Protein AF-A0A9P8W5U4-F1 (afdb_monomer)

Structure (mmCIF, N/CA/C/O backbone):
data_AF-A0A9P8W5U4-F1
#
_entry.id   AF-A0A9P8W5U4-F1
#
loop_
_atom_site.group_PDB
_atom_site.id
_atom_site.type_symbol
_atom_site.label_atom_id
_atom_site.label_alt_id
_atom_site.label_comp_id
_atom_site.label_asym_id
_atom_site.label_entity_id
_atom_site.label_seq_id
_atom_site.pdbx_PDB_ins_code
_atom_site.Cartn_x
_atom_site.Cartn_y
_atom_site.Cartn_z
_atom_site.occupancy
_atom_site.B_iso_or_equiv
_atom_site.auth_seq_id
_atom_site.auth_comp_id
_atom_site.auth_asym_id
_atom_site.auth_atom_id
_atom_site.pdbx_PDB_model_num
ATOM 1 N N . MET A 1 1 ? -14.153 -47.001 19.691 1.00 45.00 1 MET A N 1
ATOM 2 C CA . MET A 1 1 ? -13.979 -46.012 20.773 1.00 45.00 1 MET A CA 1
ATOM 3 C C . MET A 1 1 ? -14.245 -44.645 20.175 1.00 45.00 1 MET A C 1
ATOM 5 O O . MET A 1 1 ? -13.466 -44.183 19.356 1.00 45.00 1 MET A O 1
ATOM 9 N N . GLN A 1 2 ? -15.429 -44.106 20.456 1.00 38.34 2 GLN A N 1
ATOM 10 C CA . GLN A 1 2 ? -15.891 -42.802 19.985 1.00 38.34 2 GLN A CA 1
ATOM 11 C C . GLN A 1 2 ? -15.296 -41.729 20.902 1.00 38.34 2 GLN A C 1
ATOM 13 O O . GLN A 1 2 ? -15.426 -41.847 22.118 1.00 38.34 2 GLN A O 1
ATOM 18 N N . SER A 1 3 ? -14.643 -40.713 20.337 1.00 42.66 3 SER A N 1
ATOM 19 C CA . SER A 1 3 ? -14.243 -39.514 21.076 1.00 42.66 3 SER A CA 1
ATOM 20 C C . SER A 1 3 ? -14.994 -38.331 20.484 1.00 42.66 3 SER A C 1
ATOM 22 O O . SER A 1 3 ? -14.815 -37.984 19.319 1.00 42.66 3 SER A O 1
ATOM 24 N N . SER A 1 4 ? -15.907 -37.804 21.291 1.00 41.66 4 SER A N 1
ATOM 25 C CA . SER A 1 4 ? -16.769 -36.666 21.008 1.00 41.66 4 SER A CA 1
ATOM 26 C C . SER A 1 4 ? -16.063 -35.408 21.509 1.00 41.66 4 SER A C 1
ATOM 28 O O . SER A 1 4 ? -15.833 -35.279 22.711 1.00 41.66 4 SER A O 1
ATOM 30 N N . SER A 1 5 ? -15.689 -34.494 20.613 1.00 49.66 5 SER A N 1
ATOM 31 C CA . SER A 1 5 ? -15.177 -33.169 20.974 1.00 49.66 5 SER A CA 1
ATOM 32 C C . SER A 1 5 ? -16.262 -32.116 20.746 1.00 49.66 5 SER A C 1
ATOM 34 O O . SER A 1 5 ? -16.534 -31.672 19.633 1.00 49.66 5 SER A O 1
ATOM 36 N N . HIS A 1 6 ? -16.904 -31.740 21.849 1.00 44.72 6 HIS A N 1
ATOM 37 C CA . HIS A 1 6 ? -17.794 -30.591 21.970 1.00 44.72 6 HIS A CA 1
ATOM 38 C C . HIS A 1 6 ? -16.984 -29.285 21.898 1.00 44.72 6 HIS A C 1
ATOM 40 O O . HIS A 1 6 ? -16.037 -29.107 22.661 1.00 44.72 6 HIS A O 1
ATOM 46 N N . PHE A 1 7 ? -17.391 -28.358 21.029 1.00 46.91 7 PHE A N 1
ATOM 47 C CA . PHE A 1 7 ? -16.947 -26.959 21.027 1.00 46.91 7 PHE A CA 1
ATOM 48 C C . PHE A 1 7 ? -18.106 -26.069 21.501 1.00 46.91 7 PHE A C 1
ATOM 50 O O . PHE A 1 7 ? -19.204 -26.198 20.953 1.00 46.91 7 PHE A O 1
ATOM 57 N N . PRO A 1 8 ? -17.912 -25.159 22.473 1.00 56.06 8 PRO A N 1
ATOM 58 C CA . PRO A 1 8 ? -18.934 -24.182 22.815 1.00 56.06 8 PRO A CA 1
ATOM 59 C C . PRO A 1 8 ? -18.880 -22.985 21.854 1.00 56.06 8 PRO A C 1
ATOM 61 O O . PRO A 1 8 ? -17.821 -22.409 21.604 1.00 56.06 8 PRO A O 1
ATOM 64 N N . MET A 1 9 ? -20.050 -22.604 21.336 1.00 40.56 9 MET A N 1
ATOM 65 C CA . MET A 1 9 ? -20.272 -21.322 20.672 1.00 40.56 9 MET A CA 1
ATOM 66 C C . MET A 1 9 ? -20.190 -20.185 21.693 1.00 40.56 9 MET A C 1
ATOM 68 O O . MET A 1 9 ? -20.921 -20.184 22.682 1.00 40.56 9 MET A O 1
ATOM 72 N N . LEU A 1 10 ? -19.348 -19.189 21.420 1.00 40.50 10 LEU A N 1
ATOM 73 C CA . LEU A 1 10 ? -19.399 -17.886 22.077 1.00 40.50 10 LEU A CA 1
ATOM 74 C C . LEU A 1 10 ? -20.172 -16.922 21.174 1.00 40.50 10 LEU A C 1
ATOM 76 O O . LEU A 1 10 ? -19.718 -16.563 20.090 1.00 40.50 10 LEU A O 1
ATOM 80 N N . SER A 1 11 ? -21.359 -16.525 21.626 1.00 40.16 11 SER A N 1
ATOM 81 C CA . SER A 1 11 ? -22.147 -15.436 21.056 1.00 40.16 11 SER A CA 1
ATOM 82 C C . SER A 1 11 ? -21.546 -14.094 21.481 1.00 40.16 11 SER A C 1
ATOM 84 O O . SER A 1 11 ? -21.571 -13.760 22.667 1.00 40.16 11 SER A O 1
ATOM 86 N N . ALA A 1 12 ? -21.032 -13.313 20.533 1.00 36.72 12 ALA A N 1
ATOM 87 C CA . ALA A 1 12 ? -20.658 -11.924 20.775 1.00 36.72 12 ALA A CA 1
ATOM 88 C C . ALA A 1 12 ? -21.847 -11.012 20.438 1.00 36.72 12 ALA A C 1
ATOM 90 O O . ALA A 1 12 ? -22.251 -10.893 19.283 1.00 36.72 12 ALA A O 1
ATOM 91 N N . SER A 1 13 ? -22.422 -10.409 21.478 1.00 38.44 13 SER A N 1
ATOM 92 C CA . SER A 1 13 ? -23.397 -9.324 21.393 1.00 38.44 13 SER A CA 1
ATOM 93 C C . SER A 1 13 ? -22.632 -8.009 21.259 1.00 38.44 13 SER A C 1
ATOM 95 O O . SER A 1 13 ? -21.899 -7.632 22.173 1.00 38.44 13 SER A O 1
ATOM 97 N N . CYS A 1 14 ? -22.769 -7.331 20.121 1.00 38.34 14 CYS A N 1
ATOM 98 C CA . CYS A 1 14 ? -22.161 -6.024 19.889 1.00 38.34 14 CYS A CA 1
ATOM 99 C C . CYS A 1 14 ? -23.240 -4.943 20.010 1.00 38.34 14 CYS A C 1
ATOM 101 O O . CYS A 1 14 ? -23.960 -4.666 19.055 1.00 38.34 14 CYS A O 1
ATOM 103 N N . TYR A 1 15 ? -23.335 -4.337 21.193 1.00 42.59 15 TYR A N 1
ATOM 104 C CA . TYR A 1 15 ? -23.929 -3.018 21.385 1.00 42.59 15 TYR A CA 1
ATOM 105 C C . TYR A 1 15 ? -22.794 -1.996 21.352 1.00 42.59 15 TYR A C 1
ATOM 107 O O . TYR A 1 15 ? -21.943 -2.014 22.236 1.00 42.59 15 TYR A O 1
ATOM 115 N N . HIS A 1 16 ? -22.794 -1.096 20.369 1.00 41.31 16 HIS A N 1
ATOM 116 C CA . HIS A 1 16 ? -22.126 0.192 20.509 1.00 41.31 16 HIS A CA 1
ATOM 117 C C . HIS A 1 16 ? -22.945 1.288 19.832 1.00 41.31 16 HIS A C 1
ATOM 119 O O . HIS A 1 16 ? -23.045 1.383 18.613 1.00 41.31 16 HIS A O 1
ATOM 125 N N . ASP A 1 17 ? -23.547 2.082 20.707 1.00 39.28 17 ASP A N 1
ATOM 126 C CA . ASP A 1 17 ? -24.027 3.436 20.503 1.00 39.28 17 ASP A CA 1
ATOM 127 C C . ASP A 1 17 ? -22.819 4.381 20.608 1.00 39.28 17 ASP A C 1
ATOM 129 O O . ASP A 1 17 ? -22.023 4.209 21.538 1.00 39.28 17 ASP A O 1
ATOM 133 N N . SER A 1 18 ? -22.651 5.316 19.662 1.00 38.53 18 SER A N 1
ATOM 134 C CA . SER A 1 18 ? -22.037 6.645 19.861 1.00 38.53 18 SER A CA 1
ATOM 135 C C . SER A 1 18 ? -21.804 7.396 18.541 1.00 38.53 18 SER A C 1
ATOM 137 O O . SER A 1 18 ? -20.905 7.089 17.765 1.00 38.53 18 SER A O 1
ATOM 139 N N . SER A 1 19 ? -22.582 8.466 18.383 1.00 37.03 19 SER A N 1
ATOM 140 C CA . SER A 1 19 ? -22.091 9.841 18.211 1.00 37.03 19 SER A CA 1
ATOM 141 C C . SER A 1 19 ? -21.151 10.167 17.042 1.00 37.03 19 SER A C 1
ATOM 143 O O . SER A 1 19 ? -19.933 10.241 17.161 1.00 37.03 19 SER A O 1
ATOM 145 N N . SER A 1 20 ? -21.810 10.531 15.942 1.00 42.62 20 SER A N 1
ATOM 146 C CA . SER A 1 20 ? -21.454 11.564 14.960 1.00 42.62 20 SER A CA 1
ATOM 147 C C . SER A 1 20 ? -20.483 12.653 15.460 1.00 42.62 20 SER A C 1
ATOM 149 O O . SER A 1 20 ? -20.875 13.536 16.226 1.00 42.62 20 SER A O 1
ATOM 151 N N . MET A 1 21 ? -19.281 12.698 14.880 1.00 36.41 21 MET A N 1
ATOM 152 C CA . MET A 1 21 ? -18.522 13.937 14.678 1.00 36.41 21 MET A CA 1
ATOM 153 C C . MET A 1 21 ? -18.019 13.991 13.230 1.00 36.41 21 MET A C 1
ATOM 155 O O . MET A 1 21 ? -17.186 13.190 12.813 1.00 36.41 21 MET A O 1
ATOM 159 N N . SER A 1 22 ? -18.548 14.942 12.462 1.00 42.09 22 SER A N 1
ATOM 160 C CA . SER A 1 22 ? -18.140 15.244 11.088 1.00 42.09 22 SER A CA 1
ATOM 161 C C . SER A 1 22 ? -16.766 15.923 11.049 1.00 42.09 22 SER A C 1
ATOM 163 O O . SER A 1 22 ? -16.564 16.885 11.796 1.00 42.09 22 SER A O 1
ATOM 165 N N . PRO A 1 23 ? -15.848 15.547 10.141 1.00 49.12 23 PRO A N 1
ATOM 166 C CA . PRO A 1 23 ? -14.668 16.354 9.878 1.00 49.12 23 PRO A CA 1
ATOM 167 C C . PRO A 1 23 ? -14.941 17.424 8.810 1.00 49.12 23 PRO A C 1
ATOM 169 O O . PRO A 1 23 ? -15.549 17.182 7.766 1.00 49.12 23 PRO A O 1
ATOM 172 N N . MET A 1 24 ? -14.470 18.634 9.116 1.00 38.19 24 MET A N 1
ATOM 173 C CA . MET A 1 24 ? -14.425 19.799 8.239 1.00 38.19 24 MET A CA 1
ATOM 174 C C . MET A 1 24 ? -13.564 19.558 6.993 1.00 38.19 24 MET A C 1
ATOM 176 O O . MET A 1 24 ? -12.512 18.928 7.030 1.00 38.19 24 MET A O 1
ATOM 180 N N . ASN A 1 25 ? -14.027 20.152 5.902 1.00 38.56 25 ASN A N 1
ATOM 181 C CA . ASN A 1 25 ? -13.504 20.084 4.548 1.00 38.56 25 ASN A CA 1
ATOM 182 C C . ASN A 1 25 ? -12.599 21.308 4.272 1.00 38.56 25 ASN A C 1
ATOM 184 O O . ASN A 1 25 ? -13.095 22.431 4.421 1.00 38.56 25 ASN A O 1
ATOM 188 N N . PRO A 1 26 ? -11.325 21.174 3.854 1.00 43.06 26 PRO A N 1
ATOM 189 C CA . PRO A 1 26 ? -10.573 22.309 3.335 1.00 43.06 26 PRO A CA 1
ATOM 190 C C . PRO A 1 26 ? -10.748 22.428 1.815 1.00 43.06 26 PRO A C 1
ATOM 192 O O . PRO A 1 26 ? -10.373 21.558 1.032 1.00 43.06 26 PRO A O 1
ATOM 195 N N . ARG A 1 27 ? -11.343 23.556 1.418 1.00 35.62 27 ARG A N 1
ATOM 196 C CA . ARG A 1 27 ? -11.551 23.992 0.036 1.00 35.62 27 ARG A CA 1
ATOM 197 C C . ARG A 1 27 ? -10.230 24.274 -0.686 1.00 35.62 27 ARG A C 1
ATOM 199 O O . ARG A 1 27 ? -9.379 25.001 -0.184 1.00 35.62 27 ARG A O 1
ATOM 206 N N . PHE A 1 28 ? -10.169 23.784 -1.920 1.00 35.56 28 PHE A N 1
ATOM 207 C CA . PHE A 1 28 ? -9.353 24.286 -3.023 1.00 35.56 28 PHE A CA 1
ATOM 208 C C . PHE A 1 28 ? -9.660 25.764 -3.343 1.00 35.56 28 PHE A C 1
ATOM 210 O O . PHE A 1 28 ? -10.826 26.127 -3.485 1.00 35.56 28 PHE A O 1
ATOM 217 N N . PHE A 1 29 ? -8.617 26.563 -3.577 1.00 39.91 29 PHE A N 1
ATOM 218 C CA . PHE A 1 29 ? -8.594 27.706 -4.506 1.00 39.91 29 PHE A CA 1
ATOM 219 C C . PHE A 1 29 ? -7.226 27.640 -5.206 1.00 39.91 29 PHE A C 1
ATOM 221 O O . PHE A 1 29 ? -6.197 27.655 -4.543 1.00 39.91 29 PHE A O 1
ATOM 228 N N . SER A 1 30 ? -7.176 27.187 -6.459 1.00 32.41 30 SER A N 1
ATOM 229 C CA . SER A 1 30 ? -7.332 27.980 -7.690 1.00 32.41 30 SER A CA 1
ATOM 230 C C . SER A 1 30 ? -6.244 29.037 -7.874 1.00 32.41 30 SER A C 1
ATOM 232 O O . SER A 1 30 ? -6.168 30.035 -7.169 1.00 32.41 30 SER A O 1
ATOM 234 N N . SER A 1 31 ? -5.419 28.737 -8.867 1.00 32.97 31 SER A N 1
ATOM 235 C CA . SER A 1 31 ? -4.351 29.498 -9.495 1.00 32.97 31 SER A CA 1
ATOM 236 C C . SER A 1 31 ? -4.877 30.586 -10.443 1.00 32.97 31 SER A C 1
ATOM 238 O O . SER A 1 31 ? -5.689 30.289 -11.314 1.00 32.97 31 SER A O 1
ATOM 240 N N . GLU A 1 32 ? -4.324 31.796 -10.340 1.00 31.50 32 GLU A N 1
ATOM 241 C CA . GLU A 1 32 ? -4.286 32.851 -11.374 1.00 31.50 32 GLU A CA 1
ATOM 242 C C . GLU A 1 32 ? -2.789 33.128 -11.647 1.00 31.50 32 GLU A C 1
ATOM 244 O O . GLU A 1 32 ? -2.025 33.276 -10.697 1.00 31.50 32 GLU A O 1
ATOM 249 N N . ILE A 1 33 ? -2.226 32.864 -12.835 1.00 37.00 33 ILE A N 1
ATOM 250 C CA . ILE A 1 33 ? -2.255 33.586 -14.131 1.00 37.00 33 ILE A CA 1
ATOM 251 C C . ILE A 1 33 ? -1.468 34.922 -14.128 1.00 37.00 33 ILE A C 1
ATOM 253 O O . ILE A 1 33 ? -1.628 35.743 -13.234 1.00 37.00 33 ILE A O 1
ATOM 257 N N . CYS A 1 34 ? -0.703 35.120 -15.222 1.00 32.47 34 CYS A N 1
ATOM 258 C CA . CYS A 1 34 ? 0.110 36.272 -15.681 1.00 32.47 34 CYS A CA 1
ATOM 259 C C . CYS A 1 34 ? 1.576 36.294 -15.194 1.00 32.47 34 CYS A C 1
ATOM 261 O O . CYS A 1 34 ? 1.840 36.179 -14.011 1.00 32.47 34 CYS A O 1
ATOM 263 N N . ALA A 1 35 ? 2.612 36.489 -16.018 1.00 31.23 35 ALA A N 1
ATOM 264 C CA . ALA A 1 35 ? 2.720 36.792 -17.443 1.00 31.23 35 ALA A CA 1
ATOM 265 C C . ALA A 1 35 ? 4.157 36.485 -17.927 1.00 31.23 35 ALA A C 1
ATOM 267 O O . ALA A 1 35 ? 5.116 36.555 -17.163 1.00 31.23 35 ALA A O 1
ATOM 268 N N . SER A 1 36 ? 4.324 36.211 -19.218 1.00 33.25 36 SER A N 1
ATOM 269 C CA . SER A 1 36 ? 5.596 36.364 -19.937 1.00 33.25 36 SER A CA 1
ATOM 270 C C . SER A 1 36 ? 5.288 36.992 -21.291 1.00 33.25 36 SER A C 1
ATOM 272 O O . SER A 1 36 ? 4.337 36.543 -21.935 1.00 33.25 36 SER A O 1
ATOM 274 N N . PRO A 1 37 ? 6.046 38.006 -21.744 1.00 49.25 37 PRO A N 1
ATOM 275 C CA . PRO A 1 37 ? 5.944 38.460 -23.118 1.00 49.25 37 PRO A CA 1
ATOM 276 C C . PRO A 1 37 ? 7.246 38.238 -23.905 1.00 49.25 37 PRO A C 1
ATOM 278 O O . PRO A 1 37 ? 8.336 38.199 -23.339 1.00 49.25 37 PRO A O 1
ATOM 281 N N . LEU A 1 38 ? 7.062 38.238 -25.232 1.00 32.78 38 LEU A N 1
ATOM 282 C CA . LEU A 1 38 ? 8.051 38.334 -26.318 1.00 32.78 38 LEU A CA 1
ATOM 283 C C . LEU A 1 38 ? 8.712 36.984 -26.660 1.00 32.78 38 LEU A C 1
ATOM 285 O O . LEU A 1 38 ? 9.466 36.436 -25.873 1.00 32.78 38 LEU A O 1
ATOM 289 N N . GLY A 1 39 ? 8.450 36.335 -27.795 1.00 32.44 39 GLY A N 1
ATOM 290 C CA . GLY A 1 39 ? 8.086 36.841 -29.117 1.00 32.44 39 GLY A CA 1
ATOM 291 C C . GLY A 1 39 ? 9.294 36.679 -30.035 1.00 32.44 39 GLY A C 1
ATOM 292 O O . GLY A 1 39 ? 10.323 37.261 -29.736 1.00 32.44 39 GLY A O 1
ATOM 293 N N . ILE A 1 40 ? 9.166 35.882 -31.099 1.00 33.25 40 ILE A N 1
ATOM 294 C CA . ILE A 1 40 ? 9.713 36.088 -32.454 1.00 33.25 40 ILE A CA 1
ATOM 295 C C . ILE A 1 40 ? 9.089 35.011 -33.358 1.00 33.25 40 ILE A C 1
ATOM 297 O O . ILE A 1 40 ? 8.911 33.857 -32.974 1.00 33.25 40 ILE A O 1
ATOM 301 N N . SER A 1 41 ? 8.686 35.475 -34.534 1.00 33.03 41 SER A N 1
ATOM 302 C CA . SER A 1 41 ? 7.795 34.861 -35.508 1.00 33.03 41 SER A CA 1
ATOM 303 C C . SER A 1 41 ? 8.455 33.833 -36.440 1.00 33.03 41 SER A C 1
ATOM 305 O O . SER A 1 41 ? 9.673 33.711 -36.513 1.00 33.03 41 SER A O 1
ATOM 307 N N . ALA A 1 42 ? 7.571 33.147 -37.172 1.00 36.25 42 ALA A N 1
ATOM 308 C CA . ALA A 1 42 ? 7.746 32.115 -38.198 1.00 36.25 42 ALA A CA 1
ATOM 309 C C . ALA A 1 42 ? 8.682 32.475 -39.387 1.00 36.25 42 ALA A C 1
ATOM 311 O O . ALA A 1 42 ? 9.140 33.612 -39.505 1.00 36.25 42 ALA A O 1
ATOM 312 N N . PRO A 1 43 ? 8.884 31.536 -40.337 1.00 50.97 43 PRO A N 1
ATOM 313 C CA . PRO A 1 43 ? 7.929 31.513 -41.446 1.00 50.97 43 PRO A CA 1
ATOM 314 C C . PRO A 1 43 ? 7.407 30.127 -41.848 1.00 50.97 43 PRO A C 1
ATOM 316 O O . PRO A 1 43 ? 8.084 29.104 -41.824 1.00 50.97 43 PRO A O 1
ATOM 319 N N . THR A 1 44 ? 6.151 30.178 -42.272 1.00 38.72 44 THR A N 1
ATOM 320 C CA . THR A 1 44 ? 5.365 29.192 -43.003 1.00 38.72 44 THR A CA 1
ATOM 321 C C . THR A 1 44 ? 5.959 28.871 -44.373 1.00 38.72 44 THR A C 1
ATOM 323 O O . THR A 1 44 ? 6.424 29.761 -45.083 1.00 38.72 44 THR A O 1
ATOM 326 N N . SER A 1 45 ? 5.830 27.620 -44.810 1.00 33.97 45 SER A N 1
ATOM 327 C CA . SER A 1 45 ? 5.849 27.261 -46.230 1.00 33.97 45 SER A CA 1
ATOM 328 C C . SER A 1 45 ? 4.853 26.134 -46.477 1.00 33.97 45 SER A C 1
ATOM 330 O O . SER A 1 45 ? 5.073 24.976 -46.145 1.00 33.97 45 SER A O 1
ATOM 332 N N . SER A 1 46 ? 3.715 26.541 -47.024 1.00 35.59 46 SER A N 1
ATOM 333 C CA . SER A 1 46 ? 2.680 25.730 -47.650 1.00 35.59 46 SER A CA 1
ATOM 334 C C . SER A 1 46 ? 3.187 25.095 -48.947 1.00 35.59 46 SER A C 1
ATOM 336 O O . SER A 1 46 ? 3.806 25.779 -49.761 1.00 35.59 46 SER A O 1
ATOM 338 N N . SER A 1 47 ? 2.854 23.831 -49.202 1.00 31.83 47 SER A N 1
ATOM 339 C CA . SER A 1 47 ? 2.847 23.260 -50.555 1.00 31.83 47 SER A CA 1
ATOM 340 C C . SER A 1 47 ? 1.773 22.187 -50.660 1.00 31.83 47 SER A C 1
ATOM 342 O O . SER A 1 47 ? 1.642 21.318 -49.804 1.00 31.83 47 SER A O 1
ATOM 344 N N . SER A 1 48 ? 0.974 22.329 -51.706 1.00 34.41 48 SER A N 1
ATOM 345 C CA . SER A 1 48 ? -0.303 21.679 -51.938 1.00 34.41 48 SER A CA 1
ATOM 346 C C . SER A 1 48 ? -0.178 20.282 -52.550 1.00 34.41 48 SER A C 1
ATOM 348 O O . SER A 1 48 ? 0.644 20.043 -53.426 1.00 34.41 48 SER A O 1
ATOM 350 N N . SER A 1 49 ? -1.089 19.412 -52.118 1.00 34.12 49 SER A N 1
ATOM 351 C CA . SER A 1 49 ? -1.930 18.505 -52.910 1.00 34.12 49 SER A CA 1
ATOM 352 C C . SER A 1 49 ? -1.403 17.969 -54.249 1.00 34.12 49 SER A C 1
ATOM 354 O O . SER A 1 49 ? -1.380 18.678 -55.252 1.00 34.12 49 SER A O 1
ATOM 356 N N . THR A 1 50 ? -1.228 16.648 -54.332 1.00 31.19 50 THR A N 1
ATOM 357 C CA . THR A 1 50 ? -1.626 15.882 -55.524 1.00 31.19 50 THR A CA 1
ATOM 358 C C . THR A 1 50 ? -2.063 14.465 -55.146 1.00 31.19 50 THR A C 1
ATOM 360 O O . THR A 1 50 ? -1.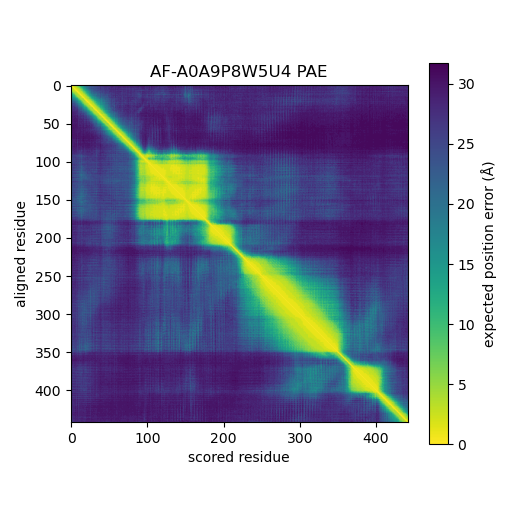482 13.788 -54.308 1.00 31.19 50 THR A O 1
ATOM 363 N N . SER A 1 51 ? -3.179 14.086 -55.750 1.00 33.16 51 SER A N 1
ATOM 364 C CA . SER A 1 51 ? -3.960 12.853 -55.681 1.00 33.16 51 SER A CA 1
ATOM 365 C C . SER A 1 51 ? -3.201 11.556 -55.979 1.00 33.16 51 SER A C 1
ATOM 367 O O . SER A 1 51 ? -2.423 11.546 -56.924 1.00 33.16 51 SER A O 1
ATOM 369 N N . CYS A 1 52 ? -3.585 10.445 -55.326 1.00 31.30 52 CYS A N 1
ATOM 370 C CA . CYS A 1 52 ? -3.819 9.144 -55.982 1.00 31.30 52 CYS A CA 1
ATOM 371 C C . CYS A 1 52 ? -4.578 8.140 -55.078 1.00 31.30 52 CYS A C 1
ATOM 373 O O . CYS A 1 52 ? -4.079 7.668 -54.066 1.00 31.30 52 CYS A O 1
ATOM 375 N N . THR A 1 53 ? -5.812 7.837 -55.497 1.00 31.84 53 THR A N 1
ATOM 376 C CA . THR A 1 53 ? -6.465 6.508 -55.548 1.00 31.84 53 THR A CA 1
ATOM 377 C C . THR A 1 53 ? -6.417 5.534 -54.357 1.00 31.84 53 THR A C 1
ATOM 379 O O . THR A 1 53 ? -5.509 4.727 -54.205 1.00 31.84 53 THR A O 1
ATOM 382 N N . ARG A 1 54 ? -7.556 5.515 -53.643 1.00 34.75 54 ARG A N 1
ATOM 383 C CA . ARG A 1 54 ? -8.348 4.342 -53.204 1.00 34.75 54 ARG A CA 1
ATOM 384 C C . ARG A 1 54 ? -7.840 2.963 -53.667 1.00 34.75 54 ARG A C 1
ATOM 386 O O . ARG A 1 54 ? -7.917 2.668 -54.856 1.00 34.75 54 ARG A O 1
ATOM 393 N N . LEU A 1 55 ? -7.606 2.065 -52.707 1.00 34.66 55 LEU A N 1
ATOM 394 C CA . LEU A 1 55 ? -7.901 0.633 -52.840 1.00 34.66 55 LEU A CA 1
ATOM 395 C C . LEU A 1 55 ? -8.571 0.127 -51.553 1.00 34.66 55 LEU A C 1
ATOM 397 O O . LEU A 1 55 ? -8.019 0.197 -50.461 1.00 34.66 55 LEU A O 1
ATOM 401 N N . THR A 1 56 ? -9.814 -0.318 -51.705 1.00 43.19 56 THR A N 1
ATOM 402 C CA . THR A 1 56 ? -10.661 -0.969 -50.696 1.00 43.19 56 THR A CA 1
ATOM 403 C C . THR A 1 56 ? -10.272 -2.440 -50.512 1.00 43.19 56 THR A C 1
ATOM 405 O O . THR A 1 56 ? -9.915 -3.078 -51.504 1.00 43.19 56 THR A O 1
ATOM 408 N N . PRO A 1 57 ? -10.417 -3.026 -49.309 1.00 47.28 57 PRO A N 1
ATOM 409 C CA . PRO A 1 57 ? -10.236 -4.462 -49.113 1.00 47.28 57 PRO A CA 1
ATOM 410 C C . PRO A 1 57 ? -11.444 -5.263 -49.646 1.00 47.28 57 PRO A C 1
ATOM 412 O O . PRO A 1 57 ? -12.573 -4.761 -49.622 1.00 47.28 57 PRO A O 1
ATOM 415 N N . PRO A 1 58 ? -11.243 -6.509 -50.117 1.00 52.34 58 PRO A N 1
ATOM 416 C CA . PRO A 1 58 ? -12.324 -7.332 -50.638 1.00 52.34 58 PRO A CA 1
ATOM 417 C C . PRO A 1 58 ? -13.191 -7.888 -49.504 1.00 52.34 58 PRO A C 1
ATOM 419 O O . PRO A 1 58 ? -12.740 -8.635 -48.639 1.00 52.34 58 PRO A O 1
ATOM 422 N N . THR A 1 59 ? -14.473 -7.544 -49.558 1.00 36.84 59 THR A N 1
ATOM 423 C CA . THR A 1 59 ? -15.557 -8.306 -48.941 1.00 36.84 59 THR A CA 1
ATOM 424 C C . THR A 1 59 ? -15.909 -9.468 -49.866 1.00 36.84 59 THR A C 1
ATOM 426 O O . THR A 1 59 ? -15.970 -9.319 -51.087 1.00 36.84 59 THR A O 1
ATOM 429 N N . SER A 1 60 ? -16.153 -10.648 -49.303 1.00 36.34 60 SER A N 1
ATOM 430 C CA . SER A 1 60 ? -16.886 -11.703 -50.002 1.00 36.34 60 SER A CA 1
ATOM 431 C C . SER A 1 60 ? -17.854 -12.403 -49.051 1.00 36.34 60 SER A C 1
ATOM 433 O O . SER A 1 60 ? -17.554 -12.510 -47.860 1.00 36.34 60 SER A O 1
ATOM 435 N N . PRO A 1 61 ? -19.033 -12.820 -49.549 1.00 47.56 61 PRO A N 1
ATOM 436 C CA . PRO A 1 61 ? -20.215 -13.038 -48.731 1.00 47.56 61 PRO A CA 1
ATOM 437 C C . PRO A 1 61 ? -20.554 -14.527 -48.587 1.00 47.56 61 PRO A C 1
ATOM 439 O O . PRO A 1 61 ? -20.470 -15.299 -49.538 1.00 47.56 61 PRO A O 1
ATOM 442 N N . GLY A 1 62 ? -21.023 -14.913 -47.403 1.00 34.12 62 GLY A N 1
ATOM 443 C CA . GLY A 1 62 ? -21.680 -16.195 -47.158 1.00 34.12 62 GLY A CA 1
ATOM 444 C C . GLY A 1 62 ? -22.986 -15.948 -46.416 1.00 34.12 62 GLY A C 1
ATOM 445 O O . GLY A 1 62 ? -22.989 -15.815 -45.198 1.00 34.12 62 GLY A O 1
ATOM 446 N N . SER A 1 63 ? -24.078 -15.826 -47.165 1.00 36.69 63 SER A N 1
ATOM 447 C CA . SER A 1 63 ? -25.451 -15.715 -46.665 1.00 36.69 63 SER A CA 1
ATOM 448 C C . SER A 1 63 ? -26.124 -17.074 -46.791 1.00 36.69 63 SER A C 1
ATOM 450 O O . SER A 1 63 ? -26.057 -17.606 -47.886 1.00 36.69 63 SER A O 1
ATOM 452 N N . TYR A 1 64 ? -26.743 -17.589 -45.721 1.00 33.94 64 TYR A N 1
ATOM 453 C CA . TYR A 1 64 ? -28.015 -18.346 -45.670 1.00 33.94 64 TYR A CA 1
ATOM 454 C C . TYR A 1 64 ? -28.384 -18.451 -44.170 1.00 33.94 64 TYR A C 1
ATOM 456 O O . TYR A 1 64 ? -27.637 -19.019 -43.385 1.00 33.94 64 TYR A O 1
ATOM 464 N N . ALA A 1 65 ? -29.327 -17.650 -43.668 1.00 33.91 65 ALA A N 1
ATOM 465 C CA . ALA A 1 65 ? -30.775 -17.891 -43.648 1.00 33.91 65 ALA A CA 1
ATOM 466 C C . ALA A 1 65 ? -31.259 -18.694 -42.414 1.00 33.91 65 ALA A C 1
ATOM 468 O O . ALA A 1 65 ? -31.013 -19.885 -42.295 1.00 33.91 65 ALA A O 1
ATOM 469 N N . HIS A 1 66 ? -32.003 -17.973 -41.561 1.00 34.72 66 HIS A N 1
ATOM 470 C CA . HIS A 1 66 ? -33.159 -18.369 -40.736 1.00 34.72 66 HIS A CA 1
ATOM 471 C C . HIS A 1 66 ? -33.077 -19.585 -39.788 1.00 34.72 66 HIS A C 1
ATOM 473 O O . HIS A 1 66 ? -33.060 -20.725 -40.225 1.00 34.72 66 HIS A O 1
ATOM 479 N N . ALA A 1 67 ? -33.274 -19.351 -38.481 1.00 33.19 67 ALA A N 1
ATOM 480 C CA . ALA A 1 67 ? -34.590 -19.506 -37.832 1.00 33.19 67 ALA A CA 1
ATOM 481 C C . ALA A 1 67 ? -34.503 -19.328 -36.301 1.00 33.19 67 ALA A C 1
ATOM 483 O O . ALA A 1 67 ? -33.683 -19.940 -35.623 1.00 33.19 67 ALA A O 1
ATOM 484 N N . SER A 1 68 ? -35.397 -18.494 -35.764 1.00 37.25 68 SER A N 1
ATOM 485 C CA . SER A 1 68 ? -35.790 -18.497 -34.351 1.00 37.25 68 SER A CA 1
ATOM 486 C C . SER A 1 68 ? -36.559 -19.772 -34.021 1.00 37.25 68 SER A C 1
ATOM 488 O O . SER A 1 68 ? -37.452 -20.112 -34.786 1.00 37.25 68 SER A O 1
ATOM 490 N N . THR A 1 69 ? -36.290 -20.372 -32.859 1.00 33.94 69 THR A N 1
ATOM 491 C CA . THR A 1 69 ? -37.300 -20.750 -31.846 1.00 33.94 69 THR A CA 1
ATOM 492 C C . THR A 1 69 ? -36.618 -21.404 -30.640 1.00 33.94 69 THR A C 1
ATOM 494 O O . THR A 1 69 ? -35.900 -22.389 -30.779 1.00 33.94 69 THR A O 1
ATOM 497 N N . ALA A 1 70 ? -36.902 -20.883 -29.451 1.00 37.06 70 ALA A N 1
ATOM 498 C CA . ALA A 1 70 ? -36.928 -21.626 -28.190 1.00 37.06 70 ALA A CA 1
ATOM 499 C C . ALA A 1 70 ? -38.416 -21.823 -27.802 1.00 37.06 70 ALA A C 1
ATOM 501 O O . ALA A 1 70 ? -39.262 -21.191 -28.442 1.00 37.06 70 ALA A O 1
ATOM 502 N N . PRO A 1 71 ? -38.793 -22.514 -26.708 1.00 52.59 71 PRO A N 1
ATOM 503 C CA . PRO A 1 71 ? -38.182 -23.649 -26.004 1.00 52.59 71 PRO A CA 1
ATOM 504 C C . PRO A 1 71 ? -39.186 -24.818 -25.795 1.00 52.59 71 PRO A C 1
ATOM 506 O O . PRO A 1 71 ? -40.385 -24.595 -25.683 1.00 52.59 71 PRO A O 1
ATOM 509 N N . THR A 1 72 ? -38.707 -26.048 -25.578 1.00 33.94 72 THR A N 1
ATOM 510 C CA . THR A 1 72 ? -39.466 -27.084 -24.840 1.00 33.94 72 THR A CA 1
ATOM 511 C C . THR A 1 72 ? -38.513 -28.027 -24.106 1.00 33.94 72 THR A C 1
ATOM 513 O O . THR A 1 72 ? -37.623 -28.622 -24.708 1.00 33.94 72 THR A O 1
ATOM 516 N N . SER A 1 73 ? -38.705 -28.145 -22.792 1.00 35.56 73 SER A N 1
ATOM 517 C CA . SER A 1 73 ? -38.142 -29.180 -21.909 1.00 35.56 73 SER A CA 1
ATOM 518 C C . SER A 1 73 ? -38.858 -30.541 -22.116 1.00 35.56 73 SER A C 1
ATOM 520 O O . SER A 1 73 ? -39.731 -30.635 -22.975 1.00 35.56 73 SER A O 1
ATOM 522 N N . PRO A 1 74 ? -38.651 -31.558 -21.255 1.00 49.06 74 PRO A N 1
ATOM 523 C CA . PRO A 1 74 ? -37.489 -32.443 -21.142 1.00 49.06 74 PRO A CA 1
ATOM 524 C C . PRO A 1 74 ? -37.878 -33.920 -21.403 1.00 49.06 74 PRO A C 1
ATOM 526 O O . PRO A 1 74 ? -39.018 -34.315 -21.171 1.00 49.06 74 PRO A O 1
ATOM 529 N N . GLY A 1 75 ? -36.940 -34.788 -21.797 1.00 33.81 75 GLY A N 1
ATOM 530 C CA . GLY A 1 75 ? -37.251 -36.223 -21.840 1.00 33.81 75 GLY A CA 1
ATOM 531 C C . GLY A 1 75 ? -36.186 -37.135 -22.441 1.00 33.81 75 GLY A C 1
ATOM 532 O O . GLY A 1 75 ? -35.990 -37.147 -23.645 1.00 33.81 75 GLY A O 1
ATOM 533 N N . HIS A 1 76 ? -35.610 -37.956 -21.561 1.00 37.16 76 HIS A N 1
ATOM 534 C CA . HIS A 1 76 ? -35.110 -39.318 -21.790 1.00 37.16 76 HIS A CA 1
ATOM 535 C C . HIS A 1 76 ? -33.869 -39.555 -22.674 1.00 37.16 76 HIS A C 1
ATOM 537 O O . HIS A 1 76 ? -33.889 -39.496 -23.898 1.00 37.16 76 HIS A O 1
ATOM 543 N N . SER A 1 77 ? -32.796 -39.979 -21.994 1.00 42.81 77 SER A N 1
ATOM 544 C CA . SER A 1 77 ? -31.712 -40.814 -22.529 1.00 42.81 77 SER A CA 1
ATOM 545 C C . SER A 1 77 ? -32.255 -42.124 -23.129 1.00 42.81 77 SER A C 1
ATOM 547 O O . SER A 1 77 ? -33.300 -42.605 -22.681 1.00 42.81 77 SER A O 1
ATOM 549 N N . PRO A 1 78 ? -31.517 -42.769 -24.053 1.00 50.34 78 PRO A N 1
ATOM 550 C CA . PRO A 1 78 ? -30.595 -43.800 -23.568 1.00 50.34 78 PRO A CA 1
ATOM 551 C C . PRO A 1 78 ? -29.262 -43.947 -24.336 1.00 50.34 78 PRO A C 1
ATOM 553 O O . PRO A 1 78 ? -29.156 -43.705 -25.529 1.00 50.34 78 PRO A O 1
ATOM 556 N N . ALA A 1 79 ? -28.276 -44.418 -23.568 1.00 40.94 79 ALA A N 1
ATOM 557 C CA . ALA A 1 79 ? -27.259 -45.428 -23.879 1.00 40.94 79 ALA A CA 1
ATOM 558 C C . ALA A 1 79 ? -26.333 -45.306 -25.115 1.00 40.94 79 ALA A C 1
ATOM 560 O O . ALA A 1 79 ? -26.711 -45.548 -26.253 1.00 40.94 79 ALA A O 1
ATOM 561 N N . ALA A 1 80 ? -25.044 -45.185 -24.770 1.00 43.53 80 ALA A N 1
ATOM 562 C CA . ALA A 1 80 ? -23.929 -46.004 -25.257 1.00 43.53 80 ALA A CA 1
ATOM 563 C C . ALA A 1 80 ? -23.437 -45.829 -26.708 1.00 43.53 80 ALA A C 1
ATOM 565 O O . ALA A 1 80 ? -23.869 -46.500 -27.636 1.00 43.53 80 ALA A O 1
ATOM 566 N N . SER A 1 81 ? -22.346 -45.069 -26.836 1.00 43.03 81 SER A N 1
ATOM 567 C CA . SER A 1 81 ? -21.237 -45.413 -27.732 1.00 43.03 81 SER A CA 1
ATOM 568 C C . SER A 1 81 ? -19.935 -44.891 -27.123 1.00 43.03 81 SER A C 1
ATOM 570 O O . SER A 1 81 ? -19.540 -43.744 -27.324 1.00 43.03 81 SER A O 1
ATOM 572 N N . SER A 1 82 ? -19.281 -45.734 -26.326 1.00 47.00 82 SER A N 1
ATOM 573 C CA . SER A 1 82 ? -17.932 -45.504 -25.813 1.00 47.00 82 SER A CA 1
ATOM 574 C C . SER A 1 82 ? -16.912 -45.762 -26.923 1.00 47.00 82 SER A C 1
ATOM 576 O O . SER A 1 82 ? -16.433 -46.882 -27.092 1.00 47.00 82 SER A O 1
ATOM 578 N N . ALA A 1 83 ? -16.580 -44.718 -27.680 1.00 45.53 83 ALA A N 1
ATOM 579 C CA . ALA A 1 83 ? -15.323 -44.669 -28.414 1.00 45.53 83 ALA A CA 1
ATOM 580 C C . ALA A 1 83 ? -14.198 -44.313 -27.420 1.00 45.53 83 ALA A C 1
ATOM 582 O O . ALA A 1 83 ? -14.403 -43.420 -26.591 1.00 45.53 83 ALA A O 1
ATOM 583 N N . PRO A 1 84 ? -13.027 -44.974 -27.457 1.00 45.59 84 PRO A N 1
ATOM 584 C CA . PRO A 1 84 ? -11.899 -44.590 -26.620 1.00 45.59 84 PRO A CA 1
ATOM 585 C C . PRO A 1 84 ? -11.410 -43.215 -27.081 1.00 45.59 84 PRO A C 1
ATOM 587 O O . PRO A 1 84 ? -10.762 -43.074 -28.118 1.00 45.59 84 PRO A O 1
ATOM 590 N N . ALA A 1 85 ? -11.783 -42.183 -26.326 1.00 46.94 85 ALA A N 1
ATOM 591 C CA . ALA A 1 85 ? -11.259 -40.847 -26.508 1.00 46.94 85 ALA A CA 1
ATOM 592 C C . ALA A 1 85 ? -9.742 -40.906 -26.307 1.00 46.94 85 ALA A C 1
ATOM 594 O O . ALA A 1 85 ? -9.257 -41.260 -25.233 1.00 46.94 85 ALA A O 1
ATOM 595 N N . SER A 1 86 ? -9.009 -40.561 -27.364 1.00 42.78 86 SER A N 1
ATOM 596 C CA . SER A 1 86 ? -7.602 -40.175 -27.284 1.00 42.78 86 SER A CA 1
ATOM 597 C C . SER A 1 86 ? -7.422 -39.241 -26.078 1.00 42.78 86 SER A C 1
ATOM 599 O O . SER A 1 86 ? -8.264 -38.347 -25.917 1.00 42.78 86 SER A O 1
ATOM 601 N N . PRO A 1 87 ? -6.412 -39.436 -25.206 1.00 45.09 87 PRO A N 1
ATOM 602 C CA . PRO A 1 87 ? -6.201 -38.569 -24.057 1.00 45.09 87 PRO A CA 1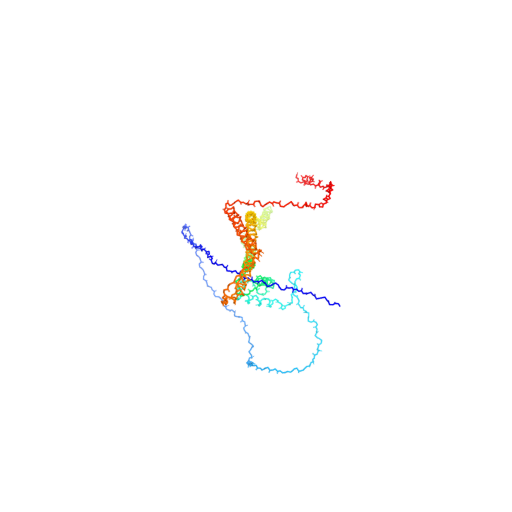
ATOM 603 C C . PRO A 1 87 ? -5.975 -37.159 -24.589 1.00 45.09 87 PRO A C 1
ATOM 605 O O . PRO A 1 87 ? -4.920 -36.825 -25.125 1.00 45.09 87 PRO A O 1
ATOM 608 N N . ARG A 1 88 ? -7.030 -36.347 -24.512 1.00 50.69 88 ARG A N 1
ATOM 609 C CA . ARG A 1 88 ? -7.019 -34.941 -24.881 1.00 50.69 88 ARG A CA 1
ATOM 610 C C . ARG A 1 88 ? -5.997 -34.324 -23.945 1.00 50.69 88 ARG A C 1
ATOM 612 O O . ARG A 1 88 ? -6.256 -34.247 -22.748 1.00 50.69 88 ARG A O 1
ATOM 619 N N . ALA A 1 89 ? -4.815 -34.008 -24.470 1.00 48.25 89 ALA A N 1
ATOM 620 C CA . ALA A 1 89 ? -3.766 -33.369 -23.701 1.00 48.25 89 ALA A CA 1
ATOM 621 C C . ALA A 1 89 ? -4.393 -32.143 -23.034 1.00 48.25 89 ALA A C 1
ATOM 623 O O . ALA A 1 89 ? -4.817 -31.212 -23.721 1.00 48.25 89 ALA A O 1
ATOM 624 N N . CYS A 1 90 ? -4.560 -32.199 -21.713 1.00 49.78 90 CYS A N 1
ATOM 625 C CA . CYS A 1 90 ? -4.995 -31.055 -20.938 1.00 49.78 90 CYS A CA 1
ATOM 626 C C . CYS A 1 90 ? -3.875 -30.034 -21.066 1.00 49.78 90 CYS A C 1
ATOM 628 O O . CYS A 1 90 ? -2.855 -30.140 -20.392 1.00 49.78 90 CYS A O 1
ATOM 630 N N . SER A 1 91 ? -4.031 -29.096 -21.994 1.00 67.69 91 SER A N 1
ATOM 631 C CA . SER A 1 91 ? -3.142 -27.959 -22.083 1.00 67.69 91 SER A CA 1
ATOM 632 C C . SER A 1 91 ? -3.279 -27.193 -20.768 1.00 67.69 91 SER A C 1
ATOM 634 O O . SER A 1 91 ? -4.369 -26.787 -20.355 1.00 67.69 91 SER A O 1
ATOM 636 N N . SER A 1 92 ? -2.172 -27.089 -20.055 1.00 76.25 92 SER A N 1
ATOM 637 C CA . SER A 1 92 ? -2.035 -26.264 -18.869 1.00 76.25 92 SER A CA 1
ATOM 638 C C . SER A 1 92 ? -1.129 -25.098 -19.218 1.00 76.25 92 SER A C 1
ATOM 640 O O . SER A 1 92 ? -0.155 -25.268 -19.951 1.00 76.25 92 SER A O 1
ATOM 642 N N . ILE A 1 93 ? -1.458 -23.917 -18.717 1.00 76.25 93 ILE A N 1
ATOM 643 C CA . ILE A 1 93 ? -0.628 -22.729 -18.867 1.00 76.25 93 ILE A CA 1
ATOM 644 C C . ILE A 1 93 ? 0.011 -22.480 -17.505 1.00 76.25 93 ILE A C 1
ATOM 646 O O . ILE A 1 93 ? -0.691 -22.426 -16.495 1.00 76.25 93 ILE A O 1
ATOM 650 N N . VAL A 1 94 ? 1.337 -22.402 -17.481 1.00 77.38 94 VAL A N 1
ATOM 651 C CA . VAL A 1 94 ? 2.116 -22.147 -16.267 1.00 77.38 94 VAL A CA 1
ATOM 652 C C . VAL A 1 94 ? 2.401 -20.652 -16.203 1.00 77.38 94 VAL A C 1
ATOM 654 O O . VAL A 1 94 ? 2.905 -20.089 -17.176 1.00 77.38 94 VAL A O 1
ATOM 657 N N . PHE A 1 95 ? 2.056 -20.016 -15.086 1.00 77.00 95 PHE A N 1
ATOM 658 C CA . PHE A 1 95 ? 2.363 -18.613 -14.814 1.00 77.00 95 PHE A CA 1
ATOM 659 C C . PHE A 1 95 ? 3.206 -18.533 -13.538 1.00 77.00 95 PHE A C 1
ATOM 661 O O . PHE A 1 95 ? 2.802 -19.047 -12.501 1.00 77.00 95 PHE A O 1
ATOM 668 N N . GLY A 1 96 ? 4.374 -17.889 -13.609 1.00 70.50 96 GLY A N 1
ATOM 669 C CA . GLY A 1 96 ? 5.326 -17.872 -12.491 1.00 70.50 96 GLY A CA 1
ATOM 670 C C . GLY A 1 96 ? 6.042 -19.214 -12.288 1.00 70.50 96 GLY A C 1
ATOM 671 O O . GLY A 1 96 ? 6.042 -20.060 -13.181 1.00 70.50 96 GLY A O 1
ATOM 672 N N . GLU A 1 97 ? 6.698 -19.380 -11.135 1.00 71.06 97 GLU A N 1
ATOM 673 C CA . GLU A 1 97 ? 7.490 -20.585 -10.840 1.00 71.06 97 GLU A CA 1
ATOM 674 C C . GLU A 1 97 ? 6.629 -21.803 -10.459 1.00 71.06 97 GLU A C 1
ATOM 676 O O . GLU A 1 97 ? 7.059 -22.917 -10.743 1.00 71.06 97 GLU A O 1
ATOM 681 N N . ASP A 1 98 ? 5.406 -21.624 -9.932 1.00 74.62 98 ASP A N 1
ATOM 682 C CA . ASP A 1 98 ? 4.656 -22.740 -9.320 1.00 74.62 98 ASP A CA 1
ATOM 683 C C . ASP A 1 98 ? 3.155 -22.856 -9.675 1.00 74.62 98 ASP A C 1
ATOM 685 O O . ASP A 1 98 ? 2.551 -23.896 -9.392 1.00 74.62 98 ASP A O 1
ATOM 689 N N . ASP A 1 99 ? 2.525 -21.871 -10.331 1.00 84.69 99 ASP A N 1
ATOM 690 C CA . ASP A 1 99 ? 1.069 -21.903 -10.539 1.00 84.69 99 ASP A CA 1
ATOM 691 C C . ASP A 1 99 ? 0.662 -22.409 -11.932 1.00 84.69 99 ASP A C 1
ATOM 693 O O . ASP A 1 99 ? 0.880 -21.782 -12.976 1.00 84.69 99 ASP A O 1
ATOM 697 N N . VAL A 1 100 ? 0.011 -23.576 -11.943 1.00 88.19 100 VAL A N 1
ATOM 698 C CA . VAL A 1 100 ? -0.478 -24.247 -13.152 1.00 88.19 100 VAL A CA 1
ATOM 699 C C . VAL A 1 100 ? -1.985 -24.054 -13.284 1.00 88.19 100 VAL A C 1
ATOM 701 O O . VAL A 1 100 ? -2.778 -24.636 -12.541 1.00 88.19 100 VAL A O 1
ATOM 704 N N . TYR A 1 101 ? -2.396 -23.284 -14.288 1.00 88.56 101 TYR A N 1
ATOM 705 C CA . TYR A 1 101 ? -3.802 -23.019 -14.574 1.00 88.56 101 TYR A CA 1
ATOM 706 C C . TYR A 1 101 ? -4.280 -23.829 -15.791 1.00 88.56 101 TYR A C 1
ATOM 708 O O . TYR A 1 101 ? -3.555 -23.959 -16.784 1.00 88.56 101 TYR A O 1
ATOM 716 N N . PRO A 1 102 ? -5.510 -24.374 -15.785 1.00 90.44 102 PRO A N 1
ATOM 717 C CA . PRO A 1 102 ? -6.059 -25.013 -16.976 1.00 90.44 102 PRO A CA 1
ATOM 718 C C . PRO A 1 102 ? -6.339 -23.955 -18.057 1.00 90.44 102 PRO A C 1
ATOM 720 O O . PRO A 1 102 ? -6.688 -22.818 -17.742 1.00 90.44 102 PRO A O 1
ATOM 723 N N . THR A 1 103 ? -6.218 -24.303 -19.346 1.00 85.62 103 THR A N 1
ATOM 724 C CA . THR A 1 103 ? -6.359 -23.337 -20.464 1.00 85.62 103 THR A CA 1
ATOM 725 C C . THR A 1 103 ? -7.661 -22.528 -20.447 1.00 85.62 103 THR A C 1
ATOM 727 O O . THR A 1 103 ? -7.695 -21.394 -20.914 1.00 85.62 103 THR A O 1
ATOM 730 N N . ASN A 1 104 ? -8.742 -23.073 -19.891 1.00 89.88 104 ASN A N 1
ATOM 731 C CA . ASN A 1 104 ? -10.027 -22.387 -19.780 1.00 89.88 104 ASN A CA 1
ATOM 732 C C . ASN A 1 104 ? -10.142 -21.445 -18.565 1.00 89.88 104 ASN A C 1
ATOM 734 O O . ASN A 1 104 ? -11.146 -20.744 -18.461 1.00 89.88 104 ASN A O 1
ATOM 738 N N . ALA A 1 105 ? -9.159 -21.395 -17.662 1.00 93.06 105 ALA A N 1
ATOM 739 C CA . ALA A 1 105 ? -9.223 -20.544 -16.475 1.00 93.06 105 ALA A CA 1
ATOM 740 C C . ALA A 1 105 ? -9.084 -19.055 -16.813 1.00 93.06 105 ALA A C 1
ATOM 742 O O . ALA A 1 105 ? -9.853 -18.247 -16.302 1.00 93.06 105 ALA A O 1
ATOM 743 N N . VAL A 1 106 ? -8.142 -18.679 -17.687 1.00 93.19 106 VAL A N 1
ATOM 744 C CA . VAL A 1 106 ? -7.849 -17.262 -17.987 1.00 93.19 106 VAL A CA 1
ATOM 745 C C . VAL A 1 106 ? -9.075 -16.513 -18.536 1.00 93.19 106 VAL A C 1
ATOM 747 O O . VAL A 1 106 ? -9.389 -15.450 -18.002 1.00 93.19 106 VAL A O 1
ATOM 750 N N . PRO A 1 107 ? -9.851 -17.053 -19.500 1.00 94.88 107 PRO A N 1
ATOM 751 C CA . PRO A 1 107 ? -11.081 -16.399 -19.954 1.00 94.88 107 PRO A CA 1
ATOM 752 C C . PRO A 1 107 ? -12.128 -16.212 -18.845 1.00 94.88 107 PRO A C 1
ATOM 754 O O . PRO A 1 107 ? -12.805 -15.188 -18.799 1.00 94.88 107 PRO A O 1
ATOM 757 N N . VAL A 1 108 ? -12.252 -17.179 -17.929 1.00 95.75 108 VAL A N 1
ATOM 758 C CA . VAL A 1 108 ? -13.196 -17.108 -16.798 1.00 95.75 108 VAL A CA 1
ATOM 759 C C . VAL A 1 108 ? -12.755 -16.050 -15.782 1.00 95.75 108 VAL A C 1
ATOM 761 O O . VAL A 1 108 ? -13.585 -15.295 -15.267 1.00 95.75 108 VAL A O 1
ATOM 764 N N . MET A 1 109 ? -11.449 -15.953 -15.522 1.00 97.00 109 MET A N 1
ATOM 765 C CA . MET A 1 109 ? -10.862 -14.909 -14.678 1.00 97.00 109 MET A CA 1
ATOM 766 C C . MET A 1 109 ? -11.072 -13.521 -15.294 1.00 97.00 109 MET A C 1
ATOM 768 O O . MET A 1 109 ? -11.535 -12.613 -14.606 1.00 97.00 109 MET A O 1
ATOM 772 N N . ALA A 1 110 ? -10.848 -13.377 -16.603 1.00 96.62 110 ALA A N 1
ATOM 773 C CA . ALA A 1 110 ? -11.091 -12.133 -17.331 1.00 96.62 110 ALA A CA 1
ATOM 774 C C . ALA A 1 110 ? -12.567 -11.696 -17.272 1.00 96.62 110 ALA A C 1
ATOM 776 O O . ALA A 1 110 ? -12.848 -10.530 -17.002 1.00 96.62 110 ALA A O 1
ATOM 777 N N . ALA A 1 111 ? -13.517 -12.622 -17.452 1.00 97.31 111 ALA A N 1
ATOM 778 C CA . ALA A 1 111 ? -14.947 -12.326 -17.320 1.00 97.31 111 ALA A CA 1
ATOM 779 C C . ALA A 1 111 ? -15.320 -11.891 -15.889 1.00 97.31 111 ALA A C 1
ATOM 781 O O . ALA A 1 111 ? -16.071 -10.936 -15.694 1.00 97.31 111 ALA A O 1
ATOM 782 N N . SER A 1 112 ? -14.742 -12.545 -14.878 1.00 97.50 112 SER A N 1
ATOM 783 C CA . SER A 1 112 ? -14.951 -12.184 -13.469 1.00 97.50 112 SER A CA 1
ATOM 784 C C . SER A 1 112 ? -14.427 -10.780 -13.148 1.00 97.50 112 SER A C 1
ATOM 786 O O . SER A 1 112 ? -15.089 -10.021 -12.439 1.00 97.50 112 SER A O 1
ATOM 788 N N . LEU A 1 113 ? -13.260 -10.420 -13.689 1.00 97.88 113 LEU A N 1
ATOM 789 C CA . LEU A 1 113 ? -12.687 -9.079 -13.569 1.00 97.88 113 LEU A CA 1
ATOM 790 C C . LEU A 1 113 ? -13.528 -8.025 -14.282 1.00 97.88 113 LEU A C 1
ATOM 792 O O . LEU A 1 113 ? -13.716 -6.937 -13.745 1.00 97.88 113 LEU A O 1
ATOM 796 N N . TRP A 1 114 ? -14.053 -8.346 -15.464 1.00 97.44 114 TRP A N 1
ATOM 797 C CA . TRP A 1 114 ? -14.932 -7.450 -16.208 1.00 97.44 114 TRP A CA 1
ATOM 798 C C . TRP A 1 114 ? -16.173 -7.074 -15.387 1.00 97.44 114 TRP A C 1
ATOM 800 O O . TRP A 1 114 ? -16.426 -5.889 -15.180 1.00 97.44 114 TRP A O 1
ATOM 810 N N . HIS A 1 115 ? -16.859 -8.060 -14.797 1.00 97.81 115 HIS A N 1
ATOM 811 C CA . HIS A 1 115 ? -17.997 -7.806 -13.906 1.00 97.81 115 HIS A CA 1
ATOM 812 C C . HIS A 1 115 ? -17.613 -7.017 -12.644 1.00 97.81 115 HIS A C 1
ATOM 814 O O . HIS A 1 115 ? -18.357 -6.140 -12.210 1.00 97.81 115 HIS A O 1
ATOM 820 N N . ALA A 1 116 ? -16.450 -7.296 -12.045 1.00 97.31 116 ALA A N 1
ATOM 821 C CA . ALA A 1 116 ? -15.986 -6.558 -10.868 1.00 97.31 116 ALA A CA 1
ATOM 822 C C . ALA A 1 116 ? -15.685 -5.081 -11.181 1.00 97.31 116 ALA A C 1
ATOM 824 O O . ALA A 1 116 ? -15.921 -4.210 -10.343 1.00 97.31 116 ALA A O 1
ATOM 825 N N . ARG A 1 117 ? -15.185 -4.785 -12.385 1.00 96.81 117 ARG A N 1
ATOM 826 C CA . ARG A 1 117 ? -14.950 -3.412 -12.860 1.00 96.81 117 ARG A CA 1
ATOM 827 C C . ARG A 1 117 ? -16.258 -2.686 -13.150 1.00 96.81 117 ARG A C 1
ATOM 829 O O . ARG A 1 117 ? -16.406 -1.536 -12.752 1.00 96.81 117 ARG A O 1
ATOM 836 N N . GLU A 1 118 ? -17.220 -3.364 -13.772 1.00 97.44 118 GLU A N 1
ATOM 837 C CA . GLU A 1 118 ? -18.568 -2.827 -14.005 1.00 97.44 118 GLU A CA 1
ATOM 838 C C . GLU A 1 118 ? -19.271 -2.469 -12.683 1.00 97.44 118 GLU A C 1
ATOM 840 O O . GLU A 1 118 ? -19.895 -1.417 -12.566 1.00 97.44 118 GLU A O 1
ATOM 845 N N . ALA A 1 119 ? -19.080 -3.291 -11.648 1.00 96.19 119 ALA A N 1
ATOM 846 C CA . ALA A 1 119 ? -19.577 -3.039 -10.297 1.00 96.19 119 ALA A CA 1
ATOM 847 C C . ALA A 1 119 ? -18.748 -2.017 -9.487 1.00 96.19 119 ALA A C 1
ATOM 849 O O . ALA A 1 119 ? -19.049 -1.781 -8.316 1.00 96.19 119 ALA A O 1
ATOM 850 N N . VAL A 1 120 ? -17.695 -1.426 -10.069 1.00 95.38 120 VAL A N 1
ATOM 851 C CA . VAL A 1 120 ? -16.775 -0.476 -9.406 1.00 95.38 120 VAL A CA 1
ATOM 852 C C . VAL A 1 120 ? -16.077 -1.078 -8.165 1.00 95.38 120 VAL A C 1
ATOM 854 O O . VAL A 1 120 ? -15.620 -0.372 -7.264 1.00 95.38 120 VAL A O 1
ATOM 857 N N . GLU A 1 121 ? -15.975 -2.408 -8.095 1.00 95.25 121 GLU A N 1
ATOM 858 C CA . GLU A 1 121 ? -15.234 -3.127 -7.051 1.00 95.25 121 GLU A CA 1
ATOM 859 C C . GLU A 1 121 ? -13.726 -3.088 -7.334 1.00 95.25 121 GLU A C 1
ATOM 861 O O . GLU A 1 121 ? -12.924 -2.887 -6.420 1.00 95.25 121 GLU A O 1
ATOM 866 N N . MET A 1 122 ? -13.359 -3.222 -8.611 1.00 96.88 122 MET A N 1
ATOM 867 C CA . MET A 1 122 ? -11.983 -3.159 -9.102 1.00 96.88 122 MET A CA 1
ATOM 868 C C . MET A 1 122 ? -11.742 -1.908 -9.953 1.00 96.88 122 MET A C 1
ATOM 870 O O . MET A 1 122 ? -12.650 -1.473 -10.665 1.00 96.88 122 MET A O 1
ATOM 874 N N . PRO A 1 123 ? -10.519 -1.348 -9.934 1.00 96.06 123 PRO A N 1
ATOM 875 C CA . PRO A 1 123 ? -10.152 -0.260 -10.826 1.00 96.06 123 PRO A CA 1
ATOM 876 C C . PRO A 1 123 ? -10.138 -0.717 -12.291 1.00 96.06 123 PRO A C 1
ATOM 878 O O . PRO A 1 123 ? -9.900 -1.888 -12.610 1.00 96.06 123 PRO A O 1
ATOM 881 N N . THR A 1 124 ? -10.406 0.225 -13.191 1.00 96.31 124 THR A N 1
ATOM 882 C CA . THR A 1 124 ? -10.278 0.022 -14.637 1.00 96.31 124 THR A CA 1
ATOM 883 C C . THR A 1 124 ? -8.809 -0.144 -15.022 1.00 96.31 124 THR A C 1
ATOM 885 O O . THR A 1 124 ? -7.947 0.466 -14.399 1.00 96.31 124 THR A O 1
ATOM 888 N N . THR A 1 125 ? -8.534 -0.937 -16.058 1.00 94.94 125 THR A N 1
ATOM 889 C CA . THR A 1 125 ? -7.187 -1.113 -16.628 1.00 94.94 125 THR A CA 1
ATOM 890 C C . THR A 1 125 ? -7.241 -0.905 -18.136 1.00 94.94 125 THR A C 1
ATOM 892 O O . THR A 1 125 ? -8.261 -1.223 -18.759 1.00 94.94 125 THR A O 1
ATOM 895 N N . THR A 1 126 ? -6.157 -0.403 -18.718 1.00 93.56 126 THR A N 1
ATOM 896 C CA . THR A 1 126 ? -5.939 -0.377 -20.171 1.00 93.56 126 THR A CA 1
ATOM 897 C C . THR A 1 126 ? -5.237 -1.640 -20.671 1.00 93.56 126 THR A C 1
ATOM 899 O O . THR A 1 126 ? -5.268 -1.910 -21.873 1.00 93.56 126 THR A O 1
ATOM 902 N N . THR A 1 127 ? -4.666 -2.453 -19.771 1.00 89.69 127 THR A N 1
ATOM 903 C CA . THR A 1 127 ? -4.037 -3.729 -20.125 1.00 89.69 127 THR A CA 1
ATOM 904 C C . THR A 1 127 ? -5.006 -4.630 -20.903 1.00 89.69 127 THR A C 1
ATOM 906 O O . THR A 1 127 ? -6.170 -4.821 -20.533 1.00 89.69 127 THR A O 1
ATOM 909 N N . SER A 1 128 ? -4.505 -5.227 -21.987 1.00 90.62 128 SER A N 1
ATOM 910 C CA . SER A 1 128 ? -5.275 -6.129 -22.844 1.00 90.62 128 SER A CA 1
ATOM 911 C C . SER A 1 128 ? -5.818 -7.331 -22.056 1.00 90.62 128 SER A C 1
ATOM 913 O O . SER A 1 128 ? -5.050 -8.007 -21.374 1.00 90.62 128 SER A O 1
ATOM 915 N N . PRO A 1 129 ? -7.098 -7.717 -22.221 1.00 88.69 129 PRO A N 1
ATOM 916 C CA . PRO A 1 129 ? -7.649 -8.923 -21.594 1.00 88.69 129 PRO A CA 1
ATOM 917 C C . PRO A 1 129 ? -7.034 -10.226 -22.139 1.00 88.69 129 PRO A C 1
ATOM 919 O O . PRO A 1 129 ? -7.353 -11.308 -21.650 1.00 88.69 129 PRO A O 1
ATOM 922 N N . LYS A 1 130 ? -6.184 -10.139 -23.173 1.00 88.38 130 LYS A N 1
ATOM 923 C CA . LYS A 1 130 ? -5.395 -11.261 -23.701 1.00 88.38 130 LYS A CA 1
ATOM 924 C C . LYS A 1 130 ? -4.060 -11.442 -22.977 1.00 88.38 130 LYS A C 1
ATOM 926 O O . LYS A 1 130 ? -3.441 -12.490 -23.146 1.00 88.38 130 LYS A O 1
ATOM 931 N N . ASP A 1 131 ? -3.618 -10.452 -22.202 1.00 92.12 131 ASP A N 1
ATOM 932 C CA . ASP A 1 131 ? -2.450 -10.588 -21.338 1.00 92.12 131 ASP A CA 1
ATOM 933 C C . ASP A 1 131 ? -2.828 -11.452 -20.133 1.00 92.12 131 ASP A C 1
ATOM 935 O O . ASP A 1 131 ? -3.432 -11.008 -19.154 1.00 92.12 131 ASP A O 1
ATOM 939 N N . ALA A 1 132 ? -2.505 -12.735 -20.242 1.00 90.38 132 ALA A N 1
ATOM 940 C CA . ALA A 1 132 ? -2.897 -13.711 -19.250 1.00 90.38 132 ALA A CA 1
ATOM 941 C C . ALA A 1 1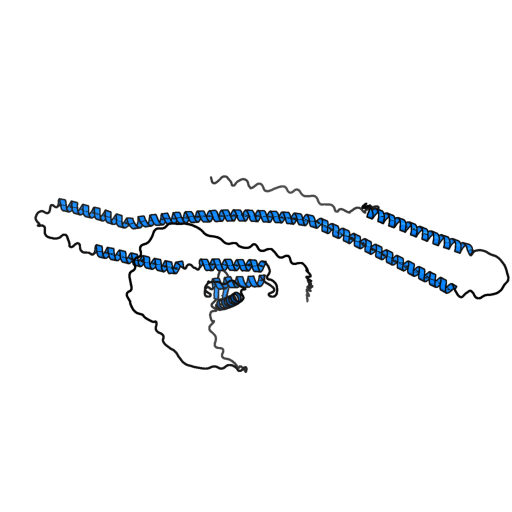32 ? -2.202 -13.495 -17.896 1.00 90.38 132 ALA A C 1
ATOM 943 O O . ALA A 1 132 ? -2.814 -13.773 -16.867 1.00 90.38 132 ALA A O 1
ATOM 944 N N . GLN A 1 133 ? -0.982 -12.948 -17.874 1.00 91.94 133 GLN A N 1
ATOM 945 C CA . GLN A 1 133 ? -0.274 -12.661 -16.627 1.00 91.94 133 GLN A CA 1
ATOM 946 C C . GLN A 1 133 ? -0.955 -11.516 -15.872 1.00 91.94 133 GLN A C 1
ATOM 948 O O . GLN A 1 133 ? -1.203 -11.628 -14.670 1.00 91.94 133 GLN A O 1
ATOM 953 N N . ALA A 1 134 ? -1.328 -10.446 -16.579 1.00 93.62 134 ALA A N 1
ATOM 954 C CA . ALA A 1 134 ? -2.074 -9.341 -15.987 1.00 93.62 134 ALA A CA 1
ATOM 955 C C . ALA A 1 134 ? -3.459 -9.776 -15.485 1.00 93.62 134 ALA A C 1
ATOM 957 O O . ALA A 1 134 ? -3.867 -9.395 -14.389 1.00 93.62 134 ALA A O 1
ATOM 958 N N . VAL A 1 135 ? -4.162 -10.619 -16.251 1.00 95.88 135 VAL A N 1
ATOM 959 C CA . VAL A 1 135 ? -5.466 -11.174 -15.852 1.00 95.88 135 VAL A CA 1
ATOM 960 C C . VAL A 1 135 ? -5.356 -12.017 -14.580 1.00 95.88 135 VAL A C 1
ATOM 962 O O . VAL A 1 135 ? -6.199 -11.878 -13.696 1.00 95.88 135 VAL A O 1
ATOM 965 N N . VAL A 1 136 ? -4.341 -12.878 -14.465 1.00 95.44 136 VAL A N 1
ATOM 966 C CA . VAL A 1 136 ? -4.132 -13.707 -13.264 1.00 95.44 136 VAL A CA 1
ATOM 967 C C . VAL A 1 136 ? -3.842 -12.824 -12.049 1.00 95.44 136 VAL A C 1
ATOM 969 O O . VAL A 1 136 ? -4.540 -12.941 -11.042 1.00 95.44 136 VAL A O 1
ATOM 972 N N . ALA A 1 137 ? -2.901 -11.883 -12.166 1.00 95.25 137 ALA A N 1
ATOM 973 C CA . ALA A 1 137 ? -2.528 -10.987 -11.072 1.00 95.25 137 ALA A CA 1
ATOM 974 C C . ALA A 1 137 ? -3.707 -10.120 -10.588 1.00 95.25 137 ALA A C 1
ATOM 976 O O . ALA A 1 137 ? -3.956 -10.006 -9.386 1.00 95.25 137 ALA A O 1
ATOM 977 N N . ASP A 1 138 ? -4.481 -9.545 -11.515 1.00 97.12 138 ASP A N 1
ATOM 978 C CA . ASP A 1 138 ? -5.662 -8.747 -11.172 1.00 97.12 138 ASP A CA 1
ATOM 979 C C . ASP A 1 138 ? -6.747 -9.608 -10.507 1.00 97.12 138 ASP A C 1
ATOM 981 O O . ASP A 1 138 ? -7.444 -9.152 -9.597 1.00 97.12 138 ASP A O 1
ATOM 985 N N . TYR A 1 139 ? -6.913 -10.858 -10.949 1.00 97.50 139 TYR A N 1
ATOM 986 C CA . TYR A 1 139 ? -7.908 -11.770 -10.391 1.00 97.50 139 TYR A CA 1
ATOM 987 C C . TYR A 1 139 ? -7.544 -12.240 -8.979 1.00 97.50 139 TYR A C 1
ATOM 989 O O . TYR A 1 139 ? -8.419 -12.346 -8.115 1.00 97.50 139 TYR A O 1
ATOM 997 N N . GLU A 1 140 ? -6.263 -12.482 -8.710 1.00 96.69 140 GLU A N 1
ATOM 998 C CA . GLU A 1 140 ? -5.766 -12.750 -7.358 1.00 96.69 140 GLU A CA 1
ATOM 999 C C . GLU A 1 140 ? -5.982 -11.549 -6.436 1.00 96.69 140 GLU A C 1
ATOM 1001 O O . GLU A 1 140 ? -6.527 -11.702 -5.339 1.00 96.69 140 GLU A O 1
ATOM 1006 N N . ALA A 1 141 ? -5.682 -10.342 -6.919 1.00 97.50 141 ALA A N 1
ATOM 1007 C CA . ALA A 1 141 ? -5.956 -9.110 -6.190 1.00 97.50 141 ALA A CA 1
ATOM 1008 C C . ALA A 1 141 ? -7.456 -8.944 -5.877 1.00 97.50 141 ALA A C 1
ATOM 1010 O O . ALA A 1 141 ? -7.817 -8.586 -4.756 1.00 97.50 141 ALA A O 1
ATOM 1011 N N . LEU A 1 142 ? -8.347 -9.278 -6.819 1.00 97.75 142 LEU A N 1
ATOM 1012 C CA . LEU A 1 142 ? -9.797 -9.284 -6.598 1.00 97.75 142 LEU A CA 1
ATOM 1013 C C . LEU A 1 142 ? -10.221 -10.292 -5.516 1.00 97.75 142 LEU A C 1
ATOM 1015 O O . LEU A 1 142 ? -11.069 -9.975 -4.677 1.00 97.75 142 LEU A O 1
ATOM 1019 N N . LYS A 1 143 ? -9.655 -11.507 -5.514 1.00 97.44 143 LYS A N 1
ATOM 1020 C CA . LYS A 1 143 ? -9.934 -12.510 -4.470 1.00 97.44 143 LYS A CA 1
ATOM 1021 C C . LYS A 1 143 ? -9.553 -11.984 -3.090 1.00 97.44 143 LYS A C 1
ATOM 1023 O O . LYS A 1 143 ? -10.349 -12.093 -2.157 1.00 97.44 143 LYS A O 1
ATOM 1028 N N . GLU A 1 144 ? -8.367 -11.397 -2.966 1.00 97.56 144 GLU A N 1
ATOM 1029 C CA . GLU A 1 144 ? -7.893 -10.836 -1.702 1.00 97.56 144 GLU A CA 1
ATOM 1030 C C . GLU A 1 144 ? -8.728 -9.623 -1.270 1.00 97.56 144 GLU A C 1
ATOM 1032 O O . GLU A 1 144 ? -9.088 -9.489 -0.100 1.00 97.56 144 GLU A O 1
ATOM 1037 N N . LEU A 1 145 ? -9.122 -8.774 -2.217 1.00 97.19 145 LEU A N 1
ATOM 1038 C CA . LEU A 1 145 ? -9.988 -7.629 -1.968 1.00 97.19 145 LEU A CA 1
ATOM 1039 C C . LEU A 1 145 ? -11.356 -8.072 -1.422 1.00 97.19 145 LEU A C 1
ATOM 1041 O O . LEU A 1 145 ? -11.818 -7.542 -0.410 1.00 97.19 145 LEU A O 1
ATOM 1045 N N . ARG A 1 146 ? -11.968 -9.109 -2.004 1.00 97.06 146 ARG A N 1
ATOM 1046 C CA . ARG A 1 146 ? -13.216 -9.706 -1.493 1.00 97.06 146 ARG A CA 1
ATOM 1047 C C . ARG A 1 146 ? -13.046 -10.347 -0.121 1.00 97.06 146 ARG A C 1
ATOM 1049 O O . ARG A 1 146 ? -13.915 -10.183 0.734 1.00 97.06 146 ARG A O 1
ATOM 1056 N N . LEU A 1 147 ? -11.920 -11.021 0.114 1.00 97.25 147 LEU A N 1
ATOM 1057 C CA . LEU A 1 147 ? -11.590 -11.597 1.418 1.00 97.25 147 LEU A CA 1
ATOM 1058 C C . LEU A 1 147 ? -11.503 -10.511 2.501 1.00 97.25 147 LEU A C 1
ATOM 1060 O O . LEU A 1 147 ? -12.102 -10.655 3.564 1.00 97.25 147 LEU A O 1
ATOM 1064 N N . ARG A 1 148 ? -10.813 -9.399 2.213 1.00 96.88 148 ARG A N 1
ATOM 1065 C CA . ARG A 1 148 ? -10.682 -8.250 3.126 1.00 96.88 148 ARG A CA 1
ATOM 1066 C C . ARG A 1 148 ? -11.993 -7.488 3.321 1.00 96.88 148 ARG A C 1
ATOM 1068 O O . ARG A 1 148 ? -12.183 -6.881 4.371 1.00 96.88 148 ARG A O 1
ATOM 1075 N N . ARG A 1 149 ? -12.889 -7.502 2.328 1.00 96.25 149 ARG A N 1
ATOM 1076 C CA . ARG A 1 149 ? -14.219 -6.886 2.438 1.00 96.25 149 ARG A CA 1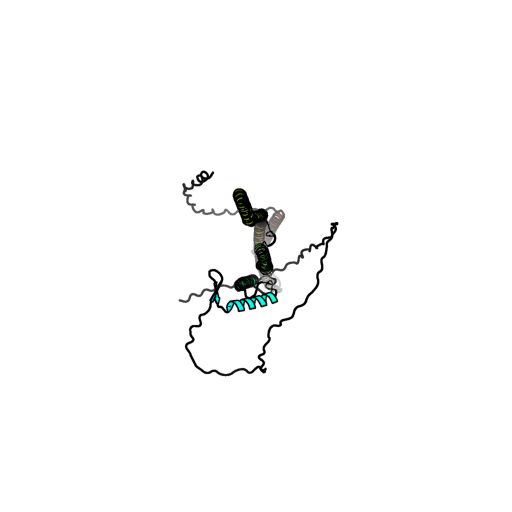
ATOM 1077 C C . ARG A 1 149 ? -15.108 -7.622 3.434 1.00 96.25 149 ARG A C 1
ATOM 1079 O O . ARG A 1 149 ? -15.841 -6.980 4.179 1.00 96.25 149 ARG A O 1
ATOM 1086 N N . GLY A 1 150 ? -15.057 -8.953 3.444 1.00 94.75 150 GLY A N 1
ATOM 1087 C CA . GLY A 1 150 ? -15.930 -9.768 4.282 1.00 94.75 150 GLY A CA 1
ATOM 1088 C C . GLY A 1 150 ? -17.404 -9.585 3.907 1.00 94.75 150 GLY A C 1
ATOM 1089 O O . GLY A 1 150 ? -17.837 -10.000 2.832 1.00 94.75 150 GLY A O 1
ATOM 1090 N N . CYS A 1 151 ? -18.195 -8.979 4.796 1.00 91.38 151 CYS A N 1
ATOM 1091 C CA . CYS A 1 151 ? -19.630 -8.803 4.580 1.00 91.38 151 CYS A CA 1
ATOM 1092 C C . CYS A 1 151 ? -19.928 -7.704 3.542 1.00 91.38 151 CYS A C 1
ATOM 1094 O O . CYS A 1 151 ? -19.525 -6.554 3.697 1.00 91.38 151 CYS A O 1
ATOM 1096 N N . MET A 1 152 ? -20.692 -8.044 2.499 1.00 88.31 152 MET A N 1
ATOM 1097 C CA . MET A 1 152 ? -21.039 -7.129 1.400 1.00 88.31 152 MET A CA 1
ATOM 1098 C C . MET A 1 152 ? -22.054 -6.042 1.778 1.00 88.31 152 MET A C 1
ATOM 1100 O O . MET A 1 152 ? -22.119 -5.027 1.086 1.00 88.31 152 MET A O 1
ATOM 1104 N N . THR A 1 153 ? -22.841 -6.247 2.840 1.00 92.44 153 THR A N 1
ATOM 1105 C CA . THR A 1 153 ? -23.945 -5.351 3.230 1.00 92.44 153 THR A CA 1
ATOM 1106 C C . THR A 1 153 ? -23.521 -4.222 4.172 1.00 92.44 153 THR A C 1
ATOM 1108 O O . THR A 1 153 ? -24.322 -3.331 4.430 1.00 92.44 153 THR A O 1
ATOM 1111 N N . GLY A 1 154 ? -22.302 -4.272 4.717 1.00 91.81 154 GLY A N 1
ATOM 1112 C CA . GLY A 1 154 ? -21.771 -3.266 5.638 1.00 91.81 154 GLY A CA 1
ATOM 1113 C C . GLY A 1 154 ? -20.907 -2.209 4.952 1.00 91.81 154 GLY A C 1
ATOM 1114 O O . GLY A 1 154 ? -20.550 -2.335 3.778 1.00 91.81 154 GLY A O 1
ATOM 1115 N N . GLU A 1 155 ? -20.543 -1.174 5.711 1.00 94.19 155 GLU A N 1
ATOM 1116 C CA . GLU A 1 155 ? -19.535 -0.209 5.272 1.00 94.19 155 GLU A CA 1
ATOM 1117 C C . GLU A 1 155 ? -18.182 -0.920 5.063 1.00 94.19 155 GLU A C 1
ATOM 1119 O O . GLU A 1 155 ? -17.803 -1.763 5.885 1.00 94.19 155 GLU A O 1
ATOM 1124 N N . PRO A 1 156 ? -17.450 -0.636 3.968 1.00 93.19 156 PRO A N 1
ATOM 1125 C CA . PRO A 1 156 ? -16.192 -1.314 3.692 1.00 93.19 156 PRO A CA 1
ATOM 1126 C C . PRO A 1 156 ? -15.146 -1.031 4.783 1.00 93.19 156 PRO A C 1
ATOM 1128 O O . PRO A 1 156 ? -14.897 0.138 5.089 1.00 93.19 156 PRO A O 1
ATOM 1131 N N . PRO A 1 157 ? -14.466 -2.060 5.324 1.00 95.94 157 PRO A N 1
ATOM 1132 C CA . PRO A 1 157 ? -13.392 -1.862 6.294 1.00 95.94 157 PRO A CA 1
ATOM 1133 C C . PRO A 1 157 ? -12.261 -0.976 5.750 1.00 95.94 157 PRO A C 1
ATOM 1135 O O . PRO A 1 157 ? -11.934 -1.013 4.563 1.00 95.94 157 PRO A O 1
ATOM 1138 N N . GLU A 1 158 ? -11.566 -0.235 6.616 1.00 95.44 158 GLU A N 1
ATOM 1139 C CA . GLU A 1 158 ? -10.453 0.634 6.195 1.00 95.44 158 GLU A CA 1
ATOM 1140 C C . GLU A 1 158 ? -9.341 -0.144 5.460 1.00 95.44 158 GLU A C 1
ATOM 1142 O O . GLU A 1 158 ? -8.774 0.331 4.474 1.00 95.44 158 GLU A O 1
ATOM 1147 N N . ALA A 1 159 ? -9.074 -1.383 5.888 1.00 94.44 159 ALA A N 1
ATOM 1148 C CA . ALA A 1 159 ? -8.108 -2.275 5.248 1.00 94.44 159 ALA A CA 1
ATOM 1149 C C . ALA A 1 159 ? -8.483 -2.632 3.796 1.00 94.44 159 ALA A C 1
ATOM 1151 O O . ALA A 1 159 ? -7.591 -2.799 2.963 1.00 94.44 159 ALA A O 1
ATOM 1152 N N . TYR A 1 160 ? -9.782 -2.716 3.485 1.00 97.06 160 TYR A N 1
ATOM 1153 C CA . TYR A 1 160 ? -10.282 -2.909 2.123 1.00 97.06 160 TYR A CA 1
ATOM 1154 C C . TYR A 1 160 ? -10.015 -1.668 1.268 1.00 97.06 160 TYR A C 1
ATOM 1156 O O . TYR A 1 160 ? -9.466 -1.783 0.174 1.00 97.06 160 TYR A O 1
ATOM 1164 N N . ASN A 1 161 ? -10.330 -0.476 1.785 1.00 96.19 161 ASN A N 1
ATOM 1165 C CA . ASN A 1 161 ? -10.128 0.777 1.055 1.00 96.19 161 ASN A CA 1
ATOM 1166 C C . ASN A 1 161 ? -8.642 1.029 0.757 1.00 96.19 161 ASN A C 1
ATOM 1168 O O . ASN A 1 161 ? -8.290 1.351 -0.376 1.00 96.19 161 ASN A O 1
ATOM 1172 N N . LYS A 1 162 ? -7.761 0.806 1.742 1.00 96.81 162 LYS A N 1
ATOM 1173 C CA . LYS A 1 162 ? -6.301 0.891 1.566 1.00 96.81 162 LYS A CA 1
ATOM 1174 C C . LYS A 1 162 ? -5.800 -0.062 0.482 1.00 96.81 162 LYS A C 1
ATOM 1176 O O . LYS A 1 162 ? -5.037 0.346 -0.390 1.00 96.81 162 LYS A O 1
ATOM 1181 N N . PHE A 1 163 ? -6.262 -1.310 0.510 1.00 97.69 163 PHE A N 1
ATOM 1182 C CA . PHE A 1 163 ? -5.846 -2.313 -0.465 1.00 97.69 163 PHE A CA 1
ATOM 1183 C C . PHE A 1 163 ? -6.365 -2.010 -1.873 1.00 97.69 163 PHE A C 1
ATOM 1185 O O . PHE A 1 163 ? -5.638 -2.159 -2.849 1.00 97.69 163 PHE A O 1
ATOM 1192 N N . ARG A 1 164 ? -7.588 -1.490 -1.993 1.00 97.06 164 ARG A N 1
ATOM 1193 C CA . ARG A 1 164 ? -8.143 -1.059 -3.279 1.00 97.06 164 ARG A CA 1
ATOM 1194 C C . ARG A 1 164 ? -7.306 0.050 -3.926 1.00 97.06 164 ARG A C 1
ATOM 1196 O O . ARG A 1 164 ? -7.058 -0.010 -5.124 1.00 97.06 164 ARG A O 1
ATOM 1203 N N . VAL A 1 165 ? -6.823 1.015 -3.137 1.00 97.12 165 VAL A N 1
ATOM 1204 C CA . VAL A 1 165 ? -5.900 2.066 -3.612 1.00 97.12 165 VAL A CA 1
ATOM 1205 C C . VAL A 1 165 ? -4.553 1.480 -4.045 1.00 97.12 165 VAL A C 1
ATOM 1207 O O . VAL A 1 165 ? -3.984 1.914 -5.045 1.00 97.12 165 VAL A O 1
ATOM 1210 N N . GLU A 1 166 ? -4.037 0.485 -3.323 1.00 97.31 166 GLU A N 1
ATOM 1211 C CA . GLU A 1 166 ? -2.807 -0.212 -3.712 1.00 97.31 166 GLU A CA 1
ATOM 1212 C C . GLU A 1 166 ? -2.965 -0.932 -5.058 1.00 97.31 166 GLU A C 1
ATOM 1214 O O . GLU A 1 166 ? -2.093 -0.815 -5.919 1.00 97.31 166 GLU A O 1
ATOM 1219 N N . ILE A 1 167 ? -4.092 -1.621 -5.268 1.00 97.44 167 ILE A N 1
ATOM 1220 C CA . ILE A 1 167 ? -4.416 -2.263 -6.548 1.00 97.44 167 ILE A CA 1
ATOM 1221 C C . ILE A 1 167 ? -4.502 -1.219 -7.661 1.00 97.44 167 ILE A C 1
ATOM 1223 O O . ILE A 1 167 ? -3.868 -1.414 -8.694 1.00 97.44 167 ILE A O 1
ATOM 1227 N N . SER A 1 168 ? -5.215 -0.103 -7.450 1.00 97.12 168 SER A N 1
ATOM 1228 C CA . SER A 1 168 ? -5.265 1.004 -8.419 1.00 97.12 168 SER A CA 1
ATOM 1229 C C . SER A 1 168 ? -3.863 1.438 -8.836 1.00 97.12 168 SER A C 1
ATOM 1231 O O . SER A 1 168 ? -3.565 1.467 -10.023 1.00 97.12 168 SER A O 1
ATOM 1233 N N . ARG A 1 169 ? -2.969 1.675 -7.868 1.00 96.44 169 ARG A N 1
ATOM 1234 C CA . ARG A 1 169 ? -1.590 2.089 -8.147 1.00 96.44 169 ARG A CA 1
ATOM 1235 C C . ARG A 1 169 ? -0.805 1.034 -8.930 1.00 96.44 169 ARG A C 1
ATOM 1237 O O . ARG A 1 169 ? -0.038 1.390 -9.816 1.00 96.44 169 ARG A O 1
ATOM 1244 N N . LYS A 1 170 ? -0.955 -0.252 -8.596 1.00 95.81 170 LYS A N 1
ATOM 1245 C CA . LYS A 1 170 ? -0.271 -1.346 -9.311 1.00 95.81 170 LYS A CA 1
ATOM 1246 C C . LYS A 1 170 ? -0.749 -1.456 -10.757 1.00 95.81 170 LYS A C 1
ATOM 1248 O O . LYS A 1 170 ? 0.081 -1.619 -11.647 1.00 95.81 170 LYS A O 1
ATOM 1253 N N . ILE A 1 171 ? -2.058 -1.339 -10.980 1.00 95.06 171 ILE A N 1
ATOM 1254 C CA . ILE A 1 171 ? -2.650 -1.345 -12.319 1.00 95.06 171 ILE A CA 1
ATOM 1255 C C . ILE A 1 171 ? -2.171 -0.128 -13.114 1.00 95.06 171 ILE A C 1
ATOM 1257 O O . ILE A 1 171 ? -1.671 -0.307 -14.214 1.00 95.06 171 ILE A O 1
ATOM 1261 N N . GLU A 1 172 ? -2.222 1.077 -12.541 1.00 94.50 172 GLU A N 1
ATOM 1262 C CA . GLU A 1 172 ? -1.730 2.302 -13.189 1.00 94.50 172 GLU A CA 1
ATOM 1263 C C . GLU A 1 172 ? -0.237 2.227 -13.530 1.00 94.50 172 GLU A C 1
ATOM 1265 O O . GLU A 1 172 ? 0.165 2.621 -14.619 1.00 94.50 172 GLU A O 1
ATOM 1270 N N . ALA A 1 173 ? 0.595 1.695 -12.630 1.00 91.50 173 ALA A N 1
ATOM 1271 C CA . ALA A 1 173 ? 2.023 1.527 -12.884 1.00 91.50 173 ALA A CA 1
ATOM 1272 C C . ALA A 1 173 ? 2.295 0.536 -14.026 1.00 91.50 173 ALA A C 1
ATOM 1274 O O . ALA A 1 173 ? 3.182 0.774 -14.842 1.00 91.50 173 ALA A O 1
ATOM 1275 N N . ARG A 1 174 ? 1.528 -0.560 -14.100 1.00 92.75 174 ARG A N 1
ATOM 1276 C CA . ARG A 1 174 ? 1.611 -1.531 -15.200 1.00 92.75 174 ARG A CA 1
ATOM 1277 C C . ARG A 1 174 ? 1.124 -0.923 -16.511 1.00 92.75 174 ARG A C 1
ATOM 1279 O O . ARG A 1 174 ? 1.815 -1.033 -17.516 1.00 92.75 174 ARG A O 1
ATOM 1286 N N . ASP A 1 175 ? -0.033 -0.275 -16.484 1.00 90.31 175 ASP A N 1
ATOM 1287 C CA . ASP A 1 175 ? -0.646 0.361 -17.648 1.00 90.31 175 ASP A CA 1
ATOM 1288 C C . ASP A 1 175 ? 0.259 1.473 -18.201 1.00 90.31 175 ASP A C 1
ATOM 1290 O O . ASP A 1 175 ? 0.470 1.544 -19.406 1.00 90.31 175 ASP A O 1
ATOM 1294 N N . GLY A 1 176 ? 0.883 2.272 -17.330 1.00 84.38 176 GLY A N 1
ATOM 1295 C CA . GLY A 1 176 ? 1.846 3.306 -17.717 1.00 84.38 176 GLY A CA 1
ATOM 1296 C C . GLY A 1 176 ? 3.205 2.769 -18.179 1.00 84.38 176 GLY A C 1
ATOM 1297 O O . GLY A 1 176 ? 3.886 3.438 -18.947 1.00 84.38 176 GLY A O 1
ATOM 1298 N N . ALA A 1 177 ? 3.606 1.571 -17.744 1.00 78.94 177 ALA A N 1
ATOM 1299 C CA . ALA A 1 177 ? 4.809 0.901 -18.246 1.00 78.94 177 ALA A CA 1
ATOM 1300 C C . ALA A 1 177 ? 4.568 0.184 -19.587 1.00 78.94 177 ALA A C 1
ATOM 1302 O O . ALA A 1 177 ? 5.507 -0.006 -20.354 1.00 78.94 177 ALA A O 1
ATOM 1303 N N . GLY A 1 178 ? 3.326 -0.235 -19.850 1.00 62.47 178 GLY A N 1
ATOM 1304 C CA . GLY A 1 178 ? 2.907 -0.881 -21.094 1.00 62.47 178 GLY A CA 1
ATOM 1305 C C . GLY A 1 178 ? 2.571 0.098 -22.217 1.00 62.47 178 GLY A C 1
ATOM 1306 O O . GLY A 1 178 ? 2.587 -0.299 -23.381 1.00 62.47 178 GLY A O 1
ATOM 1307 N N . ASP A 1 179 ? 2.328 1.372 -21.893 1.00 53.97 179 ASP A N 1
ATOM 1308 C CA . ASP A 1 179 ? 2.124 2.457 -22.859 1.00 53.97 179 ASP A CA 1
ATOM 1309 C C . ASP A 1 179 ? 3.455 2.966 -23.433 1.00 53.97 179 ASP A C 1
ATOM 1311 O O . ASP A 1 179 ? 3.706 4.163 -23.600 1.00 53.97 179 ASP A O 1
ATOM 1315 N N . ASP A 1 180 ? 4.295 2.006 -23.816 1.00 53.09 180 ASP A N 1
ATOM 1316 C CA . ASP A 1 180 ? 5.379 2.142 -24.775 1.00 53.09 180 ASP A CA 1
ATOM 1317 C C . ASP A 1 180 ? 4.750 2.399 -26.164 1.00 53.09 180 ASP A C 1
ATOM 1319 O O . ASP A 1 180 ? 5.049 1.739 -27.153 1.00 53.09 180 ASP A O 1
ATOM 1323 N N . SER A 1 181 ? 3.856 3.388 -26.249 1.00 49.75 181 SER A N 1
ATOM 1324 C CA . SER A 1 181 ? 3.479 4.154 -27.443 1.00 49.75 181 SER A CA 1
ATOM 1325 C C . SER A 1 181 ? 4.718 4.709 -28.159 1.00 49.75 181 SER A C 1
ATOM 1327 O O . SER A 1 181 ? 4.689 4.989 -29.357 1.00 49.75 181 SER A O 1
ATOM 1329 N N . GLY A 1 182 ? 5.851 4.720 -27.448 1.00 52.34 182 GLY A N 1
ATOM 1330 C CA . GLY A 1 182 ? 7.183 4.660 -28.012 1.00 52.34 182 GLY A CA 1
ATOM 1331 C C . GLY A 1 182 ? 7.320 3.601 -29.102 1.00 52.34 182 GLY A C 1
ATOM 1332 O O . GLY A 1 182 ? 7.754 3.957 -30.164 1.00 52.34 182 GLY A O 1
ATOM 1333 N N . THR A 1 183 ? 6.930 2.341 -28.950 1.00 59.72 183 THR A N 1
ATOM 1334 C CA . THR A 1 183 ? 7.240 1.268 -29.916 1.00 59.72 183 THR A CA 1
ATOM 1335 C C . THR A 1 183 ? 6.736 1.489 -31.342 1.00 59.72 183 THR A C 1
ATOM 1337 O O . THR A 1 183 ? 7.509 1.224 -32.258 1.00 59.72 183 THR A O 1
ATOM 1340 N N . GLU A 1 184 ? 5.519 1.992 -31.575 1.00 63.25 184 GLU A N 1
ATOM 1341 C CA . GLU A 1 184 ? 5.032 2.247 -32.944 1.00 63.25 184 GLU A CA 1
ATOM 1342 C C . GLU A 1 184 ? 5.572 3.568 -33.507 1.00 63.25 184 GLU A C 1
ATOM 1344 O O . GLU A 1 184 ? 6.033 3.601 -34.645 1.00 63.25 184 GLU A O 1
ATOM 1349 N N . GLU A 1 185 ? 5.616 4.640 -32.711 1.00 72.56 185 GLU A N 1
ATOM 1350 C CA . GLU A 1 185 ? 6.172 5.928 -33.147 1.00 72.56 185 GLU A CA 1
ATOM 1351 C C . GLU A 1 185 ? 7.707 5.887 -33.280 1.00 72.56 185 GLU A C 1
ATOM 1353 O O . GLU A 1 185 ? 8.288 6.498 -34.170 1.00 72.56 185 GLU A O 1
ATOM 1358 N N . GLU A 1 186 ? 8.388 5.126 -32.432 1.00 71.19 186 GLU A N 1
ATOM 1359 C CA . GLU A 1 186 ? 9.814 4.789 -32.499 1.00 71.19 186 GLU A CA 1
ATOM 1360 C C . GLU A 1 186 ? 10.077 3.826 -33.651 1.00 71.19 186 GLU A C 1
ATOM 1362 O O . GLU A 1 186 ? 11.078 3.993 -34.340 1.00 71.19 186 GLU A O 1
ATOM 1367 N N . ALA A 1 187 ? 9.201 2.850 -33.919 1.00 75.06 187 ALA A N 1
ATOM 1368 C CA . ALA A 1 187 ? 9.310 2.029 -35.124 1.00 75.06 187 ALA A CA 1
ATOM 1369 C C . ALA A 1 187 ? 9.151 2.890 -36.379 1.00 75.06 187 ALA A C 1
ATOM 1371 O O . ALA A 1 187 ? 9.974 2.775 -37.283 1.00 75.06 187 ALA A O 1
ATOM 1372 N N . ALA A 1 188 ? 8.178 3.802 -36.414 1.00 82.50 188 ALA A N 1
ATOM 1373 C CA . ALA A 1 188 ? 8.008 4.763 -37.497 1.00 82.50 188 ALA A CA 1
ATOM 1374 C C . ALA A 1 188 ? 9.241 5.671 -37.634 1.00 82.50 188 ALA A C 1
ATOM 1376 O O . ALA A 1 188 ? 9.793 5.786 -38.724 1.00 82.50 188 ALA A O 1
ATOM 1377 N N . ARG A 1 189 ? 9.767 6.216 -36.527 1.00 83.31 189 ARG A N 1
ATOM 1378 C CA . ARG A 1 189 ? 11.013 7.004 -36.517 1.00 83.31 189 ARG A CA 1
ATOM 1379 C C . ARG A 1 189 ? 12.221 6.197 -36.994 1.00 83.31 189 ARG A C 1
ATOM 1381 O O . ARG A 1 189 ? 13.076 6.741 -37.691 1.00 83.31 189 ARG A O 1
ATOM 1388 N N . ARG A 1 190 ? 12.308 4.906 -36.664 1.00 80.06 190 ARG A N 1
ATOM 1389 C CA . ARG A 1 190 ? 13.366 4.010 -37.158 1.00 80.06 190 ARG A CA 1
ATOM 1390 C C . ARG A 1 190 ? 13.220 3.750 -38.650 1.00 80.06 190 ARG A C 1
ATOM 1392 O O . ARG A 1 190 ? 14.217 3.842 -39.358 1.00 80.06 190 ARG A O 1
ATOM 1399 N N . VAL A 1 191 ? 12.009 3.473 -39.131 1.00 89.44 191 VAL A N 1
ATOM 1400 C CA . VAL A 1 191 ? 11.725 3.287 -40.562 1.00 89.44 191 VAL A CA 1
ATOM 1401 C C . VAL A 1 191 ? 12.077 4.552 -41.347 1.00 89.44 191 VAL A C 1
ATOM 1403 O O . VAL A 1 191 ? 12.830 4.463 -42.313 1.00 89.44 191 VAL A O 1
ATOM 1406 N N . ASP A 1 192 ? 11.647 5.727 -40.889 1.00 92.06 192 ASP A N 1
ATOM 1407 C CA . ASP A 1 192 ? 12.004 7.012 -41.503 1.00 92.06 192 ASP A CA 1
ATOM 1408 C C . ASP A 1 192 ? 13.517 7.261 -41.482 1.00 92.06 192 ASP A C 1
ATOM 1410 O O . ASP A 1 192 ? 14.098 7.714 -42.472 1.00 92.06 192 ASP A O 1
ATOM 1414 N N . SER A 1 193 ? 14.188 6.915 -40.379 1.00 91.94 193 SER A N 1
ATOM 1415 C CA . SER A 1 193 ? 15.647 6.998 -40.280 1.00 91.94 193 SER A CA 1
ATOM 1416 C C . SER A 1 193 ? 16.341 6.102 -41.315 1.00 91.94 193 SER A C 1
ATOM 1418 O O . SER A 1 193 ? 17.261 6.562 -41.996 1.00 91.94 193 SER A O 1
ATOM 1420 N N . TYR A 1 194 ? 15.874 4.861 -41.501 1.00 91.69 194 TYR A N 1
ATOM 1421 C CA . TYR A 1 194 ? 16.400 3.948 -42.520 1.00 91.69 194 TYR A CA 1
ATOM 1422 C C . TYR A 1 194 ? 16.137 4.446 -43.941 1.00 91.69 194 TYR A C 1
ATOM 1424 O O . TYR A 1 194 ? 17.059 4.455 -44.754 1.00 91.69 194 TYR A O 1
ATOM 1432 N N . LEU A 1 195 ? 14.924 4.914 -44.243 1.00 93.31 195 LEU A N 1
ATOM 1433 C CA . LEU A 1 195 ? 14.594 5.464 -45.562 1.00 93.31 195 LEU A CA 1
ATOM 1434 C C . LEU A 1 195 ? 15.475 6.672 -45.905 1.00 93.31 195 LEU A C 1
ATOM 1436 O O . LEU A 1 195 ? 15.958 6.792 -47.032 1.00 93.31 195 LEU A O 1
ATOM 1440 N N . ARG A 1 196 ? 15.759 7.533 -44.921 1.00 93.25 196 ARG A N 1
ATOM 1441 C CA . ARG A 1 196 ? 16.671 8.669 -45.091 1.00 93.25 196 ARG A CA 1
ATOM 1442 C C . ARG A 1 196 ? 18.112 8.226 -45.359 1.00 93.25 196 ARG A C 1
ATOM 1444 O O . ARG A 1 196 ? 18.772 8.831 -46.200 1.00 93.25 196 ARG A O 1
ATOM 1451 N N . LEU A 1 197 ? 18.597 7.190 -44.671 1.00 89.56 197 LEU A N 1
ATOM 1452 C CA . LEU A 1 197 ? 19.938 6.634 -44.895 1.00 89.56 197 LEU A CA 1
ATOM 1453 C C . LEU A 1 197 ? 20.075 6.021 -46.295 1.00 89.56 197 LEU A C 1
ATOM 1455 O O . LEU A 1 197 ? 21.043 6.319 -46.988 1.00 89.56 197 LEU A O 1
ATOM 1459 N N . VAL A 1 198 ? 19.078 5.256 -46.746 1.00 91.19 198 VAL A N 1
ATOM 1460 C CA . VAL A 1 198 ? 19.051 4.684 -48.104 1.00 91.19 198 VAL A CA 1
ATOM 1461 C C . VAL A 1 198 ? 19.061 5.787 -49.169 1.00 91.19 198 VAL A C 1
ATOM 1463 O O . VAL A 1 198 ? 19.779 5.688 -50.161 1.00 91.19 198 VAL A O 1
ATOM 1466 N N . GLY A 1 199 ? 18.321 6.882 -48.954 1.00 89.44 199 GLY A N 1
ATOM 1467 C CA . GLY A 1 199 ? 18.346 8.037 -49.857 1.00 89.44 199 GLY A CA 1
ATOM 1468 C C . GLY A 1 199 ? 19.716 8.724 -49.932 1.00 89.44 199 GLY A C 1
ATOM 1469 O O . GLY A 1 199 ? 20.140 9.139 -51.011 1.00 89.44 199 GLY A O 1
ATOM 1470 N N . GLN A 1 200 ? 20.436 8.818 -48.809 1.00 89.25 200 GLN A N 1
ATOM 1471 C CA . GLN A 1 200 ? 21.805 9.345 -48.791 1.00 89.25 200 GLN A CA 1
ATOM 1472 C C . GLN A 1 200 ? 22.774 8.424 -49.535 1.00 89.25 200 GLN A C 1
ATOM 1474 O O . GLN A 1 200 ? 23.573 8.910 -50.331 1.00 89.25 200 GLN A O 1
ATOM 1479 N N . GLU A 1 201 ? 22.682 7.112 -49.324 1.00 84.69 201 GLU A N 1
ATOM 1480 C CA . GLU A 1 201 ? 23.514 6.128 -50.021 1.00 84.69 201 GLU A CA 1
ATOM 1481 C C . GLU A 1 201 ? 23.303 6.182 -51.539 1.00 84.69 201 GLU A C 1
ATOM 1483 O O . GLU A 1 201 ? 24.277 6.241 -52.289 1.00 84.69 201 GLU A O 1
ATOM 1488 N N . HIS A 1 202 ? 22.051 6.275 -51.998 1.00 83.44 202 HIS A N 1
ATOM 1489 C CA . HIS A 1 202 ? 21.747 6.436 -53.421 1.00 83.44 202 HIS A CA 1
ATOM 1490 C C . HIS A 1 202 ? 22.356 7.722 -53.994 1.00 83.44 202 HIS A C 1
ATOM 1492 O O . HIS A 1 202 ? 22.931 7.706 -55.078 1.00 83.44 202 HIS A O 1
ATOM 1498 N N . HIS A 1 203 ? 22.299 8.832 -53.252 1.00 84.00 203 HIS A N 1
ATOM 1499 C CA . HIS A 1 203 ? 22.920 10.086 -53.674 1.00 84.00 203 HIS A CA 1
ATOM 1500 C C . HIS A 1 203 ? 24.447 9.971 -53.808 1.00 84.00 203 HIS A C 1
ATOM 1502 O O . HIS A 1 203 ? 25.026 10.486 -54.767 1.00 84.00 203 HIS A O 1
ATOM 1508 N N . PHE A 1 204 ? 25.110 9.288 -52.870 1.00 80.75 204 PHE A N 1
ATOM 1509 C CA . PHE A 1 204 ? 26.545 9.018 -52.973 1.00 80.75 204 PHE A CA 1
ATOM 1510 C C . PHE A 1 204 ? 26.866 8.098 -54.147 1.00 80.75 204 PHE A C 1
ATOM 1512 O O . PHE A 1 204 ? 27.836 8.351 -54.857 1.00 80.75 204 PHE A O 1
ATOM 1519 N N . PHE A 1 205 ? 26.041 7.079 -54.386 1.00 81.56 205 PHE A N 1
ATOM 1520 C CA . PHE A 1 205 ? 26.196 6.181 -55.523 1.00 81.56 205 PHE A CA 1
ATOM 1521 C C . PHE A 1 205 ? 26.056 6.927 -56.854 1.00 81.56 205 PHE A C 1
ATOM 1523 O O . PHE A 1 205 ? 26.909 6.774 -57.724 1.00 81.56 205 PHE A O 1
ATOM 1530 N N . ASP A 1 206 ? 25.057 7.803 -56.991 1.00 77.81 206 ASP A N 1
ATOM 1531 C CA . ASP A 1 206 ? 24.875 8.645 -58.178 1.00 77.81 206 ASP A CA 1
ATOM 1532 C C . ASP A 1 206 ? 26.069 9.576 -58.398 1.00 77.81 206 ASP A C 1
ATOM 1534 O O . ASP A 1 206 ? 26.550 9.713 -59.519 1.00 77.81 206 ASP A O 1
ATOM 1538 N N . LYS A 1 207 ? 26.592 10.183 -57.327 1.00 73.19 207 LYS A N 1
ATOM 1539 C CA . LYS A 1 207 ? 27.749 11.085 -57.398 1.00 73.19 207 LYS A CA 1
ATOM 1540 C C . LYS A 1 207 ? 29.055 10.346 -57.714 1.00 73.19 207 LYS A C 1
ATOM 1542 O O . LYS A 1 207 ? 29.907 10.882 -58.420 1.00 73.19 207 LYS A O 1
ATOM 1547 N N . ALA A 1 208 ? 29.212 9.122 -57.216 1.00 71.81 208 ALA A N 1
ATOM 1548 C CA . ALA A 1 208 ? 30.357 8.264 -57.509 1.00 71.81 208 ALA A CA 1
ATOM 1549 C C . ALA A 1 208 ? 30.305 7.701 -58.939 1.00 71.81 208 ALA A C 1
ATOM 1551 O O . ALA A 1 208 ? 31.347 7.560 -59.576 1.00 71.81 208 ALA A O 1
ATOM 1552 N N . ASN A 1 209 ? 29.104 7.421 -59.455 1.00 67.50 209 ASN A N 1
ATOM 1553 C CA . ASN A 1 209 ? 28.896 6.910 -60.810 1.00 67.50 209 ASN A CA 1
ATOM 1554 C C . ASN A 1 209 ? 28.617 7.986 -61.859 1.00 67.50 209 ASN A C 1
ATOM 1556 O O . ASN A 1 209 ? 28.541 7.639 -63.037 1.00 67.50 209 ASN A O 1
ATOM 1560 N N . THR A 1 210 ? 28.500 9.270 -61.503 1.00 65.94 210 THR A N 1
ATOM 1561 C CA . THR A 1 210 ? 28.577 10.343 -62.499 1.00 65.94 210 THR A CA 1
ATOM 1562 C C . THR A 1 210 ? 29.952 10.271 -63.156 1.00 65.94 210 THR A C 1
ATOM 1564 O O . THR A 1 210 ? 30.952 10.572 -62.499 1.00 65.94 210 THR A O 1
ATOM 1567 N N . PRO A 1 211 ? 30.047 9.853 -64.433 1.00 50.81 211 PRO A N 1
ATOM 1568 C CA . PRO A 1 211 ? 31.333 9.745 -65.087 1.00 50.81 211 PRO A CA 1
ATOM 1569 C C . PRO A 1 211 ? 31.951 11.141 -65.118 1.00 50.81 211 PRO A C 1
ATOM 1571 O O . PRO A 1 211 ? 31.316 12.108 -65.545 1.00 50.81 211 PRO A O 1
ATOM 1574 N N . VAL A 1 212 ? 33.191 11.249 -64.640 1.00 53.78 212 VAL A N 1
ATOM 1575 C CA . VAL A 1 212 ? 34.042 12.437 -64.766 1.00 53.78 212 VAL A CA 1
ATOM 1576 C C . VAL A 1 212 ? 34.318 12.654 -66.259 1.00 53.78 212 VAL A C 1
ATOM 1578 O O . VAL A 1 212 ? 35.364 12.302 -66.792 1.00 53.78 212 VAL A O 1
ATOM 1581 N N . SER A 1 213 ? 33.331 13.177 -66.982 1.00 49.88 213 SER A N 1
ATOM 1582 C CA . SER A 1 213 ? 33.368 13.380 -68.432 1.00 49.88 213 SER A CA 1
ATOM 1583 C C . SER A 1 213 ? 33.670 14.829 -68.819 1.00 49.88 213 SER A C 1
ATOM 1585 O O . SER A 1 213 ? 33.412 15.212 -69.955 1.00 49.88 213 SER A O 1
ATOM 1587 N N . GLN A 1 214 ? 34.240 15.647 -67.926 1.00 50.94 214 GLN A N 1
ATOM 1588 C CA . GLN A 1 214 ? 34.483 17.071 -68.211 1.00 50.94 214 GLN A CA 1
ATOM 1589 C C . GLN A 1 214 ? 35.941 17.552 -68.217 1.00 50.94 214 GLN A C 1
ATOM 1591 O O . GLN A 1 214 ? 36.153 18.753 -68.316 1.00 50.94 214 GLN A O 1
ATOM 1596 N N . HIS A 1 215 ? 36.953 16.672 -68.252 1.00 44.72 215 HIS A N 1
ATOM 1597 C CA . HIS A 1 215 ? 38.347 17.107 -68.495 1.00 44.72 215 HIS A CA 1
ATOM 1598 C C . HIS A 1 215 ? 39.162 16.200 -69.436 1.00 44.72 215 HIS A C 1
ATOM 1600 O O . HIS A 1 215 ? 40.342 15.951 -69.220 1.00 44.72 215 HIS A O 1
ATOM 1606 N N . ARG A 1 216 ? 38.568 15.734 -70.541 1.00 44.09 216 ARG A N 1
ATOM 1607 C CA . ARG A 1 216 ? 39.349 15.286 -71.711 1.00 44.09 216 ARG A CA 1
ATOM 1608 C C . ARG A 1 216 ? 38.875 15.993 -72.974 1.00 44.09 216 ARG A C 1
ATOM 1610 O O . ARG A 1 216 ? 38.324 15.381 -73.880 1.00 44.09 216 ARG A O 1
ATOM 1617 N N . SER A 1 217 ? 39.101 17.302 -73.018 1.00 46.28 217 SER A N 1
ATOM 1618 C CA . SER A 1 217 ? 39.131 18.051 -74.272 1.00 46.28 217 SER A CA 1
ATOM 1619 C C . SER A 1 217 ? 40.581 18.424 -74.569 1.00 46.28 217 SER A C 1
ATOM 1621 O O . SER A 1 217 ? 41.091 19.381 -74.003 1.00 46.28 217 SER A O 1
ATOM 1623 N N . GLY A 1 218 ? 41.213 17.609 -75.419 1.00 52.84 218 GLY A N 1
ATOM 1624 C CA . GLY A 1 218 ? 42.376 17.919 -76.260 1.00 52.84 218 GLY A CA 1
ATOM 1625 C C . GLY A 1 218 ? 43.578 18.614 -75.621 1.00 52.84 218 GLY A C 1
ATOM 1626 O O . GLY A 1 218 ? 43.643 19.838 -75.638 1.00 52.84 218 GLY A O 1
ATOM 1627 N N . VAL A 1 219 ? 44.587 17.841 -75.205 1.00 47.28 219 VAL A N 1
ATOM 1628 C CA . VAL A 1 219 ? 45.975 18.328 -75.162 1.00 47.28 219 VAL A CA 1
ATOM 1629 C C . VAL A 1 219 ? 46.889 17.279 -75.792 1.00 47.28 219 VAL A C 1
ATOM 1631 O O . VAL A 1 219 ? 46.758 16.083 -75.526 1.00 47.28 219 VAL A O 1
ATOM 1634 N N . ASP A 1 220 ? 47.739 17.784 -76.681 1.00 45.94 220 ASP A N 1
ATOM 1635 C CA . ASP A 1 220 ? 48.755 17.124 -77.497 1.00 45.94 220 ASP A CA 1
ATOM 1636 C C . ASP A 1 220 ? 49.642 16.149 -76.707 1.00 45.94 220 ASP A C 1
ATOM 1638 O O . ASP A 1 220 ? 50.113 16.445 -75.608 1.00 45.94 220 ASP A O 1
ATOM 1642 N N . MET A 1 221 ? 49.881 14.981 -77.298 1.00 47.66 221 MET A N 1
ATOM 1643 C CA . MET A 1 221 ? 50.644 13.863 -76.739 1.00 47.66 221 MET A CA 1
ATOM 1644 C C . MET A 1 221 ? 52.087 13.885 -77.254 1.00 47.66 221 MET A C 1
ATOM 1646 O O . MET A 1 221 ? 52.437 13.038 -78.064 1.00 47.66 221 MET A O 1
ATOM 1650 N N . ASP A 1 222 ? 52.923 14.832 -76.814 1.00 50.25 222 ASP A N 1
ATOM 1651 C CA . ASP A 1 222 ? 54.369 14.738 -77.114 1.00 50.25 222 ASP A CA 1
ATOM 1652 C C . ASP A 1 222 ? 55.324 15.335 -76.061 1.00 50.25 222 ASP A C 1
ATOM 1654 O O . ASP A 1 222 ? 56.515 15.511 -76.305 1.00 50.25 222 ASP A O 1
ATOM 1658 N N . GLN A 1 223 ? 54.849 15.577 -74.836 1.00 51.56 223 GLN A N 1
ATOM 1659 C CA . GLN A 1 223 ? 55.718 15.864 -73.687 1.00 51.56 223 GLN A CA 1
ATOM 1660 C C . GLN A 1 223 ? 55.079 15.326 -72.402 1.00 51.56 223 GLN A C 1
ATOM 1662 O O . GLN A 1 223 ? 54.527 16.061 -71.590 1.00 51.56 223 GLN A O 1
ATOM 1667 N N . PHE A 1 224 ? 55.108 14.004 -72.233 1.00 50.75 224 PHE A N 1
ATOM 1668 C CA . PHE A 1 224 ? 54.797 13.388 -70.944 1.00 50.75 224 PHE A CA 1
ATOM 1669 C C . PHE A 1 224 ? 56.052 13.419 -70.077 1.00 50.75 224 PHE A C 1
ATOM 1671 O O . PHE A 1 224 ? 56.906 12.537 -70.164 1.00 50.75 224 PHE A O 1
ATOM 1678 N N . ASP A 1 225 ? 56.169 14.455 -69.249 1.00 54.53 225 ASP A N 1
ATOM 1679 C CA . ASP A 1 225 ? 57.137 14.472 -68.161 1.00 54.53 225 ASP A CA 1
ATOM 1680 C C . ASP A 1 225 ? 56.704 13.426 -67.122 1.00 54.53 225 ASP A C 1
ATOM 1682 O O . ASP A 1 225 ? 55.772 13.615 -66.338 1.00 54.53 225 ASP A O 1
ATOM 1686 N N . HIS A 1 226 ? 57.324 12.247 -67.180 1.00 56.38 226 HIS A N 1
ATOM 1687 C CA . HIS A 1 226 ? 56.998 11.124 -66.302 1.00 56.38 226 HIS A CA 1
ATOM 1688 C C . HIS A 1 226 ? 57.199 11.449 -64.810 1.00 56.38 226 HIS A C 1
ATOM 1690 O O . HIS A 1 226 ? 56.637 10.747 -63.968 1.00 56.38 226 HIS A O 1
ATOM 1696 N N . ALA A 1 227 ? 57.953 12.505 -64.479 1.00 59.59 227 ALA A N 1
ATOM 1697 C CA . ALA A 1 227 ? 58.101 12.990 -63.111 1.00 59.59 227 ALA A CA 1
ATOM 1698 C C . ALA A 1 227 ? 56.808 13.641 -62.577 1.00 59.59 227 ALA A C 1
ATOM 1700 O O . ALA A 1 227 ? 56.389 13.335 -61.462 1.00 59.59 227 ALA A O 1
ATOM 1701 N N . ASP A 1 228 ? 56.120 14.438 -63.399 1.00 63.62 228 ASP A N 1
ATOM 1702 C CA . ASP A 1 228 ? 54.883 15.146 -63.033 1.00 63.62 228 ASP A CA 1
ATOM 1703 C C . ASP A 1 228 ? 53.688 14.180 -62.894 1.00 63.62 228 ASP A C 1
ATOM 1705 O O . ASP A 1 228 ? 52.821 14.322 -62.033 1.00 63.62 228 ASP A O 1
ATOM 1709 N N . VAL A 1 229 ? 53.668 13.099 -63.682 1.00 71.75 229 VAL A N 1
ATOM 1710 C CA . VAL A 1 229 ? 52.654 12.036 -63.547 1.00 71.75 229 VAL A CA 1
ATOM 1711 C C . VAL A 1 229 ? 52.796 11.289 -62.217 1.00 71.75 229 VAL A C 1
ATOM 1713 O O . VAL A 1 229 ? 51.787 10.931 -61.610 1.00 71.75 229 VAL A O 1
ATOM 1716 N N . GLY A 1 230 ? 54.031 11.064 -61.757 1.00 74.00 230 GLY A N 1
ATOM 1717 C CA . GLY A 1 230 ? 54.309 10.416 -60.475 1.00 74.00 230 GLY A CA 1
ATOM 1718 C C . GLY A 1 230 ? 53.866 11.267 -59.286 1.00 74.00 230 GLY A C 1
ATOM 1719 O O . GLY A 1 230 ? 53.198 10.757 -58.390 1.00 74.00 230 GLY A O 1
ATOM 1720 N N . GLU A 1 231 ? 54.169 12.566 -59.309 1.00 78.00 231 GLU A N 1
ATOM 1721 C CA . GLU A 1 231 ? 53.766 13.507 -58.258 1.00 78.00 231 GLU A CA 1
ATOM 1722 C C . GLU A 1 231 ? 52.242 13.698 -58.223 1.00 78.00 231 GLU A C 1
ATOM 1724 O O . GLU A 1 231 ? 51.633 13.620 -57.158 1.00 78.00 231 GLU A O 1
ATOM 1729 N N . ASN A 1 232 ? 51.588 13.801 -59.385 1.00 76.06 232 ASN A N 1
ATOM 1730 C CA . ASN A 1 232 ? 50.126 13.856 -59.461 1.00 76.06 232 ASN A CA 1
ATOM 1731 C C . ASN A 1 232 ? 49.449 12.565 -58.972 1.00 76.06 232 ASN A C 1
ATOM 1733 O O . ASN A 1 232 ? 48.427 12.633 -58.290 1.00 76.06 232 ASN A O 1
ATOM 1737 N N . LEU A 1 233 ? 50.005 11.385 -59.271 1.00 74.88 233 LEU A N 1
ATOM 1738 C CA . LEU A 1 233 ? 49.498 10.115 -58.736 1.00 74.88 233 LEU A CA 1
ATOM 1739 C C . LEU A 1 233 ? 49.673 10.026 -57.218 1.00 74.88 233 LEU A C 1
ATOM 1741 O O . LEU A 1 233 ? 48.737 9.610 -56.537 1.00 74.88 233 LEU A O 1
ATOM 1745 N N . CYS A 1 234 ? 50.822 10.449 -56.684 1.00 79.31 234 CYS A N 1
ATOM 1746 C CA . CYS A 1 234 ? 51.038 10.538 -55.240 1.00 79.31 234 CYS A CA 1
ATOM 1747 C C . CYS A 1 234 ? 50.032 11.491 -54.582 1.00 79.31 234 CYS A C 1
ATOM 1749 O O . CYS A 1 234 ? 49.391 11.097 -53.612 1.00 79.31 234 CYS A O 1
ATOM 1751 N N . ASN A 1 235 ? 49.798 12.672 -55.162 1.00 81.38 235 ASN A N 1
ATOM 1752 C CA . ASN A 1 235 ? 48.825 13.645 -54.659 1.00 81.38 235 ASN A CA 1
ATOM 1753 C C . ASN A 1 235 ? 47.385 13.105 -54.687 1.00 81.38 235 ASN A C 1
ATOM 1755 O O . ASN A 1 235 ? 46.627 13.301 -53.739 1.00 81.38 235 ASN A O 1
ATOM 1759 N N . ILE A 1 236 ? 46.993 12.388 -55.748 1.00 84.44 236 ILE A N 1
ATOM 1760 C CA . ILE A 1 236 ? 45.671 11.745 -55.831 1.00 84.44 236 ILE A CA 1
ATOM 1761 C C . ILE A 1 236 ? 45.537 10.655 -54.766 1.00 84.44 236 ILE A C 1
ATOM 1763 O O . ILE A 1 236 ? 44.483 10.550 -54.137 1.00 84.44 236 ILE A O 1
ATOM 1767 N N . VAL A 1 237 ? 46.574 9.841 -54.552 1.00 85.25 237 VAL A N 1
ATOM 1768 C CA . VAL A 1 237 ? 46.560 8.776 -53.541 1.00 85.25 237 VAL A CA 1
ATOM 1769 C C . VAL A 1 237 ? 46.510 9.365 -52.133 1.00 85.25 237 VAL A C 1
ATOM 1771 O O . VAL A 1 237 ? 45.673 8.925 -51.349 1.00 85.25 237 VAL A O 1
ATOM 1774 N N . GLU A 1 238 ? 47.319 10.379 -51.822 1.00 88.00 238 GLU A N 1
ATOM 1775 C CA . GLU A 1 238 ? 47.266 11.086 -50.536 1.00 88.00 238 GLU A CA 1
ATOM 1776 C C . GLU A 1 238 ? 45.886 11.693 -50.296 1.00 88.00 238 GLU A C 1
ATOM 1778 O O . GLU A 1 238 ? 45.255 11.378 -49.289 1.00 88.00 238 GLU A O 1
ATOM 1783 N N . HIS A 1 239 ? 45.351 12.449 -51.258 1.00 88.31 239 HIS A N 1
ATOM 1784 C CA . HIS A 1 239 ? 44.015 13.032 -51.141 1.00 88.31 239 HIS A CA 1
ATOM 1785 C C . HIS A 1 239 ? 42.930 11.955 -50.989 1.00 88.31 239 HIS A C 1
ATOM 1787 O O . HIS A 1 239 ? 41.989 12.114 -50.216 1.00 88.31 239 HIS A O 1
ATOM 1793 N N . THR A 1 240 ? 43.045 10.830 -51.699 1.00 84.94 240 THR A N 1
ATOM 1794 C CA . THR A 1 240 ? 42.081 9.725 -51.588 1.00 84.94 240 THR A CA 1
ATOM 1795 C C . THR A 1 240 ? 42.166 9.052 -50.222 1.00 84.94 240 THR A C 1
ATOM 1797 O O . THR A 1 240 ? 41.130 8.714 -49.651 1.00 84.94 240 THR A O 1
ATOM 1800 N N . ILE A 1 241 ? 43.366 8.879 -49.666 1.00 84.94 241 ILE A N 1
ATOM 1801 C CA . ILE A 1 241 ? 43.561 8.331 -48.320 1.00 84.94 241 ILE A CA 1
ATOM 1802 C C . ILE A 1 241 ? 43.014 9.304 -47.273 1.00 84.94 241 ILE A C 1
ATOM 1804 O O . ILE A 1 241 ? 42.267 8.877 -46.396 1.00 84.94 241 ILE A O 1
ATOM 1808 N N . GLU A 1 242 ? 43.311 10.599 -47.377 1.00 86.62 242 GLU A N 1
ATOM 1809 C CA . GLU A 1 242 ? 42.788 11.625 -46.470 1.00 86.62 242 GLU A CA 1
ATOM 1810 C C . GLU A 1 242 ? 41.261 11.701 -46.514 1.00 86.62 242 GLU A C 1
ATOM 1812 O O . GLU A 1 242 ? 40.621 11.664 -45.463 1.00 86.62 242 GLU A O 1
ATOM 1817 N N . GLN A 1 243 ? 40.672 11.713 -47.712 1.00 84.88 243 GLN A N 1
ATOM 1818 C CA . GLN A 1 243 ? 39.224 11.703 -47.910 1.00 84.88 243 GLN A CA 1
ATOM 1819 C C . GLN A 1 243 ? 38.599 10.423 -47.341 1.00 84.88 243 GLN A C 1
ATOM 1821 O O . GLN A 1 243 ? 37.642 10.492 -46.575 1.00 84.88 243 GLN A O 1
ATOM 1826 N N . THR A 1 244 ? 39.179 9.254 -47.629 1.00 79.06 244 THR A N 1
ATOM 1827 C CA . THR A 1 244 ? 38.675 7.966 -47.122 1.00 79.06 244 THR A CA 1
ATOM 1828 C C . THR A 1 244 ? 38.783 7.886 -45.599 1.00 79.06 244 THR A C 1
ATOM 1830 O O . THR A 1 244 ? 37.871 7.390 -44.942 1.00 79.06 244 THR A O 1
ATOM 1833 N N . MET A 1 245 ? 39.862 8.401 -45.000 1.00 81.62 245 MET A N 1
ATOM 1834 C CA . MET A 1 245 ? 40.003 8.475 -43.544 1.00 81.62 245 MET A CA 1
ATOM 1835 C C . MET A 1 245 ? 39.035 9.488 -42.925 1.00 81.62 245 MET A C 1
ATOM 1837 O O . MET A 1 245 ? 38.478 9.221 -41.859 1.00 81.62 245 MET A O 1
ATOM 1841 N N . ALA A 1 246 ? 38.807 10.638 -43.559 1.00 82.56 246 ALA A N 1
ATOM 1842 C CA . ALA A 1 246 ? 37.832 11.623 -43.102 1.00 82.56 246 ALA A CA 1
ATOM 1843 C C . ALA A 1 246 ? 36.408 11.044 -43.137 1.00 82.56 246 ALA A C 1
ATOM 1845 O O . ALA A 1 246 ? 35.695 11.110 -42.132 1.00 82.56 246 ALA A O 1
ATOM 1846 N N . ASP A 1 247 ? 36.043 10.384 -44.235 1.00 83.50 247 ASP A N 1
ATOM 1847 C CA . ASP A 1 247 ? 34.731 9.767 -44.425 1.00 83.50 247 ASP A CA 1
ATOM 1848 C C . ASP A 1 247 ? 34.531 8.559 -43.496 1.00 83.50 247 ASP A C 1
ATOM 1850 O O . ASP A 1 247 ? 33.474 8.420 -42.882 1.00 83.50 247 ASP A O 1
ATOM 1854 N N . ALA A 1 248 ? 35.559 7.728 -43.284 1.00 80.75 248 ALA A N 1
ATOM 1855 C CA . ALA A 1 248 ? 35.490 6.600 -42.353 1.00 80.75 248 ALA A CA 1
ATOM 1856 C C . ALA A 1 248 ? 35.464 7.040 -40.876 1.00 80.75 248 ALA A C 1
ATOM 1858 O O . ALA A 1 248 ? 34.811 6.403 -40.044 1.00 80.75 248 ALA A O 1
ATOM 1859 N N . THR A 1 249 ? 36.154 8.130 -40.516 1.00 82.81 249 THR A N 1
ATOM 1860 C CA . THR A 1 249 ? 36.202 8.614 -39.123 1.00 82.81 249 THR A CA 1
ATOM 1861 C C . THR A 1 249 ? 35.046 9.540 -38.755 1.00 82.81 249 THR A C 1
ATOM 1863 O O . THR A 1 249 ? 34.762 9.690 -37.565 1.00 82.81 249 THR A O 1
ATOM 1866 N N . GLY A 1 250 ? 34.340 10.123 -39.727 1.00 84.56 250 GLY A N 1
ATOM 1867 C CA . GLY A 1 250 ? 33.161 10.965 -39.501 1.00 84.56 250 GLY A CA 1
ATOM 1868 C C . GLY A 1 250 ? 32.074 10.273 -38.662 1.00 84.56 250 GLY A C 1
ATOM 1869 O O . GLY A 1 250 ? 31.748 10.767 -37.576 1.00 84.56 250 GLY A O 1
ATOM 1870 N N . PRO A 1 251 ? 31.563 9.098 -39.080 1.00 84.88 251 PRO A N 1
ATOM 1871 C CA . PRO A 1 251 ? 30.585 8.329 -38.310 1.00 84.88 251 PRO A CA 1
ATOM 1872 C C . PRO A 1 251 ? 31.082 7.944 -36.910 1.00 84.88 251 PRO A C 1
ATOM 1874 O O . PRO A 1 251 ? 30.324 8.012 -35.944 1.00 84.88 251 PRO A O 1
ATOM 1877 N N . LEU A 1 252 ? 32.368 7.600 -36.765 1.00 82.31 252 LEU A N 1
ATOM 1878 C CA . LEU A 1 252 ? 32.960 7.274 -35.463 1.00 82.31 252 LEU A CA 1
ATOM 1879 C C . LEU A 1 252 ? 32.982 8.486 -34.525 1.00 82.31 252 LEU A C 1
ATOM 1881 O O . LEU A 1 252 ? 32.632 8.356 -33.353 1.00 82.31 252 LEU A O 1
ATOM 1885 N N . ARG A 1 253 ? 33.336 9.674 -35.031 1.00 84.06 253 ARG A N 1
ATOM 1886 C CA . ARG A 1 253 ? 33.298 10.925 -34.257 1.00 84.06 253 ARG A CA 1
ATOM 1887 C C . ARG A 1 253 ? 31.877 11.245 -33.798 1.00 84.06 253 ARG A C 1
ATOM 1889 O O . ARG A 1 253 ? 31.694 11.592 -32.634 1.00 84.06 253 ARG A O 1
ATOM 1896 N N . MET A 1 254 ? 30.884 11.068 -34.670 1.00 87.25 254 MET A N 1
ATOM 1897 C CA . MET A 1 254 ? 29.472 11.250 -34.315 1.00 87.25 254 MET A CA 1
ATOM 1898 C C . MET A 1 254 ? 29.029 10.268 -33.229 1.00 87.25 254 MET A C 1
ATOM 1900 O O . MET A 1 254 ? 28.481 10.695 -32.217 1.00 87.25 254 MET A O 1
ATOM 1904 N N . ASN A 1 255 ? 29.349 8.979 -33.375 1.00 88.19 255 ASN A N 1
ATOM 1905 C CA . ASN A 1 255 ? 29.009 7.963 -32.377 1.00 88.19 255 ASN A CA 1
ATOM 1906 C C . ASN A 1 255 ? 29.665 8.241 -31.017 1.00 88.19 255 ASN A C 1
ATOM 1908 O O . ASN A 1 255 ? 29.021 8.070 -29.986 1.00 88.19 255 ASN A O 1
ATOM 1912 N N . ILE A 1 256 ? 30.918 8.712 -30.992 1.00 91.19 256 ILE A N 1
ATOM 1913 C CA . ILE A 1 256 ? 31.602 9.106 -29.749 1.00 91.19 256 ILE A CA 1
ATOM 1914 C C . ILE A 1 256 ? 30.878 10.274 -29.070 1.00 91.19 256 ILE A C 1
ATOM 1916 O O . ILE A 1 256 ? 30.699 10.251 -27.852 1.00 91.19 256 ILE A O 1
ATOM 1920 N N . VAL A 1 257 ? 30.444 11.281 -29.833 1.00 90.50 257 VAL A N 1
ATOM 1921 C CA . VAL A 1 257 ? 29.674 12.412 -29.291 1.00 90.50 257 VAL A CA 1
ATOM 1922 C C . VAL A 1 257 ? 28.328 11.930 -28.747 1.00 90.50 257 VAL A C 1
ATOM 1924 O O . VAL A 1 257 ? 28.001 12.226 -27.602 1.00 90.50 257 VAL A O 1
ATOM 1927 N N . THR A 1 258 ? 27.598 11.102 -29.498 1.00 90.56 258 THR A N 1
ATOM 1928 C CA . THR A 1 258 ? 26.318 10.537 -29.047 1.00 90.56 258 THR A CA 1
ATOM 1929 C C . THR A 1 258 ? 26.472 9.697 -27.779 1.00 90.56 258 THR A C 1
ATOM 1931 O O . THR A 1 258 ? 25.692 9.859 -26.843 1.00 90.56 258 THR A O 1
ATOM 1934 N N . LEU A 1 259 ? 27.498 8.846 -27.694 1.00 93.06 259 LEU A N 1
ATOM 1935 C CA . LEU A 1 259 ? 27.785 8.056 -26.492 1.00 93.06 259 LEU A CA 1
ATOM 1936 C C . LEU A 1 259 ? 28.136 8.944 -25.293 1.00 93.06 259 LEU A C 1
ATOM 1938 O O . LEU A 1 259 ? 27.724 8.659 -24.168 1.00 93.06 259 LEU A O 1
ATOM 1942 N N . LYS A 1 260 ? 28.869 10.038 -25.517 1.00 94.44 260 LYS A N 1
ATOM 1943 C CA . LYS A 1 260 ? 29.189 11.014 -24.472 1.00 94.44 260 LYS A CA 1
ATOM 1944 C C . LYS A 1 260 ? 27.930 11.715 -23.952 1.00 94.44 260 LYS A C 1
ATOM 1946 O O . LYS A 1 260 ? 27.776 11.844 -22.738 1.00 94.44 260 LYS A O 1
ATOM 1951 N N . ASP A 1 261 ? 27.016 12.104 -24.837 1.00 94.06 261 ASP A N 1
ATOM 1952 C CA . ASP A 1 261 ? 25.753 12.753 -24.464 1.00 94.06 261 ASP A CA 1
ATOM 1953 C C . ASP A 1 261 ? 24.796 11.787 -23.750 1.00 94.06 261 ASP A C 1
ATOM 1955 O O . ASP A 1 261 ? 24.151 12.151 -22.759 1.00 94.06 261 ASP A O 1
ATOM 1959 N N . GLN A 1 262 ? 24.749 10.527 -24.192 1.00 93.50 262 GLN A N 1
ATOM 1960 C CA . GLN A 1 262 ? 24.026 9.456 -23.504 1.00 93.50 262 GLN A CA 1
ATOM 1961 C C . GLN A 1 262 ? 24.603 9.211 -22.106 1.00 93.50 262 GLN A C 1
ATOM 1963 O O . GLN A 1 262 ? 23.848 9.171 -21.137 1.00 93.50 262 GLN A O 1
ATOM 1968 N N . SER A 1 263 ? 25.930 9.139 -21.973 1.00 93.81 263 SER A N 1
ATOM 1969 C CA . SER A 1 263 ? 26.612 8.998 -20.681 1.00 93.81 263 SER A CA 1
ATOM 1970 C C . SER A 1 263 ? 26.307 10.167 -19.736 1.00 93.81 263 SER A C 1
ATOM 1972 O O . SER A 1 263 ? 25.945 9.955 -18.579 1.00 93.81 263 SER A O 1
ATOM 1974 N N . ALA A 1 264 ? 26.333 11.408 -20.233 1.00 95.62 264 ALA A N 1
ATOM 1975 C CA . ALA A 1 264 ? 25.958 12.586 -19.448 1.00 95.62 264 ALA A CA 1
ATOM 1976 C C . ALA A 1 264 ? 24.474 12.582 -19.033 1.00 95.62 264 ALA A C 1
ATOM 1978 O O . ALA A 1 264 ? 24.103 13.111 -17.983 1.00 95.62 264 ALA A O 1
ATOM 1979 N N . THR A 1 265 ? 23.603 11.996 -19.852 1.00 94.31 265 THR A N 1
ATOM 1980 C CA . THR A 1 265 ? 22.174 11.860 -19.546 1.00 94.31 265 THR A CA 1
ATOM 1981 C C . THR A 1 265 ? 21.929 10.782 -18.493 1.00 94.31 265 THR A C 1
ATOM 1983 O O . THR A 1 265 ? 21.227 11.049 -17.520 1.00 94.31 265 THR A O 1
ATOM 1986 N N . LEU A 1 266 ? 22.577 9.621 -18.619 1.00 94.50 266 LEU A N 1
ATOM 1987 C CA . LEU A 1 266 ? 22.551 8.563 -17.606 1.00 94.50 266 LEU A CA 1
ATOM 1988 C C . LEU A 1 266 ? 23.116 9.054 -16.268 1.00 94.50 266 LEU A C 1
ATOM 1990 O O . LEU A 1 266 ? 22.512 8.803 -15.231 1.00 94.50 266 LEU A O 1
ATOM 1994 N N . GLY A 1 267 ? 24.208 9.826 -16.282 1.00 96.81 267 GLY A N 1
ATOM 1995 C CA . GLY A 1 267 ? 24.762 10.444 -15.073 1.00 96.81 267 GLY A CA 1
ATOM 1996 C C . GLY A 1 267 ? 23.739 11.326 -14.350 1.00 96.81 267 GLY A C 1
ATOM 1997 O O . GLY A 1 267 ? 23.504 11.155 -13.157 1.00 96.81 267 GLY A O 1
ATOM 1998 N N . ARG A 1 268 ? 23.031 12.193 -15.087 1.00 96.19 268 ARG A N 1
ATOM 1999 C CA . ARG A 1 268 ? 21.957 13.025 -14.518 1.00 96.19 268 ARG A CA 1
ATOM 2000 C C . ARG A 1 268 ? 20.786 12.198 -13.981 1.00 96.19 268 ARG A C 1
ATOM 2002 O O . ARG A 1 268 ? 20.219 12.559 -12.953 1.00 96.19 268 ARG A O 1
ATOM 2009 N N . GLN A 1 269 ? 20.413 11.107 -14.650 1.00 92.88 269 GLN A N 1
ATOM 2010 C CA . GLN A 1 269 ? 19.367 10.202 -14.162 1.00 92.88 269 GLN A CA 1
ATOM 2011 C C . GLN A 1 269 ? 19.782 9.508 -12.861 1.00 92.88 269 GLN A C 1
ATOM 2013 O O . GLN A 1 269 ? 18.993 9.479 -11.919 1.00 92.88 269 GLN A O 1
ATOM 2018 N N . ILE A 1 270 ? 21.022 9.019 -12.774 1.00 93.81 270 ILE A N 1
ATOM 2019 C CA . ILE A 1 270 ? 21.575 8.420 -11.552 1.00 93.81 270 ILE A CA 1
ATOM 2020 C C . ILE A 1 270 ? 21.555 9.436 -10.405 1.00 93.81 270 ILE A C 1
ATOM 2022 O O . ILE A 1 270 ? 21.078 9.105 -9.321 1.00 93.81 270 ILE A O 1
ATOM 2026 N N . ASP A 1 271 ? 21.971 10.681 -10.646 1.00 95.44 271 ASP A N 1
ATOM 2027 C CA . ASP A 1 271 ? 21.943 11.741 -9.631 1.00 95.44 271 ASP A CA 1
ATOM 2028 C C . ASP A 1 271 ? 20.517 12.052 -9.146 1.00 95.44 271 ASP A C 1
ATOM 2030 O O . ASP A 1 271 ? 20.288 12.252 -7.950 1.00 95.44 271 ASP A O 1
ATOM 2034 N N . MET A 1 272 ? 19.535 12.081 -10.055 1.00 94.75 272 MET A N 1
ATOM 2035 C CA . MET A 1 272 ? 18.126 12.263 -9.686 1.00 94.75 272 MET A CA 1
ATOM 2036 C C . MET A 1 272 ? 17.601 11.090 -8.855 1.00 94.75 272 MET A C 1
ATOM 2038 O O . MET A 1 272 ? 16.951 11.317 -7.833 1.00 94.75 272 MET A O 1
ATOM 2042 N N . HIS A 1 273 ? 17.907 9.852 -9.249 1.00 93.38 273 HIS A N 1
ATOM 2043 C CA . HIS A 1 273 ? 17.525 8.664 -8.488 1.00 93.38 273 HIS A CA 1
ATOM 2044 C C . HIS A 1 273 ? 18.180 8.639 -7.108 1.00 93.38 273 HIS A C 1
ATOM 2046 O O . HIS A 1 273 ? 17.507 8.327 -6.130 1.00 93.38 273 HIS A O 1
ATOM 2052 N N . HIS A 1 274 ? 19.452 9.025 -7.003 1.00 96.50 274 HIS A N 1
ATOM 2053 C CA . HIS A 1 274 ? 20.149 9.101 -5.725 1.00 96.50 274 HIS A CA 1
ATOM 2054 C C . HIS A 1 274 ? 19.468 10.098 -4.778 1.00 96.50 274 HIS A C 1
ATOM 2056 O O . HIS A 1 274 ? 19.120 9.741 -3.656 1.00 96.50 274 HIS A O 1
ATOM 2062 N N . ARG A 1 275 ? 19.130 11.300 -5.270 1.00 95.69 275 ARG A N 1
ATOM 2063 C CA . ARG A 1 275 ? 18.369 12.291 -4.488 1.00 95.69 275 ARG A CA 1
ATOM 2064 C C . ARG A 1 275 ? 16.980 11.796 -4.087 1.00 95.69 275 ARG A C 1
ATOM 2066 O O . ARG A 1 275 ? 16.530 12.098 -2.986 1.00 95.69 275 ARG A O 1
ATOM 2073 N N . ALA A 1 276 ? 16.293 11.058 -4.958 1.00 90.94 276 ALA A N 1
ATOM 2074 C CA . ALA A 1 276 ? 14.988 10.482 -4.640 1.00 90.94 276 ALA A CA 1
ATOM 2075 C C . ALA A 1 276 ? 15.091 9.418 -3.533 1.00 90.94 276 ALA A C 1
ATOM 2077 O O . ALA A 1 276 ? 14.275 9.411 -2.611 1.00 90.94 276 ALA A O 1
ATOM 2078 N N . VAL A 1 277 ? 16.122 8.567 -3.580 1.00 94.31 277 VAL A N 1
ATOM 2079 C CA . VAL A 1 277 ? 16.412 7.578 -2.531 1.00 94.31 277 VAL A CA 1
ATOM 2080 C C . VAL A 1 277 ? 16.752 8.269 -1.210 1.00 94.31 277 VAL A C 1
ATOM 2082 O O . VAL A 1 277 ? 16.219 7.878 -0.172 1.00 94.31 277 VAL A O 1
ATOM 2085 N N . ASP A 1 278 ? 17.555 9.334 -1.234 1.00 94.69 278 ASP A N 1
ATOM 2086 C CA . ASP A 1 278 ? 17.880 10.109 -0.032 1.00 94.69 278 ASP A CA 1
ATOM 2087 C C . ASP A 1 278 ? 16.625 10.741 0.585 1.00 94.69 278 ASP A C 1
ATOM 2089 O O . ASP A 1 278 ? 16.399 10.628 1.792 1.00 94.69 278 ASP A O 1
ATOM 2093 N N . GLN A 1 279 ? 15.752 11.334 -0.235 1.00 94.50 279 GLN A N 1
ATOM 2094 C CA . GLN A 1 279 ? 14.468 11.871 0.225 1.00 94.50 279 GLN A CA 1
ATOM 2095 C C . GLN A 1 279 ? 13.575 10.781 0.823 1.00 94.50 279 GLN A C 1
ATOM 2097 O O . GLN A 1 279 ? 12.994 10.976 1.892 1.00 94.50 279 GLN A O 1
ATOM 2102 N N . GLN A 1 280 ? 13.498 9.613 0.184 1.00 91.81 280 GLN A N 1
ATOM 2103 C CA . GLN A 1 280 ? 12.741 8.479 0.706 1.00 91.81 280 GLN A CA 1
ATOM 2104 C C . GLN A 1 280 ? 13.314 7.985 2.040 1.00 91.81 280 GLN A C 1
ATOM 2106 O O . GLN A 1 280 ? 12.557 7.675 2.960 1.00 91.81 280 GLN A O 1
ATOM 2111 N N . SER A 1 281 ? 14.641 7.955 2.181 1.00 95.69 281 SER A N 1
ATOM 2112 C CA . SER A 1 281 ? 15.306 7.583 3.431 1.00 95.69 281 SER A CA 1
ATOM 2113 C C . SER A 1 281 ? 14.978 8.562 4.567 1.00 95.69 281 SER A C 1
ATOM 2115 O O . SER A 1 281 ? 14.679 8.129 5.680 1.00 95.69 281 SER A O 1
ATOM 2117 N N . ALA A 1 282 ? 14.924 9.866 4.273 1.00 95.81 282 ALA A N 1
ATOM 2118 C CA . ALA A 1 282 ? 14.552 10.899 5.235 1.00 95.81 282 ALA A CA 1
ATOM 2119 C C . ALA A 1 282 ? 13.080 10.781 5.663 1.00 95.81 282 ALA A C 1
ATOM 2121 O O . ALA A 1 282 ? 12.771 10.877 6.852 1.00 95.81 282 ALA A O 1
ATOM 2122 N N . VAL A 1 283 ? 12.173 10.507 4.718 1.00 95.06 283 VAL A N 1
ATOM 2123 C CA . VAL A 1 283 ? 10.754 10.251 5.018 1.00 95.06 283 VAL A CA 1
ATOM 2124 C C . VAL A 1 283 ? 10.597 9.000 5.884 1.00 95.06 283 VAL A C 1
ATOM 2126 O O . VAL A 1 283 ? 9.868 9.029 6.874 1.00 95.06 283 VAL A O 1
ATOM 2129 N N . ASN A 1 284 ? 11.316 7.920 5.572 1.00 91.44 284 ASN A N 1
ATOM 2130 C CA . ASN A 1 284 ? 11.288 6.698 6.375 1.00 91.44 284 ASN A CA 1
ATOM 2131 C C . ASN A 1 284 ? 11.796 6.942 7.803 1.00 91.44 284 ASN A C 1
ATOM 2133 O O . ASN A 1 284 ? 11.175 6.473 8.755 1.00 91.44 284 ASN A O 1
ATOM 2137 N N . ALA A 1 285 ? 12.871 7.716 7.975 1.00 95.62 285 ALA A N 1
ATOM 2138 C CA . ALA A 1 285 ? 13.372 8.088 9.298 1.00 95.62 285 ALA A CA 1
ATOM 2139 C C . ALA A 1 285 ? 12.340 8.903 10.102 1.00 95.62 285 ALA A C 1
ATOM 2141 O O . ALA A 1 285 ? 12.131 8.641 11.288 1.00 95.62 285 ALA A O 1
ATOM 2142 N N . ALA A 1 286 ? 11.641 9.841 9.453 1.00 95.31 286 ALA A N 1
ATOM 2143 C CA . ALA A 1 286 ? 10.571 10.613 10.085 1.00 95.31 286 ALA A CA 1
ATOM 2144 C C . ALA A 1 286 ? 9.380 9.730 10.502 1.00 95.31 286 ALA A C 1
ATOM 2146 O O . ALA A 1 286 ? 8.847 9.894 11.600 1.00 95.31 286 ALA A O 1
ATOM 2147 N N . LEU A 1 287 ? 8.989 8.760 9.667 1.00 93.31 287 LEU A N 1
ATOM 2148 C CA . LEU A 1 287 ? 7.924 7.806 9.993 1.00 93.31 287 LEU A CA 1
ATOM 2149 C C . LEU A 1 287 ? 8.292 6.907 11.179 1.00 93.31 287 LEU A C 1
ATOM 2151 O O . LEU A 1 287 ? 7.454 6.694 12.053 1.00 93.31 287 LEU A O 1
ATOM 2155 N N . VAL A 1 288 ? 9.535 6.419 11.248 1.0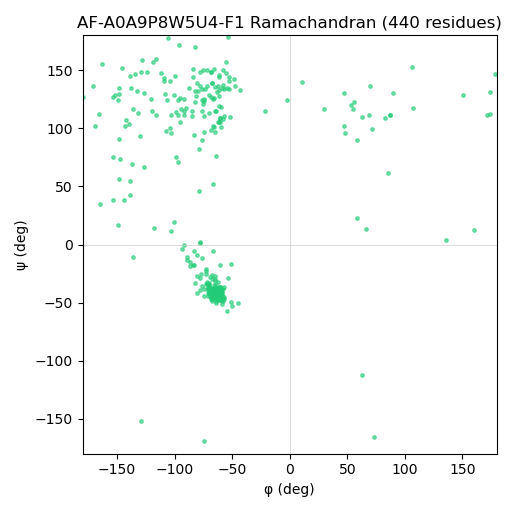0 97.38 288 VAL A N 1
ATOM 2156 C CA . VAL A 1 288 ? 10.015 5.630 12.396 1.00 97.38 288 VAL A CA 1
ATOM 2157 C C . VAL A 1 288 ? 9.938 6.454 13.683 1.00 97.38 288 VAL A C 1
ATOM 2159 O O . VAL A 1 288 ? 9.385 5.981 14.674 1.00 97.38 288 VAL A O 1
ATOM 2162 N N . SER A 1 289 ? 10.391 7.711 13.649 1.00 97.75 289 SER A N 1
ATOM 2163 C CA . SER A 1 289 ? 10.310 8.612 14.805 1.00 97.75 289 SER A CA 1
ATOM 2164 C C . SER A 1 289 ? 8.864 8.874 15.251 1.00 97.75 289 SER A C 1
ATOM 2166 O O . SER A 1 289 ? 8.578 8.875 16.450 1.00 97.75 289 SER A O 1
ATOM 2168 N N . LEU A 1 290 ? 7.931 9.030 14.306 1.00 97.06 290 LEU A N 1
ATOM 2169 C CA . LEU A 1 290 ? 6.509 9.203 14.613 1.00 97.06 290 LEU A CA 1
ATOM 2170 C C . LEU A 1 290 ? 5.908 7.957 15.282 1.00 97.06 290 LEU A C 1
ATOM 2172 O O . LEU A 1 290 ? 5.155 8.080 16.248 1.00 97.06 290 LEU A O 1
ATOM 2176 N N . VAL A 1 291 ? 6.254 6.760 14.800 1.00 96.25 291 VAL A N 1
ATOM 2177 C CA . VAL A 1 291 ? 5.797 5.491 15.390 1.00 96.25 291 VAL A CA 1
ATOM 2178 C C . VAL A 1 291 ? 6.342 5.320 16.809 1.00 96.25 291 VAL A C 1
ATOM 2180 O O . VAL A 1 291 ? 5.591 4.949 17.714 1.00 96.25 291 VAL A O 1
ATOM 2183 N N . GLU A 1 292 ? 7.616 5.637 17.038 1.00 97.38 292 GLU A N 1
ATOM 2184 C CA . GLU A 1 292 ? 8.211 5.630 18.378 1.00 97.38 292 GLU A CA 1
ATOM 2185 C C . GLU A 1 292 ? 7.490 6.605 19.317 1.00 97.38 292 GLU A C 1
ATOM 2187 O O . GLU A 1 292 ? 7.100 6.216 20.421 1.00 97.38 292 GLU A O 1
ATOM 2192 N N . GLN A 1 293 ? 7.213 7.832 18.865 1.00 96.81 293 GLN A N 1
ATOM 2193 C CA . GLN A 1 293 ? 6.457 8.813 19.645 1.00 96.81 293 GLN A CA 1
ATOM 2194 C C . GLN A 1 293 ? 5.037 8.322 19.969 1.00 96.81 293 GLN A C 1
ATOM 2196 O O . GLN A 1 293 ? 4.583 8.453 21.109 1.00 96.81 293 GLN A O 1
ATOM 2201 N N . GLN A 1 294 ? 4.344 7.716 19.002 1.00 95.06 294 GLN A N 1
ATOM 2202 C CA . GLN A 1 294 ? 3.013 7.147 19.212 1.00 95.06 294 GLN A CA 1
ATOM 2203 C C . GLN A 1 294 ? 3.046 5.980 20.211 1.00 95.06 294 GLN A C 1
ATOM 2205 O O . GLN A 1 294 ? 2.177 5.881 21.078 1.00 95.06 294 GLN A O 1
ATOM 2210 N N . SER A 1 295 ? 4.064 5.118 20.142 1.00 97.06 295 SER A N 1
ATOM 2211 C CA . SER A 1 295 ? 4.245 4.016 21.095 1.00 97.06 295 SER A CA 1
ATOM 2212 C C . SER A 1 295 ? 4.474 4.513 22.529 1.00 97.06 295 SER A C 1
ATOM 2214 O O . SER A 1 295 ? 3.895 3.975 23.480 1.00 97.06 295 SER A O 1
ATOM 2216 N N . ALA A 1 296 ? 5.247 5.592 22.689 1.00 96.88 296 ALA A N 1
ATOM 2217 C CA . ALA A 1 296 ? 5.494 6.222 23.978 1.00 96.88 296 ALA A CA 1
ATOM 2218 C C . ALA A 1 296 ? 4.210 6.858 24.534 1.00 96.88 296 ALA A C 1
ATOM 2220 O O . ALA A 1 296 ? 3.883 6.666 25.707 1.00 96.88 296 ALA A O 1
ATOM 2221 N N . ALA A 1 297 ? 3.434 7.536 23.682 1.00 94.94 297 ALA A N 1
ATOM 2222 C CA . ALA A 1 297 ? 2.135 8.096 24.045 1.00 94.94 297 ALA A CA 1
ATOM 2223 C C . ALA A 1 297 ? 1.132 7.009 24.476 1.00 94.94 297 ALA A C 1
ATOM 2225 O O . ALA A 1 297 ? 0.469 7.155 25.501 1.00 94.94 297 ALA A O 1
ATOM 2226 N N . ASN A 1 298 ? 1.069 5.881 23.762 1.00 95.38 298 ASN A N 1
ATOM 2227 C CA . ASN A 1 298 ? 0.216 4.747 24.134 1.00 95.38 298 ASN A CA 1
ATOM 2228 C C . ASN A 1 298 ? 0.630 4.125 25.474 1.00 95.38 298 ASN A C 1
ATOM 2230 O O . ASN A 1 298 ? -0.226 3.797 26.294 1.00 95.38 298 ASN A O 1
ATOM 2234 N N . THR A 1 299 ? 1.935 4.003 25.725 1.00 97.00 299 THR A N 1
ATOM 2235 C CA . THR A 1 299 ? 2.455 3.519 27.013 1.00 97.00 299 THR A CA 1
ATOM 2236 C C . THR A 1 299 ? 2.064 4.466 28.150 1.00 97.00 299 THR A C 1
ATOM 2238 O O . THR A 1 299 ? 1.620 4.015 29.206 1.00 97.00 299 THR A O 1
ATOM 2241 N N . ALA A 1 300 ? 2.149 5.781 27.919 1.00 95.94 300 ALA A N 1
ATOM 2242 C CA . ALA A 1 300 ? 1.703 6.786 28.879 1.00 95.94 300 ALA A CA 1
ATOM 2243 C C . ALA A 1 300 ? 0.189 6.689 29.150 1.00 95.94 300 ALA A C 1
ATOM 2245 O O . ALA A 1 300 ? -0.218 6.659 30.311 1.00 95.94 300 ALA A O 1
ATOM 2246 N N . LEU A 1 301 ? -0.645 6.547 28.114 1.00 95.12 301 LEU A N 1
ATOM 2247 C CA . LEU A 1 301 ? -2.092 6.351 28.274 1.00 95.12 301 LEU A CA 1
ATOM 2248 C C . LEU A 1 301 ? -2.422 5.081 29.069 1.00 95.12 301 LEU A C 1
ATOM 2250 O O . LEU A 1 301 ? -3.229 5.131 29.995 1.00 95.12 301 LEU A O 1
ATOM 2254 N N . MET A 1 302 ? -1.758 3.961 28.779 1.00 95.31 302 MET A N 1
ATOM 2255 C CA . MET A 1 302 ? -1.940 2.716 29.536 1.00 95.31 302 MET A CA 1
ATOM 2256 C C . MET A 1 302 ? -1.548 2.878 31.008 1.00 95.31 302 MET A C 1
ATOM 2258 O O . MET A 1 302 ? -2.251 2.383 31.890 1.00 95.31 302 MET A O 1
ATOM 2262 N N . SER A 1 303 ? -0.487 3.640 31.292 1.00 96.44 303 SER A N 1
ATOM 2263 C CA . SER A 1 303 ? -0.083 3.953 32.668 1.00 96.44 303 SER A CA 1
ATOM 2264 C C . SER A 1 303 ? -1.112 4.802 33.429 1.00 96.44 303 SER A C 1
ATOM 2266 O O . SER A 1 303 ? -1.208 4.690 34.647 1.00 96.44 303 SER A O 1
ATOM 2268 N N . MET A 1 304 ? -1.911 5.613 32.726 1.00 94.50 304 MET A N 1
ATOM 2269 C CA . MET A 1 304 ? -2.995 6.401 33.321 1.00 94.50 304 MET A CA 1
ATOM 2270 C C . MET A 1 304 ? -4.281 5.591 33.520 1.00 94.50 304 MET A C 1
ATOM 2272 O O . MET A 1 304 ? -5.003 5.822 34.488 1.00 94.50 304 MET A O 1
ATOM 2276 N N . ILE A 1 305 ? -4.567 4.638 32.629 1.00 93.56 305 ILE A N 1
ATOM 2277 C CA . ILE A 1 305 ? -5.766 3.788 32.700 1.00 93.56 305 ILE A CA 1
ATOM 2278 C C . ILE A 1 305 ? -5.633 2.725 33.799 1.00 93.56 305 ILE A C 1
ATOM 2280 O O . ILE A 1 305 ? -6.601 2.466 34.511 1.00 93.56 305 ILE A O 1
ATOM 2284 N N . ALA A 1 306 ? -4.445 2.140 33.985 1.00 94.00 306 ALA A N 1
ATOM 2285 C CA . ALA A 1 306 ? -4.208 1.108 35.000 1.00 94.00 306 ALA A CA 1
ATOM 2286 C C . ALA A 1 306 ? -4.696 1.490 36.422 1.00 94.00 306 ALA A C 1
ATOM 2288 O O . ALA A 1 306 ? -5.529 0.767 36.970 1.00 94.00 306 ALA A O 1
ATOM 2289 N N . PRO A 1 307 ? -4.310 2.641 37.011 1.00 94.06 307 PRO A N 1
ATOM 2290 C CA . PRO A 1 307 ? -4.793 3.027 38.338 1.00 94.06 307 PRO A CA 1
ATOM 2291 C C . PRO A 1 307 ? -6.293 3.356 38.364 1.00 94.06 307 PRO A C 1
ATOM 2293 O O . PRO A 1 307 ? -6.936 3.218 39.403 1.00 94.06 307 PRO A O 1
ATOM 2296 N N . GLN A 1 308 ? -6.886 3.784 37.242 1.00 93.38 308 GLN A N 1
ATOM 2297 C CA . GLN A 1 308 ? -8.337 3.976 37.161 1.00 93.38 308 GLN A CA 1
ATOM 2298 C C . GLN A 1 308 ? -9.082 2.638 37.221 1.00 93.38 308 GLN A C 1
ATOM 2300 O O . GLN A 1 308 ? -10.108 2.551 37.895 1.00 93.38 308 GLN A O 1
ATOM 2305 N N . ALA A 1 309 ? -8.553 1.594 36.577 1.00 93.94 309 ALA A N 1
ATOM 2306 C CA . ALA A 1 309 ? -9.100 0.243 36.671 1.00 93.94 309 ALA A CA 1
ATOM 2307 C C . ALA A 1 309 ? -9.019 -0.299 38.110 1.00 93.94 309 ALA A C 1
ATOM 2309 O O . ALA A 1 309 ? -10.008 -0.832 38.617 1.00 93.94 309 ALA A O 1
ATOM 2310 N N . ASP A 1 310 ? -7.897 -0.076 38.799 1.00 95.25 310 ASP A N 1
ATOM 2311 C CA . ASP A 1 310 ? -7.737 -0.453 40.210 1.00 95.25 310 ASP A CA 1
ATOM 2312 C C . ASP A 1 310 ? -8.725 0.295 41.120 1.00 95.25 310 ASP A C 1
ATOM 2314 O O . ASP A 1 310 ? -9.347 -0.300 42.005 1.00 95.25 310 ASP A O 1
ATOM 2318 N N . ASN A 1 311 ? -8.937 1.593 40.873 1.00 93.56 311 ASN A N 1
ATOM 2319 C CA . ASN A 1 311 ? -9.924 2.387 41.605 1.00 93.56 311 ASN A CA 1
ATOM 2320 C C . ASN A 1 311 ? -11.349 1.864 41.388 1.00 93.56 311 ASN A C 1
ATOM 2322 O O . ASN A 1 311 ? -12.083 1.704 42.360 1.00 93.56 311 ASN A O 1
ATOM 2326 N N . LEU A 1 312 ? -11.732 1.537 40.149 1.00 94.25 312 LEU A N 1
ATOM 2327 C CA . LEU A 1 312 ? -13.038 0.938 39.854 1.00 94.25 312 LEU A CA 1
ATOM 2328 C C . LEU A 1 312 ? -13.213 -0.417 40.549 1.00 94.25 312 LEU A C 1
ATOM 2330 O O . LEU A 1 312 ? -14.281 -0.690 41.096 1.00 94.25 312 LEU A O 1
ATOM 2334 N N . HIS A 1 313 ? -12.168 -1.246 40.586 1.00 95.00 313 HIS A N 1
ATOM 2335 C CA . HIS A 1 313 ? -12.201 -2.525 41.292 1.00 95.00 313 HIS A CA 1
ATOM 2336 C C . HIS A 1 313 ? -12.361 -2.344 42.811 1.00 95.00 313 HIS A C 1
ATOM 2338 O O . HIS A 1 313 ? -13.154 -3.042 43.454 1.00 95.00 313 HIS A O 1
ATOM 2344 N N . SER A 1 314 ? -11.667 -1.357 43.382 1.00 95.62 314 SER A N 1
ATOM 2345 C CA . SER A 1 314 ? -11.809 -0.965 44.786 1.00 95.62 314 SER A CA 1
ATOM 2346 C C . SER A 1 314 ? -13.228 -0.474 45.095 1.00 95.62 314 SER A C 1
ATOM 2348 O O . SER A 1 314 ? -13.859 -0.954 46.038 1.00 95.62 314 SER A O 1
ATOM 2350 N N . THR A 1 315 ? -13.792 0.402 44.256 1.00 93.56 315 THR A N 1
ATOM 2351 C CA . THR A 1 315 ? -15.177 0.875 44.398 1.00 93.56 315 THR A CA 1
ATOM 2352 C C . THR A 1 315 ? -16.180 -0.270 44.263 1.00 93.56 315 THR A C 1
ATOM 2354 O O . THR A 1 315 ? -17.090 -0.375 45.080 1.00 93.56 315 THR A O 1
ATOM 2357 N N . SER A 1 316 ? -15.998 -1.181 43.303 1.00 95.88 316 SER A N 1
ATOM 2358 C CA . SER A 1 316 ? -16.853 -2.367 43.162 1.00 95.88 316 SER A CA 1
ATOM 2359 C C . SER A 1 316 ? -16.813 -3.250 44.411 1.00 95.88 316 SER A C 1
ATOM 2361 O O . SER A 1 316 ? -17.850 -3.750 44.846 1.00 95.88 316 SER A O 1
ATOM 2363 N N . SER A 1 317 ? -15.638 -3.413 45.020 1.00 96.06 317 SER A N 1
ATOM 2364 C CA . SER A 1 317 ? -15.478 -4.171 46.265 1.00 96.06 317 SER A CA 1
ATOM 2365 C C . SER A 1 317 ? -16.188 -3.493 47.443 1.00 96.06 317 SER A C 1
ATOM 2367 O O . SER A 1 317 ? -16.825 -4.169 48.251 1.00 96.06 317 SER A O 1
ATOM 2369 N N . GLN A 1 318 ? -16.143 -2.158 47.520 1.00 94.06 318 GLN A N 1
ATOM 2370 C CA . GLN A 1 318 ? -16.889 -1.386 48.520 1.00 94.06 318 GLN A CA 1
ATOM 2371 C C . GLN A 1 318 ? -18.405 -1.507 48.333 1.00 94.06 318 GLN A C 1
ATOM 2373 O O . GLN A 1 318 ? -19.119 -1.700 49.315 1.00 94.06 318 GLN A O 1
ATOM 2378 N N . VAL A 1 319 ? -18.897 -1.449 47.091 1.00 95.94 319 VAL A N 1
ATOM 2379 C CA . VAL A 1 319 ? -20.322 -1.649 46.788 1.00 95.94 319 VAL A CA 1
ATOM 2380 C C . VAL A 1 319 ? -20.775 -3.030 47.257 1.00 95.94 319 VAL A C 1
ATOM 2382 O O . VAL A 1 319 ? -21.765 -3.117 47.975 1.00 95.94 319 VAL A O 1
ATOM 2385 N N . ASN A 1 320 ? -20.011 -4.088 46.965 1.00 95.06 320 ASN A N 1
ATOM 2386 C CA . ASN A 1 320 ? -20.332 -5.442 47.427 1.00 95.06 320 ASN A CA 1
ATOM 2387 C C . ASN A 1 320 ? -20.401 -5.545 48.960 1.00 95.06 320 ASN A C 1
ATOM 2389 O O . ASN A 1 320 ? -21.283 -6.215 49.497 1.00 95.06 320 ASN A O 1
ATOM 2393 N N . LEU A 1 321 ? -19.502 -4.866 49.681 1.00 95.38 321 LEU A N 1
ATOM 2394 C CA . LEU A 1 321 ? -19.546 -4.822 51.144 1.00 95.38 321 LEU A CA 1
ATOM 2395 C C . LEU A 1 321 ? -20.837 -4.160 51.646 1.00 95.38 321 LEU A C 1
ATOM 2397 O O . LEU A 1 321 ? -21.487 -4.701 52.539 1.00 95.38 321 LEU A O 1
ATOM 2401 N N . VAL A 1 322 ? -21.221 -3.024 51.059 1.00 95.69 322 VAL A N 1
ATOM 2402 C CA . VAL A 1 322 ? -22.467 -2.321 51.404 1.00 95.69 322 VAL A CA 1
ATOM 2403 C C . VAL A 1 322 ? -23.686 -3.184 51.083 1.00 95.69 322 VAL A C 1
ATOM 2405 O O . VAL A 1 322 ? -24.594 -3.278 51.905 1.00 95.69 322 VAL A O 1
ATOM 2408 N N . THR A 1 323 ? -23.699 -3.871 49.940 1.00 95.75 323 THR A N 1
ATOM 2409 C CA . THR A 1 323 ? -24.771 -4.808 49.574 1.00 95.75 323 THR A CA 1
ATOM 2410 C C . THR A 1 323 ? -24.917 -5.925 50.611 1.00 95.75 323 THR A C 1
ATOM 2412 O O . THR A 1 323 ? -26.030 -6.214 51.046 1.00 95.75 323 THR A O 1
ATOM 2415 N N . ASN A 1 324 ? -23.806 -6.502 51.079 1.00 95.75 324 ASN A N 1
ATOM 2416 C CA . ASN A 1 324 ? -23.823 -7.542 52.112 1.00 95.75 324 ASN A CA 1
ATOM 2417 C C . ASN A 1 324 ? -24.281 -7.010 53.482 1.00 95.75 324 ASN A C 1
ATOM 2419 O O . ASN A 1 324 ? -25.017 -7.685 54.206 1.00 95.75 324 ASN A O 1
ATOM 2423 N N . GLN A 1 325 ? -23.876 -5.789 53.842 1.00 94.62 325 GLN A N 1
ATOM 2424 C CA . GLN A 1 325 ? -24.361 -5.120 55.053 1.00 94.62 325 GLN A CA 1
ATOM 2425 C C . GLN A 1 325 ? -25.871 -4.871 54.981 1.00 94.62 325 GLN A C 1
ATOM 2427 O O . GLN A 1 325 ? -26.575 -5.137 55.952 1.00 94.62 325 GLN A O 1
ATOM 2432 N N . LEU A 1 326 ? -26.380 -4.427 53.829 1.00 94.50 326 LEU A N 1
ATOM 2433 C CA . LEU A 1 326 ? -27.808 -4.205 53.619 1.00 94.50 326 LEU A CA 1
ATOM 2434 C C . LEU A 1 326 ? -28.607 -5.510 53.728 1.00 94.50 326 LEU A C 1
ATOM 2436 O O . LEU A 1 326 ? -29.643 -5.524 54.387 1.00 94.50 326 LEU A O 1
ATOM 2440 N N . ALA A 1 327 ? -28.103 -6.608 53.158 1.00 95.06 327 ALA A N 1
ATOM 2441 C CA . ALA A 1 327 ? -28.712 -7.929 53.311 1.00 95.06 327 ALA A CA 1
ATOM 2442 C C . ALA A 1 327 ? -28.788 -8.350 54.790 1.00 95.06 327 ALA A C 1
ATOM 2444 O O . ALA A 1 327 ? -29.834 -8.784 55.258 1.00 95.06 327 ALA A O 1
ATOM 2445 N N . THR A 1 328 ? -27.717 -8.117 55.557 1.00 95.88 328 THR A N 1
ATOM 2446 C CA . THR A 1 328 ? -27.682 -8.427 56.998 1.00 95.88 328 THR A CA 1
ATOM 2447 C C . THR A 1 328 ? -28.706 -7.607 57.790 1.00 95.88 328 THR A C 1
ATOM 2449 O O . THR A 1 328 ? -29.356 -8.128 58.695 1.00 95.88 328 THR A O 1
ATOM 2452 N N . VAL A 1 329 ? -28.865 -6.320 57.464 1.00 95.69 329 VAL A N 1
ATOM 2453 C CA . VAL A 1 329 ? -29.881 -5.453 58.086 1.00 95.69 329 VAL A CA 1
ATOM 2454 C C . VAL A 1 329 ? -31.292 -5.925 57.732 1.00 95.69 329 VAL A C 1
ATOM 2456 O O . VAL A 1 329 ? -32.168 -5.919 58.595 1.00 95.69 329 VAL A O 1
ATOM 2459 N N . ASN A 1 330 ? -31.511 -6.371 56.495 1.00 94.06 330 ASN A N 1
ATOM 2460 C CA . ASN A 1 330 ? -32.800 -6.900 56.064 1.00 94.06 330 ASN A CA 1
ATOM 2461 C C . ASN A 1 330 ? -33.175 -8.183 56.832 1.00 94.06 330 ASN A C 1
ATOM 2463 O O . ASN A 1 330 ? -34.285 -8.279 57.349 1.00 94.06 330 ASN A 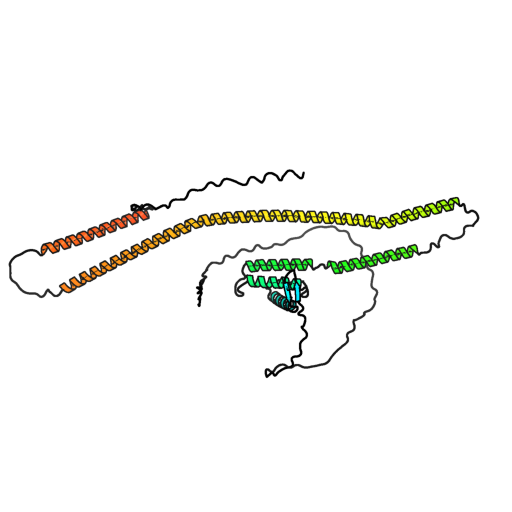O 1
ATOM 2467 N N . ASP A 1 331 ? -32.222 -9.100 57.024 1.00 95.00 331 ASP A N 1
ATOM 2468 C CA . ASP A 1 331 ? -32.405 -10.294 57.864 1.00 95.00 331 ASP A CA 1
ATOM 2469 C C . ASP A 1 331 ? -32.731 -9.937 59.327 1.00 95.00 331 ASP A C 1
ATOM 2471 O O . ASP A 1 331 ? -33.503 -10.622 60.001 1.00 95.00 331 ASP A O 1
ATOM 2475 N N . GLN A 1 332 ? -32.127 -8.871 59.864 1.00 94.00 332 GLN A N 1
ATOM 2476 C CA . GLN A 1 332 ? -32.431 -8.396 61.218 1.00 94.00 332 GLN A CA 1
ATOM 2477 C C . GLN A 1 332 ? -33.844 -7.814 61.317 1.00 94.00 332 GLN A C 1
ATOM 2479 O O . GLN A 1 332 ? -34.545 -8.092 62.291 1.00 94.00 332 GLN A O 1
ATOM 2484 N N . LEU A 1 333 ? -34.276 -7.045 60.315 1.00 94.69 333 LEU A N 1
ATOM 2485 C CA . LEU A 1 333 ? -35.636 -6.509 60.233 1.00 94.69 333 LEU A CA 1
ATOM 2486 C C . LEU A 1 333 ? -36.680 -7.628 60.183 1.00 94.69 333 LEU A C 1
ATOM 2488 O O . LEU A 1 333 ? -37.674 -7.551 60.900 1.00 94.69 333 LEU A O 1
ATOM 2492 N N . GLU A 1 334 ? -36.431 -8.691 59.419 1.00 94.88 334 GLU A N 1
ATOM 2493 C CA . GLU A 1 334 ? -37.328 -9.850 59.346 1.00 94.88 334 GLU A CA 1
ATOM 2494 C C . GLU A 1 334 ? -37.464 -10.563 60.703 1.00 94.88 334 GLU A C 1
ATOM 2496 O O . GLU A 1 334 ? -38.565 -10.936 61.117 1.00 94.88 334 GLU A O 1
ATOM 2501 N N . LYS A 1 335 ? -36.368 -10.678 61.466 1.00 93.00 335 LYS A N 1
ATOM 2502 C CA . LYS A 1 335 ? -36.406 -11.217 62.839 1.00 93.00 335 LYS A CA 1
ATOM 2503 C C . LYS A 1 335 ? -37.223 -10.341 63.787 1.00 93.00 335 LYS A C 1
ATOM 2505 O O . LYS A 1 335 ? -37.977 -10.874 64.600 1.00 93.00 335 LYS A O 1
ATOM 2510 N N . VAL A 1 336 ? -37.079 -9.017 63.696 1.00 93.38 336 VAL A N 1
ATOM 2511 C CA . VAL A 1 336 ? -37.867 -8.072 64.505 1.00 93.38 336 VAL A CA 1
ATOM 2512 C C . VAL A 1 336 ? -39.347 -8.170 64.148 1.00 93.38 336 VAL A C 1
ATOM 2514 O O . VAL A 1 336 ? -40.177 -8.257 65.048 1.00 93.38 336 VAL A O 1
ATOM 2517 N N . ASP A 1 337 ? -39.681 -8.227 62.861 1.00 92.62 337 ASP A N 1
ATOM 2518 C CA . ASP A 1 337 ? -41.054 -8.398 62.379 1.00 92.62 337 ASP A CA 1
ATOM 2519 C C . ASP A 1 337 ? -41.673 -9.715 62.891 1.00 92.62 337 ASP A C 1
ATOM 2521 O O . ASP A 1 337 ? -42.793 -9.731 63.406 1.00 92.62 337 ASP A O 1
ATOM 2525 N N . GLY A 1 338 ? -40.913 -10.815 62.874 1.00 92.81 338 GLY A N 1
ATOM 2526 C CA . GLY A 1 338 ? -41.321 -12.081 63.492 1.00 92.81 338 GLY A CA 1
ATOM 2527 C C . GLY A 1 338 ? -41.573 -11.977 65.002 1.00 92.81 338 GLY A C 1
ATOM 2528 O O . GLY A 1 338 ? -42.545 -12.535 65.514 1.00 92.81 338 GLY A O 1
ATOM 2529 N N . LEU A 1 339 ? -40.739 -11.224 65.723 1.00 94.50 339 LEU A N 1
ATOM 2530 C CA . LEU A 1 339 ? -40.892 -11.005 67.163 1.00 94.50 339 LEU A CA 1
ATOM 2531 C C . LEU A 1 339 ? -42.123 -10.142 67.481 1.00 94.50 339 LEU A C 1
ATOM 2533 O O . LEU A 1 339 ? -42.868 -10.454 68.409 1.00 94.50 339 LEU A O 1
ATOM 2537 N N . VAL A 1 340 ? -42.382 -9.107 66.676 1.00 94.75 340 VAL A N 1
ATOM 2538 C CA . VAL A 1 340 ? -43.590 -8.274 66.771 1.00 94.75 340 VAL A CA 1
ATOM 2539 C C . VAL A 1 340 ? -44.851 -9.104 66.524 1.00 94.75 340 VAL A C 1
ATOM 2541 O O . VAL A 1 340 ? -45.813 -8.972 67.284 1.00 94.75 340 VAL A O 1
ATOM 2544 N N . ARG A 1 341 ? -44.858 -9.996 65.522 1.00 91.62 341 ARG A N 1
ATOM 2545 C CA . ARG A 1 341 ? -45.977 -10.935 65.308 1.00 91.62 341 ARG A CA 1
ATOM 2546 C C . ARG A 1 341 ? -46.201 -11.842 66.515 1.00 91.62 341 ARG A C 1
ATOM 2548 O O . ARG A 1 341 ? -47.323 -11.921 66.998 1.00 91.62 341 ARG A O 1
ATOM 2555 N N . SER A 1 342 ? -45.137 -12.438 67.057 1.00 92.81 342 SER A N 1
ATOM 2556 C CA . SER A 1 342 ? -45.220 -13.284 68.257 1.00 92.81 342 SER A CA 1
ATOM 2557 C C . SER A 1 342 ? -45.818 -12.537 69.457 1.00 92.81 342 SER A C 1
ATOM 2559 O O . SER A 1 342 ? -46.736 -13.031 70.111 1.00 92.81 342 SER A O 1
ATOM 2561 N N . LEU A 1 343 ? -45.371 -11.301 69.713 1.00 91.38 343 LEU A N 1
ATOM 2562 C CA . LEU A 1 343 ? -45.947 -10.456 70.765 1.00 91.38 343 LEU A CA 1
ATOM 2563 C C . LEU A 1 343 ? -47.424 -10.133 70.509 1.00 91.38 343 LEU A C 1
ATOM 2565 O O . LEU A 1 343 ? -48.223 -10.155 71.445 1.00 91.38 343 LEU A O 1
ATOM 2569 N N . THR A 1 344 ? -47.788 -9.853 69.256 1.00 91.56 344 THR A N 1
ATOM 2570 C CA . THR A 1 344 ? -49.172 -9.563 68.853 1.00 91.56 344 THR A CA 1
ATOM 2571 C C . THR A 1 344 ? -50.081 -10.770 69.100 1.00 91.56 344 THR A C 1
ATOM 2573 O O . THR A 1 344 ? -51.170 -10.605 69.648 1.00 91.56 344 THR A O 1
ATOM 2576 N N . ASP A 1 345 ? -49.615 -11.982 68.791 1.00 89.38 345 ASP A N 1
ATOM 2577 C CA . ASP A 1 345 ? -50.349 -13.227 69.046 1.00 89.38 345 ASP A CA 1
ATOM 2578 C C . ASP A 1 345 ? -50.514 -13.504 70.548 1.00 89.38 345 ASP A C 1
ATOM 2580 O O . ASP A 1 345 ? -51.591 -13.904 70.997 1.00 89.38 345 ASP A O 1
ATOM 2584 N N . VAL A 1 346 ? -49.475 -13.266 71.358 1.00 91.44 346 VAL A N 1
ATOM 2585 C CA . VAL A 1 346 ? -49.565 -13.391 72.826 1.00 91.44 346 VAL A CA 1
ATOM 2586 C C . VAL A 1 346 ? -50.599 -12.412 73.390 1.00 91.44 346 VAL A C 1
ATOM 2588 O O . VAL A 1 346 ? -51.445 -12.807 74.193 1.00 91.44 346 VAL A O 1
ATOM 2591 N N . LEU A 1 347 ? -50.577 -11.155 72.937 1.00 84.44 347 LEU A N 1
ATOM 2592 C CA . LEU A 1 347 ? -51.552 -10.128 73.319 1.00 84.44 347 LEU A CA 1
ATOM 2593 C C . LEU A 1 347 ? -52.983 -10.508 72.919 1.00 84.44 347 LEU A C 1
ATOM 2595 O O . LEU A 1 347 ? -53.898 -10.370 73.730 1.00 84.44 347 LEU A O 1
ATOM 2599 N N . ALA A 1 348 ? -53.179 -11.030 71.707 1.00 85.25 348 ALA A N 1
ATOM 2600 C CA . ALA A 1 348 ? -54.486 -11.488 71.245 1.00 85.25 348 ALA A CA 1
ATOM 2601 C C . ALA A 1 348 ? -55.023 -12.657 72.095 1.00 85.25 348 ALA A C 1
ATOM 2603 O O . ALA A 1 348 ? -56.202 -12.671 72.455 1.00 85.25 348 ALA A O 1
ATOM 2604 N N . ASN A 1 349 ? -54.159 -13.599 72.484 1.00 81.94 349 ASN A N 1
ATOM 2605 C CA . ASN A 1 349 ? -54.536 -14.755 73.303 1.00 81.94 349 ASN A CA 1
ATOM 2606 C C . ASN A 1 349 ? -54.829 -14.411 74.775 1.00 81.94 349 ASN A C 1
ATOM 2608 O O . ASN A 1 349 ? -55.570 -15.138 75.434 1.00 81.94 349 ASN A O 1
ATOM 2612 N N . LEU A 1 350 ? -54.308 -13.295 75.294 1.00 77.19 350 LEU A N 1
ATOM 2613 C CA . LEU A 1 350 ? -54.626 -12.798 76.640 1.00 77.19 350 LEU A CA 1
ATOM 2614 C C . LEU A 1 350 ? -56.012 -12.120 76.727 1.00 77.19 350 LEU A C 1
ATOM 2616 O O . LEU A 1 350 ? -56.507 -11.873 77.827 1.00 77.19 350 LEU A O 1
ATOM 2620 N N . SER A 1 351 ? -56.666 -11.836 75.595 1.00 56.03 351 SER A N 1
ATOM 2621 C CA . SER A 1 351 ? -57.860 -10.982 75.545 1.00 56.03 351 SER A CA 1
ATOM 2622 C C . SER A 1 351 ? -59.231 -11.599 75.924 1.00 56.03 351 SER A C 1
ATOM 2624 O O . SER A 1 351 ? -60.155 -10.797 76.071 1.00 56.03 351 SER A O 1
ATOM 2626 N N . PRO A 1 352 ? -59.462 -12.919 76.132 1.00 53.03 352 PRO A N 1
ATOM 2627 C CA . PRO A 1 352 ? -60.798 -13.393 76.526 1.00 53.03 352 PRO A CA 1
ATOM 2628 C C . PRO A 1 352 ? -60.974 -13.764 78.016 1.00 53.03 352 PRO A C 1
ATOM 2630 O O . PRO A 1 352 ? -62.006 -14.332 78.364 1.00 53.03 352 PRO A O 1
ATOM 2633 N N . ALA A 1 353 ? -60.041 -13.447 78.925 1.00 48.47 353 ALA A N 1
ATOM 2634 C CA . ALA A 1 353 ? -60.165 -13.838 80.343 1.00 48.47 353 ALA A CA 1
ATOM 2635 C C . ALA A 1 353 ? -60.857 -12.813 81.273 1.00 48.47 353 ALA A C 1
ATOM 2637 O O . ALA A 1 353 ? -61.039 -13.092 82.458 1.00 48.47 353 ALA A O 1
ATOM 2638 N N . THR A 1 354 ? -61.291 -11.648 80.785 1.00 47.53 354 THR A N 1
ATOM 2639 C CA . THR A 1 354 ? -62.010 -10.652 81.601 1.00 47.53 354 THR A CA 1
ATOM 2640 C C . THR A 1 354 ? -63.524 -10.732 81.389 1.00 47.53 354 THR A C 1
ATOM 2642 O O . THR A 1 354 ? -64.141 -9.882 80.755 1.00 47.53 354 THR A O 1
ATOM 2645 N N . SER A 1 355 ? -64.152 -11.758 81.969 1.00 46.66 355 SER A N 1
ATOM 2646 C CA . SER A 1 355 ? -65.567 -11.685 82.374 1.00 46.66 355 SER A CA 1
ATOM 2647 C C . SER A 1 355 ? -65.660 -11.412 83.883 1.00 46.66 355 SER A C 1
ATOM 2649 O O . SER A 1 355 ? -64.802 -11.877 84.635 1.00 46.66 355 SER A O 1
ATOM 2651 N N . PRO A 1 356 ? -66.659 -10.639 84.350 1.00 46.94 356 PRO A N 1
ATOM 2652 C CA . PRO A 1 356 ? -66.670 -10.083 85.696 1.00 46.94 356 PRO A CA 1
ATOM 2653 C C . PRO A 1 356 ? -67.177 -11.123 86.697 1.00 46.94 356 PRO A C 1
ATOM 2655 O O . PRO A 1 356 ? -68.299 -11.608 86.571 1.00 46.94 356 PRO A O 1
ATOM 2658 N N . VAL A 1 357 ? -66.380 -11.449 87.717 1.00 41.00 357 VAL A N 1
ATOM 2659 C CA . VAL A 1 357 ? -66.858 -12.227 88.867 1.00 41.00 357 VAL A CA 1
ATOM 2660 C C . VAL A 1 357 ? -66.538 -11.497 90.167 1.00 41.00 357 VAL A C 1
ATOM 2662 O O . VAL A 1 357 ? -65.444 -10.997 90.411 1.00 41.00 357 VAL A O 1
ATOM 2665 N N . THR A 1 358 ? -67.601 -11.407 90.948 1.00 41.78 358 THR A N 1
ATOM 2666 C CA . THR A 1 358 ? -67.874 -10.615 92.135 1.00 41.78 358 THR A CA 1
ATOM 2667 C C . THR A 1 358 ? -67.139 -11.126 93.385 1.00 41.78 358 THR A C 1
ATOM 2669 O O . THR A 1 358 ? -67.197 -12.307 93.693 1.00 41.78 358 THR A O 1
ATOM 2672 N N . ALA A 1 359 ? -66.529 -10.183 94.114 1.00 43.97 359 ALA A N 1
ATOM 2673 C CA . ALA A 1 359 ? -66.306 -10.073 95.568 1.00 43.97 359 ALA A CA 1
ATOM 2674 C C . ALA A 1 359 ? -65.768 -11.245 96.444 1.00 43.97 359 ALA A C 1
ATOM 2676 O O . ALA A 1 359 ? -66.412 -12.277 96.620 1.00 43.97 359 ALA A O 1
ATOM 2677 N N . SER A 1 360 ? -64.740 -10.874 97.240 1.00 36.81 360 SER A N 1
ATOM 2678 C CA . SER A 1 360 ? -64.415 -11.285 98.638 1.00 36.81 360 SER A CA 1
ATOM 2679 C C . SER A 1 360 ? -63.219 -12.271 98.845 1.00 36.81 360 SER A C 1
ATOM 2681 O O . SER A 1 360 ? -62.838 -12.947 97.895 1.00 36.81 360 SER A O 1
ATOM 2683 N N . PRO A 1 361 ? -62.520 -12.263 100.018 1.00 51.47 361 PRO A N 1
ATOM 2684 C CA . PRO A 1 361 ? -61.050 -12.110 100.114 1.00 51.47 361 PRO A CA 1
ATOM 2685 C C . PRO A 1 361 ? -60.370 -13.215 100.996 1.00 51.47 361 PRO A C 1
ATOM 2687 O O . PRO A 1 361 ? -60.939 -14.291 101.138 1.00 51.47 361 PRO A O 1
ATOM 2690 N N . PRO A 1 362 ? -59.212 -12.997 101.666 1.00 66.00 362 PRO A N 1
ATOM 2691 C CA . PRO A 1 362 ? -57.847 -13.007 101.126 1.00 66.00 362 PRO A CA 1
ATOM 2692 C C . PRO A 1 362 ? -56.903 -13.998 101.857 1.00 66.00 362 PRO A C 1
ATOM 2694 O O . PRO A 1 362 ? -56.947 -14.105 103.080 1.00 66.00 362 PRO A O 1
ATOM 2697 N N . THR A 1 363 ? -55.922 -14.590 101.160 1.00 37.72 363 THR A N 1
ATOM 2698 C CA . THR A 1 363 ? -54.713 -15.126 101.826 1.00 37.72 363 THR A CA 1
ATOM 2699 C C . THR A 1 363 ? -53.503 -15.159 100.879 1.00 37.72 363 THR A C 1
ATOM 2701 O O . THR A 1 363 ? -53.613 -15.696 99.785 1.00 37.72 363 THR A O 1
ATOM 2704 N N . ARG A 1 364 ? -52.384 -14.549 101.328 1.00 38.75 364 ARG A N 1
ATOM 2705 C CA . ARG A 1 364 ? -50.936 -14.817 101.072 1.00 38.75 364 ARG A CA 1
ATOM 2706 C C . ARG A 1 364 ? -50.587 -15.825 99.949 1.00 38.75 364 ARG A C 1
ATOM 2708 O O . ARG A 1 364 ? -51.146 -16.906 99.929 1.00 38.75 364 ARG A O 1
ATOM 2715 N N . SER A 1 365 ? -49.575 -15.662 99.091 1.00 34.75 365 SER A N 1
ATOM 2716 C CA . SER A 1 365 ? -48.274 -14.981 99.212 1.00 34.75 365 SER A CA 1
ATOM 2717 C C . SER A 1 365 ? -47.465 -15.141 97.907 1.00 34.75 365 SER A C 1
ATOM 2719 O O . SER A 1 365 ? -47.504 -16.218 97.329 1.00 34.75 365 SER A O 1
ATOM 2721 N N . TYR A 1 366 ? -46.664 -14.117 97.574 1.00 49.00 366 TYR A N 1
ATOM 2722 C CA . TYR A 1 366 ? -45.313 -14.142 96.967 1.00 49.00 366 TYR A CA 1
ATOM 2723 C C . TYR A 1 366 ? -45.043 -14.880 95.629 1.00 49.00 366 TYR A C 1
ATOM 2725 O O . TYR A 1 366 ? -45.157 -16.097 95.554 1.00 49.00 366 TYR A O 1
ATOM 2733 N N . THR A 1 367 ? -44.534 -14.106 94.644 1.00 50.00 367 THR A N 1
ATOM 2734 C CA . THR A 1 367 ? -43.542 -14.403 93.555 1.00 50.00 367 THR A CA 1
ATOM 2735 C C . THR A 1 367 ? -43.873 -13.888 92.137 1.00 50.00 367 THR A C 1
ATOM 2737 O O . THR A 1 367 ? -43.080 -14.097 91.227 1.00 50.00 367 THR A O 1
ATOM 2740 N N . ALA A 1 368 ? -44.963 -13.141 91.913 1.00 52.59 368 ALA A N 1
ATOM 2741 C CA . ALA A 1 368 ? -45.263 -12.595 90.573 1.00 52.59 368 ALA A CA 1
ATOM 2742 C C . ALA A 1 368 ? -44.553 -11.263 90.227 1.00 52.59 368 ALA A C 1
ATOM 2744 O O . ALA A 1 368 ? -44.450 -10.921 89.052 1.00 52.59 368 ALA A O 1
ATOM 2745 N N . ASP A 1 369 ? -44.045 -10.526 91.220 1.00 52.31 369 ASP A N 1
ATOM 2746 C CA . ASP A 1 369 ? -43.455 -9.188 91.014 1.00 52.31 369 ASP A CA 1
ATOM 2747 C C . ASP A 1 369 ? -42.021 -9.246 90.440 1.00 52.31 369 ASP A C 1
ATOM 2749 O O . ASP A 1 369 ? -41.615 -8.396 89.650 1.00 52.31 369 ASP A O 1
ATOM 2753 N N . ASP A 1 370 ? -41.275 -10.316 90.742 1.00 55.25 370 ASP A N 1
ATOM 2754 C CA . ASP A 1 370 ? -39.881 -10.498 90.297 1.00 55.25 370 ASP A CA 1
ATOM 2755 C C . ASP A 1 370 ? -39.776 -10.755 88.780 1.00 55.25 370 ASP A C 1
ATOM 2757 O O . ASP A 1 370 ? -38.841 -10.314 88.107 1.00 55.25 370 ASP A O 1
ATOM 2761 N N . GLY A 1 371 ? -40.773 -11.436 88.203 1.00 60.50 371 GLY A N 1
ATOM 2762 C CA . GLY A 1 371 ? -40.830 -11.699 86.762 1.00 60.50 371 GLY A CA 1
ATOM 2763 C C . GLY A 1 371 ? -41.099 -10.438 85.938 1.00 60.50 371 GLY A C 1
ATOM 2764 O O . GLY A 1 371 ? -40.570 -10.279 84.839 1.00 60.50 371 GLY A O 1
ATOM 2765 N N . HIS A 1 372 ? -41.897 -9.513 86.475 1.00 71.94 372 HIS A N 1
ATOM 2766 C CA . HIS A 1 372 ? -42.214 -8.266 85.785 1.00 71.94 372 HIS A CA 1
ATOM 2767 C C . HIS A 1 372 ? -41.041 -7.278 85.839 1.00 71.94 372 HIS A C 1
ATOM 2769 O O . HIS A 1 372 ? -40.771 -6.586 84.855 1.00 71.94 372 HIS A O 1
ATOM 2775 N N . GLN A 1 373 ? -40.306 -7.267 86.955 1.00 74.12 373 GLN A N 1
ATOM 2776 C CA . GLN A 1 373 ? -39.102 -6.459 87.133 1.00 74.12 373 GLN A CA 1
ATOM 2777 C C . GLN A 1 373 ? -37.960 -6.930 86.217 1.00 74.12 373 GLN A C 1
ATOM 2779 O O . GLN A 1 373 ? -37.381 -6.125 85.490 1.00 74.12 373 GLN A O 1
ATOM 2784 N N . THR A 1 374 ? -37.695 -8.240 86.167 1.00 72.94 374 THR A N 1
ATOM 2785 C CA . THR A 1 374 ? -36.658 -8.816 85.287 1.00 72.94 374 THR A CA 1
ATOM 2786 C C . THR A 1 374 ? -36.966 -8.619 83.801 1.00 72.94 374 THR A C 1
ATOM 2788 O O . THR A 1 374 ? -36.060 -8.367 83.005 1.00 72.94 374 THR A O 1
ATOM 2791 N N . MET A 1 375 ? -38.242 -8.661 83.405 1.00 74.31 375 MET A N 1
ATOM 2792 C CA . MET A 1 375 ? -38.650 -8.355 82.031 1.00 74.31 375 MET A CA 1
ATOM 2793 C C . MET A 1 375 ? -38.433 -6.877 81.678 1.00 74.31 375 MET A C 1
ATOM 2795 O O . MET A 1 375 ? -37.975 -6.573 80.575 1.00 74.31 375 MET A O 1
ATOM 2799 N N . LEU A 1 376 ? -38.713 -5.962 82.613 1.00 83.94 376 LEU A N 1
ATOM 2800 C CA . LEU A 1 376 ? -38.465 -4.531 82.426 1.00 83.94 376 LEU A CA 1
ATOM 2801 C C . LEU A 1 376 ? -36.967 -4.228 82.315 1.00 83.94 376 LEU A C 1
ATOM 2803 O O . LEU A 1 376 ? -36.561 -3.476 81.431 1.00 83.94 376 LEU A O 1
ATOM 2807 N N . GLU A 1 377 ? -36.143 -4.850 83.158 1.00 83.62 377 GLU A N 1
ATOM 2808 C CA . GLU A 1 377 ? -34.683 -4.732 83.090 1.00 83.62 377 GLU A CA 1
ATOM 2809 C C . GLU A 1 377 ? -34.136 -5.291 81.770 1.00 83.62 377 GLU A C 1
ATOM 2811 O O . GLU A 1 377 ? -33.293 -4.659 81.134 1.00 83.62 377 GLU A O 1
ATOM 2816 N N . CYS A 1 378 ? -34.675 -6.415 81.288 1.00 83.25 378 CYS A N 1
ATOM 2817 C CA . CYS A 1 378 ? -34.299 -6.982 79.994 1.00 83.25 378 CYS A CA 1
ATOM 2818 C C . CYS A 1 378 ? -34.671 -6.057 78.820 1.00 83.25 378 CYS A C 1
ATOM 2820 O O . CYS A 1 378 ? -33.848 -5.824 77.931 1.00 83.25 378 CYS A O 1
ATOM 2822 N N . GLN A 1 379 ? -35.874 -5.468 78.826 1.00 86.25 379 GLN A N 1
ATOM 2823 C CA . GLN A 1 379 ? -36.273 -4.486 77.810 1.00 86.25 379 GLN A CA 1
ATOM 2824 C C . GLN A 1 379 ? -35.395 -3.234 77.847 1.00 86.25 379 GLN A C 1
ATOM 2826 O O . GLN A 1 379 ? -35.001 -2.722 76.798 1.00 86.25 379 GLN A O 1
ATOM 2831 N N . GLN A 1 380 ? -35.063 -2.749 79.042 1.00 89.81 380 GLN A N 1
ATOM 2832 C CA . GLN A 1 380 ? -34.246 -1.554 79.213 1.00 89.81 380 GLN A CA 1
ATOM 2833 C C . GLN A 1 380 ? -32.795 -1.794 78.769 1.00 89.81 380 GLN A C 1
ATOM 2835 O O . GLN A 1 380 ? -32.213 -0.935 78.103 1.00 89.81 380 G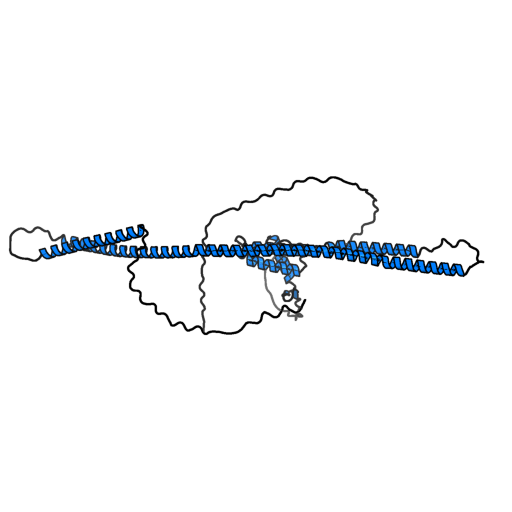LN A O 1
ATOM 2840 N N . GLN A 1 381 ? -32.250 -2.987 79.029 1.00 90.56 381 GLN A N 1
ATOM 2841 C CA . GLN A 1 381 ? -30.933 -3.396 78.541 1.00 90.56 381 GLN A CA 1
ATOM 2842 C C . GLN A 1 381 ? -30.896 -3.498 77.012 1.00 90.56 381 GLN A C 1
ATOM 2844 O O . GLN A 1 381 ? -29.974 -2.987 76.382 1.00 90.56 381 GLN A O 1
ATOM 2849 N N . MET A 1 382 ? -31.921 -4.091 76.393 1.00 84.25 382 MET A N 1
ATOM 2850 C CA . MET A 1 382 ? -31.994 -4.203 74.933 1.00 84.25 382 MET A CA 1
ATOM 2851 C C . MET A 1 382 ? -32.053 -2.822 74.259 1.00 84.25 382 MET A C 1
ATOM 2853 O O . MET A 1 382 ? -31.407 -2.586 73.239 1.00 84.25 382 MET A O 1
ATOM 2857 N N . LEU A 1 383 ? -32.780 -1.876 74.862 1.00 88.44 383 LEU A N 1
ATOM 2858 C CA . LEU A 1 383 ? -32.831 -0.486 74.406 1.00 88.44 383 LEU A CA 1
ATOM 2859 C C . LEU A 1 383 ? -31.471 0.218 74.525 1.00 88.44 383 LEU A C 1
ATOM 2861 O O . LEU A 1 383 ? -31.095 0.971 73.624 1.00 88.44 383 LEU A O 1
ATOM 2865 N N . ALA A 1 384 ? -30.721 -0.041 75.599 1.00 89.62 384 ALA A N 1
ATOM 2866 C CA . ALA A 1 384 ? -29.375 0.496 75.777 1.00 89.62 384 ALA A CA 1
ATOM 2867 C C . ALA A 1 384 ? -28.395 -0.043 74.719 1.00 89.62 384 ALA A C 1
ATOM 2869 O O . ALA A 1 384 ? -27.657 0.742 74.115 1.00 89.62 384 ALA A O 1
ATOM 2870 N N . ASP A 1 385 ? -28.446 -1.345 74.423 1.00 87.19 385 ASP A N 1
ATOM 2871 C CA . ASP A 1 385 ? -27.598 -1.981 73.408 1.00 87.19 385 ASP A CA 1
ATOM 2872 C C . ASP A 1 385 ? -27.875 -1.418 72.003 1.00 87.19 385 ASP A C 1
ATOM 2874 O O . ASP A 1 385 ? -26.942 -1.057 71.276 1.00 87.19 385 ASP A O 1
ATOM 2878 N N . ILE A 1 386 ? -29.151 -1.239 71.635 1.00 85.25 386 ILE A N 1
ATOM 2879 C CA . ILE A 1 386 ? -29.544 -0.637 70.347 1.00 85.25 386 ILE A CA 1
ATOM 2880 C C . ILE A 1 386 ? -29.010 0.797 70.230 1.00 85.25 386 ILE A C 1
ATOM 2882 O O . ILE A 1 386 ? -28.461 1.187 69.194 1.00 85.25 386 ILE A O 1
ATOM 2886 N N . GLN A 1 387 ? -29.120 1.595 71.296 1.00 89.00 387 GLN A N 1
ATOM 2887 C CA . GLN A 1 387 ? -28.587 2.959 71.302 1.00 89.00 387 GLN A CA 1
ATOM 2888 C C . GLN A 1 387 ? -27.059 2.982 71.177 1.00 89.00 387 GLN A C 1
ATOM 2890 O O . GLN A 1 387 ? -26.513 3.834 70.468 1.00 89.00 387 GLN A O 1
ATOM 2895 N N . GLN A 1 388 ? -26.354 2.048 71.820 1.00 92.19 388 GLN A N 1
ATOM 2896 C CA . GLN A 1 388 ? -24.901 1.933 71.710 1.00 92.19 388 GLN A CA 1
ATOM 2897 C C . GLN A 1 388 ? -24.473 1.564 70.284 1.00 92.19 388 GLN A C 1
ATOM 2899 O O . GLN A 1 388 ? -23.567 2.195 69.730 1.00 92.19 388 GLN A O 1
ATOM 2904 N N . GLN A 1 389 ? -25.153 0.602 69.661 1.00 86.00 389 GLN A N 1
ATOM 2905 C CA . GLN A 1 389 ? -24.867 0.188 68.289 1.00 86.00 389 GLN A CA 1
ATOM 2906 C C . GLN A 1 389 ? -25.135 1.323 67.288 1.00 86.00 389 GLN A C 1
ATOM 2908 O O . GLN A 1 389 ? -24.324 1.566 66.391 1.00 86.00 389 GLN A O 1
ATOM 2913 N N . SER A 1 390 ? -26.209 2.095 67.494 1.00 86.88 390 SER A N 1
ATOM 2914 C CA . SER A 1 390 ? -26.509 3.280 66.684 1.00 86.88 390 SER A CA 1
ATOM 2915 C C . SER A 1 390 ? -25.416 4.352 66.781 1.00 86.88 390 SER A C 1
ATOM 2917 O O . SER A 1 390 ? -25.075 4.964 65.767 1.00 86.88 390 SER A O 1
ATOM 2919 N N . ARG A 1 391 ? -24.840 4.587 67.969 1.00 92.44 391 ARG A N 1
ATOM 2920 C CA . ARG A 1 391 ? -23.725 5.540 68.132 1.00 92.44 391 ARG A CA 1
ATOM 2921 C C . ARG A 1 391 ? -22.463 5.060 67.422 1.00 92.44 391 ARG A C 1
ATOM 2923 O O . ARG A 1 391 ? -21.766 5.864 66.809 1.00 92.44 391 ARG A O 1
ATOM 2930 N N . LEU A 1 392 ? -22.184 3.758 67.466 1.00 91.00 392 LEU A N 1
ATOM 2931 C CA . LEU A 1 392 ? -21.022 3.177 66.795 1.00 91.00 392 LEU A CA 1
ATOM 2932 C C . LEU A 1 392 ? -21.125 3.329 65.269 1.00 91.00 392 LEU A C 1
ATOM 2934 O O . LEU A 1 392 ? -20.159 3.735 64.626 1.00 91.00 392 LEU A O 1
ATOM 2938 N N . LEU A 1 393 ? -22.315 3.111 64.702 1.00 83.75 393 LEU A N 1
ATOM 2939 C CA . LEU A 1 393 ? -22.584 3.352 63.281 1.00 83.75 393 LEU A CA 1
ATOM 2940 C C . LEU A 1 393 ? -22.463 4.834 62.902 1.00 83.75 393 LEU A C 1
ATOM 2942 O O . LEU A 1 393 ? -21.856 5.150 61.879 1.00 83.75 393 LEU A O 1
ATOM 2946 N N . GLN A 1 394 ? -22.980 5.750 63.729 1.00 87.94 394 GLN A N 1
ATOM 2947 C CA . GLN A 1 394 ? -22.809 7.190 63.502 1.00 87.94 394 GLN A CA 1
ATOM 2948 C C . GLN A 1 394 ? -21.335 7.603 63.509 1.00 87.94 394 GLN A C 1
ATOM 2950 O O . GLN A 1 394 ? -20.929 8.378 62.646 1.00 87.94 394 GLN A O 1
ATOM 2955 N N . ASN A 1 395 ? -20.529 7.058 64.422 1.00 86.75 395 ASN A N 1
ATOM 2956 C CA . ASN A 1 395 ? -19.095 7.336 64.484 1.00 86.75 395 ASN A CA 1
ATOM 2957 C C . ASN A 1 395 ? -18.346 6.793 63.258 1.00 86.75 395 ASN A C 1
ATOM 2959 O O . ASN A 1 395 ? -17.522 7.498 62.685 1.00 86.75 395 ASN A O 1
ATOM 2963 N N . MET A 1 396 ? -18.669 5.584 62.785 1.00 77.31 396 MET A N 1
ATOM 2964 C CA . MET A 1 396 ? -18.076 5.074 61.541 1.00 77.31 396 MET A CA 1
ATOM 2965 C C . MET A 1 396 ? -18.472 5.929 60.331 1.00 77.31 396 MET A C 1
ATOM 2967 O O . MET A 1 396 ? -17.636 6.231 59.482 1.00 77.31 396 MET A O 1
ATOM 2971 N N . ALA A 1 397 ? -19.732 6.368 60.255 1.00 76.75 397 ALA A N 1
ATOM 2972 C CA . ALA A 1 397 ? -20.203 7.217 59.165 1.00 76.75 397 ALA A CA 1
ATOM 2973 C C . ALA A 1 397 ? -19.529 8.601 59.165 1.00 76.75 397 ALA A C 1
ATOM 2975 O O . ALA A 1 397 ? -19.214 9.134 58.096 1.00 76.75 397 ALA A O 1
ATOM 2976 N N . THR A 1 398 ? -19.283 9.189 60.341 1.00 82.94 398 THR A N 1
ATOM 2977 C CA . THR A 1 398 ? -18.559 10.464 60.450 1.00 82.94 398 THR A CA 1
ATOM 2978 C C . THR A 1 398 ? -17.075 10.310 60.123 1.00 82.94 398 THR A C 1
ATOM 2980 O O . THR A 1 398 ? -16.536 11.177 59.436 1.00 82.94 398 THR A O 1
ATOM 2983 N N . GLU A 1 399 ? -16.425 9.204 60.502 1.00 75.94 399 GLU A N 1
ATOM 2984 C CA . GLU A 1 399 ? -15.028 8.927 60.133 1.00 75.94 399 GLU A CA 1
ATOM 2985 C C . GLU A 1 399 ? -14.842 8.703 58.625 1.00 75.94 399 GLU A C 1
ATOM 2987 O O . GLU A 1 399 ? -13.926 9.280 58.031 1.00 75.94 399 GLU A O 1
ATOM 2992 N N . VAL A 1 400 ? -15.755 7.964 57.981 1.00 73.50 400 VAL A N 1
ATOM 2993 C CA . VAL A 1 400 ? -15.768 7.788 56.517 1.00 73.50 400 VAL A CA 1
ATOM 2994 C C . VAL A 1 400 ? -15.969 9.131 55.810 1.00 73.50 400 VAL A C 1
ATOM 2996 O O . VAL A 1 400 ? -15.239 9.448 54.871 1.00 73.50 400 VAL A O 1
ATOM 2999 N N . ARG A 1 401 ? -16.905 9.968 56.284 1.00 79.00 401 ARG A N 1
ATOM 3000 C CA . ARG A 1 401 ? -17.136 11.308 55.715 1.00 79.00 401 ARG A CA 1
ATOM 3001 C C . ARG A 1 401 ? -15.936 12.243 55.910 1.00 79.00 401 ARG A C 1
ATOM 3003 O O . ARG A 1 401 ? -15.707 13.108 55.072 1.00 79.00 401 ARG A O 1
ATOM 3010 N N . ALA A 1 402 ? -15.159 12.065 56.976 1.00 80.06 402 ALA A N 1
ATOM 3011 C CA . ALA A 1 402 ? -13.948 12.839 57.242 1.00 80.06 402 ALA A CA 1
ATOM 3012 C C . ALA A 1 402 ? -12.728 12.397 56.407 1.00 80.06 402 ALA A C 1
ATOM 3014 O O . ALA A 1 402 ? -11.641 12.948 56.591 1.00 80.06 402 ALA A O 1
ATOM 3015 N N . GLY A 1 403 ? -12.868 11.401 55.521 1.00 69.12 403 GLY A N 1
ATOM 3016 C CA . GLY A 1 403 ? -11.777 10.913 54.670 1.00 69.12 403 GLY A CA 1
ATOM 3017 C C . GLY A 1 403 ? -10.638 10.242 55.446 1.00 69.12 403 GLY A C 1
ATOM 3018 O O . GLY A 1 403 ? -9.561 10.018 54.892 1.00 69.12 403 GLY A O 1
ATOM 3019 N N . ARG A 1 404 ? -10.846 9.917 56.730 1.00 64.44 404 ARG A N 1
ATOM 3020 C CA . ARG A 1 404 ? -9.887 9.140 57.515 1.00 64.44 404 ARG A CA 1
ATOM 3021 C C . ARG A 1 404 ? -10.160 7.668 57.254 1.00 64.44 404 ARG A C 1
ATOM 3023 O O . ARG A 1 404 ? -11.180 7.133 57.669 1.00 64.44 404 ARG A O 1
ATOM 3030 N N . VAL A 1 405 ? -9.233 7.012 56.562 1.00 55.16 405 VAL A N 1
ATOM 3031 C CA . VAL A 1 405 ? -9.241 5.554 56.413 1.00 55.16 405 VAL A CA 1
ATOM 3032 C C . VAL A 1 405 ? -9.115 4.945 57.808 1.00 55.16 405 VAL A C 1
ATOM 3034 O O . VAL A 1 405 ? -8.044 4.982 58.417 1.00 55.16 405 VAL A O 1
ATOM 3037 N N . VAL A 1 406 ? -10.221 4.412 58.325 1.00 48.72 406 VAL A N 1
ATOM 3038 C CA . VAL A 1 406 ? -10.253 3.655 59.576 1.00 48.72 406 VAL A CA 1
ATOM 3039 C C . VAL A 1 406 ? -9.381 2.418 59.377 1.00 48.72 406 VAL A C 1
ATOM 3041 O O . VAL A 1 406 ? -9.754 1.480 58.674 1.00 48.72 406 VAL A O 1
ATOM 3044 N N . LYS A 1 407 ? -8.180 2.419 59.964 1.00 49.22 407 LYS A N 1
ATOM 3045 C CA . LYS A 1 407 ? -7.386 1.196 60.111 1.00 49.22 407 LYS A CA 1
ATOM 3046 C C . LYS A 1 407 ? -8.158 0.283 61.058 1.00 49.22 407 LYS A C 1
ATOM 3048 O O . LYS A 1 407 ? -8.130 0.498 62.267 1.00 49.22 407 LYS A O 1
ATOM 3053 N N . LEU A 1 408 ? -8.854 -0.714 60.508 1.00 51.91 408 LEU A N 1
ATOM 3054 C CA . LEU A 1 408 ? -9.404 -1.801 61.315 1.00 51.91 408 LEU A CA 1
ATOM 3055 C C . LEU A 1 408 ? -8.281 -2.412 62.173 1.00 51.91 408 LEU A C 1
ATOM 3057 O O . LEU A 1 408 ? -7.146 -2.508 61.693 1.00 51.91 408 LEU A O 1
ATOM 3061 N N . PRO A 1 409 ? -8.570 -2.847 63.414 1.00 44.22 409 PRO A N 1
ATOM 3062 C CA . PRO A 1 409 ? -7.619 -3.611 64.205 1.00 44.22 409 PRO A CA 1
ATOM 3063 C C . PRO A 1 409 ? -7.236 -4.870 63.424 1.00 44.22 409 PRO A C 1
ATOM 3065 O O . PRO A 1 409 ? -8.037 -5.784 63.233 1.00 44.22 409 PRO A O 1
ATOM 3068 N N . THR A 1 410 ? -6.005 -4.871 62.920 1.00 44.50 410 THR A N 1
ATOM 3069 C CA . THR A 1 410 ? -5.402 -5.971 62.179 1.00 44.50 410 THR A CA 1
ATOM 3070 C C . THR A 1 410 ? -5.434 -7.219 63.055 1.00 44.50 410 THR A C 1
ATOM 3072 O O . THR A 1 410 ? -4.719 -7.295 64.054 1.00 44.50 410 THR A O 1
ATOM 3075 N N . GLN A 1 411 ? -6.262 -8.202 62.691 1.00 45.41 411 GLN A N 1
ATOM 3076 C CA . GLN A 1 411 ? -6.117 -9.557 63.216 1.00 45.41 411 GLN A CA 1
ATOM 3077 C C . GLN A 1 411 ? -4.668 -10.030 62.984 1.00 45.41 411 GLN A C 1
ATOM 3079 O O . GLN A 1 411 ? -4.105 -9.747 61.921 1.00 45.41 411 GLN A O 1
ATOM 3084 N N . PRO A 1 412 ? -4.045 -10.744 63.939 1.00 39.69 412 PRO A N 1
ATOM 3085 C CA . PRO A 1 412 ? -2.694 -11.263 63.773 1.00 39.69 412 PRO A CA 1
ATOM 3086 C C . PRO A 1 412 ? -2.655 -12.222 62.578 1.00 39.69 412 PRO A C 1
ATOM 3088 O O . PRO A 1 412 ? -3.215 -13.314 62.608 1.00 39.69 412 PRO A O 1
ATOM 3091 N N . ASN A 1 413 ? -2.007 -11.768 61.509 1.00 42.09 413 ASN A N 1
ATOM 3092 C CA . ASN A 1 413 ? -1.885 -12.482 60.248 1.00 42.09 413 ASN A CA 1
ATOM 3093 C C . ASN A 1 413 ? -1.046 -13.765 60.454 1.00 42.09 413 ASN A C 1
ATOM 3095 O O . ASN A 1 413 ? 0.075 -13.666 60.973 1.00 42.09 413 ASN A O 1
ATOM 3099 N N . PRO A 1 414 ? -1.529 -14.963 60.075 1.00 47.59 414 PRO A N 1
ATOM 3100 C CA . PRO A 1 414 ? -0.699 -16.160 60.058 1.00 47.59 414 PRO A CA 1
ATOM 3101 C C . PRO A 1 414 ? 0.462 -15.972 59.072 1.00 47.59 414 PRO A C 1
ATOM 3103 O O . PRO A 1 414 ? 0.292 -15.488 57.954 1.00 47.59 414 PRO A O 1
ATOM 3106 N N . ARG A 1 415 ? 1.674 -16.320 59.522 1.00 49.72 415 ARG A N 1
ATOM 3107 C CA . ARG A 1 415 ? 2.919 -16.160 58.755 1.00 49.72 415 ARG A CA 1
ATOM 3108 C C . ARG A 1 415 ? 2.795 -16.800 57.362 1.00 49.72 415 ARG A C 1
ATOM 3110 O O . ARG A 1 415 ? 2.400 -17.964 57.287 1.00 49.72 415 ARG A O 1
ATOM 3117 N N . PRO A 1 416 ? 3.216 -16.115 56.284 1.00 44.00 416 PRO A N 1
ATOM 3118 C CA . PRO A 1 416 ? 3.324 -16.732 54.971 1.00 44.00 416 PRO A CA 1
ATOM 3119 C C . PRO A 1 416 ? 4.427 -17.791 55.000 1.00 44.00 416 PRO A C 1
ATOM 3121 O O . PRO A 1 416 ? 5.566 -17.508 55.377 1.00 44.00 416 PRO A O 1
ATOM 3124 N N . TRP A 1 417 ? 4.087 -19.014 54.605 1.00 47.56 417 TRP A N 1
ATOM 3125 C CA . TRP A 1 417 ? 5.055 -20.076 54.361 1.00 47.56 417 TRP A CA 1
ATOM 3126 C C . TRP A 1 417 ? 5.771 -19.771 53.039 1.00 47.56 417 TRP A C 1
ATOM 3128 O O . TRP A 1 417 ? 5.158 -19.814 51.974 1.00 47.56 417 TRP A O 1
ATOM 3138 N N . THR A 1 418 ? 7.053 -19.413 53.098 1.00 55.34 418 THR A N 1
ATOM 3139 C CA . THR A 1 418 ? 7.905 -19.268 51.913 1.00 55.34 418 THR A CA 1
ATOM 3140 C C . THR A 1 418 ? 8.614 -20.596 51.627 1.00 55.34 418 THR A C 1
ATOM 3142 O O . THR A 1 418 ? 9.293 -21.126 52.509 1.00 55.34 418 THR A O 1
ATOM 3145 N N . PRO A 1 419 ? 8.492 -21.169 50.415 1.00 52.50 419 PRO A N 1
ATOM 3146 C CA . PRO A 1 419 ? 9.303 -22.315 50.030 1.00 52.50 419 PRO A CA 1
ATOM 3147 C C . PRO A 1 419 ? 10.765 -21.884 49.794 1.00 52.50 419 PRO A C 1
ATOM 3149 O O . PRO A 1 419 ? 11.022 -20.745 49.393 1.00 52.50 419 PRO A O 1
ATOM 3152 N N . PRO A 1 420 ? 11.743 -22.777 50.033 1.00 46.28 420 PRO A N 1
ATOM 3153 C CA . PRO A 1 420 ? 13.158 -22.450 49.931 1.00 46.28 420 PRO A CA 1
ATOM 3154 C C . PRO A 1 420 ? 13.553 -22.232 48.467 1.00 46.28 420 PRO A C 1
ATOM 3156 O O . PRO A 1 420 ? 13.569 -23.158 47.659 1.00 46.28 420 PRO A O 1
ATOM 3159 N N . THR A 1 421 ? 13.912 -20.994 48.129 1.00 48.03 421 THR A N 1
ATOM 3160 C CA . THR A 1 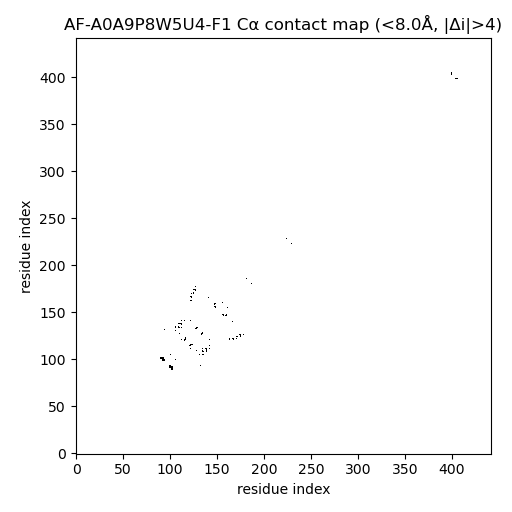421 ? 14.529 -20.645 46.848 1.00 48.03 421 THR A CA 1
ATOM 3161 C C . THR A 1 421 ? 15.894 -21.316 46.727 1.00 48.03 421 THR A C 1
ATOM 3163 O O . THR A 1 421 ? 16.832 -21.017 47.470 1.00 48.03 421 THR A O 1
ATOM 3166 N N . SER A 1 422 ? 15.999 -22.226 45.765 1.00 45.84 422 SER A N 1
ATOM 3167 C CA . SER A 1 422 ? 17.242 -22.813 45.282 1.00 45.84 422 SER A CA 1
ATOM 3168 C C . SER A 1 422 ? 18.218 -21.736 44.795 1.00 45.84 422 SER A C 1
ATOM 3170 O O . SER A 1 422 ? 17.852 -20.828 44.050 1.00 45.84 422 SER A O 1
ATOM 3172 N N . ARG A 1 423 ? 19.476 -21.871 45.229 1.00 47.69 423 ARG A N 1
ATOM 3173 C CA . ARG A 1 423 ? 20.639 -21.027 44.909 1.00 47.69 423 ARG A CA 1
ATOM 3174 C C . ARG A 1 423 ? 20.806 -20.758 43.401 1.00 47.69 423 ARG A C 1
ATOM 3176 O O . ARG A 1 423 ? 20.698 -21.704 42.622 1.00 47.69 423 ARG A O 1
ATOM 3183 N N . PRO A 1 424 ? 21.234 -19.551 42.988 1.00 48.34 424 PRO A N 1
ATOM 3184 C CA . PRO A 1 424 ? 21.735 -19.338 41.639 1.00 48.34 424 PRO A CA 1
ATOM 3185 C C . PRO A 1 424 ? 23.143 -19.934 41.500 1.00 48.34 424 PRO A C 1
ATOM 3187 O O . PRO A 1 424 ? 24.069 -19.619 42.253 1.00 48.34 424 PRO A O 1
ATOM 3190 N N . ARG A 1 425 ? 23.286 -20.834 40.526 1.00 49.19 425 ARG A N 1
ATOM 3191 C CA . ARG A 1 425 ? 24.552 -21.404 40.062 1.00 49.19 425 ARG A CA 1
ATOM 3192 C C . ARG A 1 425 ? 25.252 -20.361 39.192 1.00 49.19 425 ARG A C 1
ATOM 3194 O O . ARG A 1 425 ? 24.680 -19.877 38.224 1.00 49.19 425 ARG A O 1
ATOM 3201 N N . ALA A 1 426 ? 26.484 -20.019 39.551 1.00 51.28 426 ALA A N 1
ATOM 3202 C CA . ALA A 1 426 ? 27.343 -19.148 38.764 1.00 51.28 426 ALA A CA 1
ATOM 3203 C C . ALA A 1 426 ? 27.687 -19.804 37.415 1.00 51.28 426 ALA A C 1
ATOM 3205 O O . ALA A 1 426 ? 28.397 -20.811 37.386 1.00 51.28 426 ALA A O 1
ATOM 3206 N N . GLU A 1 427 ? 27.237 -19.213 36.310 1.00 47.91 427 GLU A N 1
ATOM 3207 C CA . GLU A 1 427 ? 27.787 -19.475 34.981 1.00 47.91 427 GLU A CA 1
ATOM 3208 C C . GLU A 1 427 ? 28.835 -18.414 34.649 1.00 47.91 427 GLU A C 1
ATOM 3210 O O . GLU A 1 427 ? 28.553 -17.250 34.373 1.00 47.91 427 GLU A O 1
ATOM 3215 N N . LYS A 1 428 ? 30.095 -18.847 34.719 1.00 50.69 428 LYS A N 1
ATOM 3216 C CA . LYS A 1 428 ? 31.217 -18.198 34.052 1.00 50.69 428 LYS A CA 1
ATOM 3217 C C . LYS A 1 428 ? 31.283 -18.703 32.607 1.00 50.69 428 LYS A C 1
ATOM 3219 O O . LYS A 1 428 ? 31.057 -19.880 32.351 1.00 50.69 428 LYS A O 1
ATOM 3224 N N . THR A 1 429 ? 31.802 -17.831 31.742 1.00 47.91 429 THR A N 1
ATOM 3225 C CA . THR A 1 429 ? 32.431 -18.087 30.430 1.00 47.91 429 THR A CA 1
ATOM 3226 C C . THR A 1 429 ? 31.534 -18.169 29.189 1.00 47.91 429 THR A C 1
ATOM 3228 O O . THR A 1 429 ? 30.856 -19.157 28.956 1.00 47.91 429 THR A O 1
ATOM 3231 N N . LYS A 1 430 ? 31.669 -17.160 28.313 1.00 45.97 430 LYS A N 1
ATOM 3232 C CA . LYS A 1 430 ? 32.209 -17.230 26.931 1.00 45.97 430 LYS A CA 1
ATOM 3233 C C . LYS A 1 430 ? 31.558 -16.145 26.071 1.00 45.97 430 LYS A C 1
ATOM 3235 O O . LYS A 1 430 ? 30.343 -16.047 26.010 1.00 45.97 430 LYS A O 1
ATOM 3240 N N . GLY A 1 431 ? 32.377 -15.352 25.381 1.00 42.03 431 GLY A N 1
ATOM 3241 C CA . GLY A 1 431 ? 31.860 -14.390 24.402 1.00 42.03 431 GLY A CA 1
ATOM 3242 C C . GLY A 1 431 ? 32.776 -13.234 24.012 1.00 42.03 431 GLY A C 1
ATOM 3243 O O . GLY A 1 431 ? 32.316 -12.294 23.378 1.00 42.03 431 GLY A O 1
ATOM 3244 N N . GLY A 1 432 ? 34.064 -13.266 24.362 1.00 50.66 432 GLY A N 1
ATOM 3245 C CA . GLY A 1 432 ? 35.053 -12.363 23.780 1.00 50.66 432 GLY A CA 1
ATOM 3246 C C . GLY A 1 432 ? 35.487 -12.843 22.397 1.00 50.66 432 GLY A C 1
ATOM 3247 O O . GLY A 1 432 ? 36.520 -13.482 22.307 1.00 50.66 432 GLY A O 1
ATOM 3248 N N . VAL A 1 433 ? 34.720 -12.543 21.342 1.00 50.09 433 VAL A N 1
ATOM 3249 C CA . VAL A 1 433 ? 35.173 -12.593 19.933 1.00 50.09 433 VAL A CA 1
ATOM 3250 C C . VAL A 1 433 ? 34.341 -11.601 19.106 1.00 50.09 433 VAL A C 1
ATOM 3252 O O . VAL A 1 433 ? 33.428 -11.993 18.393 1.00 50.09 433 VAL A O 1
ATOM 3255 N N . ARG A 1 434 ? 34.608 -10.294 19.221 1.00 47.59 434 ARG A N 1
ATOM 3256 C CA . ARG A 1 434 ? 34.129 -9.271 18.255 1.00 47.59 434 ARG A CA 1
ATOM 3257 C C . ARG A 1 434 ? 35.041 -8.035 18.205 1.00 47.59 434 ARG A C 1
ATOM 3259 O O . ARG A 1 434 ? 34.595 -6.901 18.092 1.00 47.59 434 ARG A O 1
ATOM 3266 N N . ARG A 1 435 ? 36.355 -8.254 18.298 1.00 51.50 435 ARG A N 1
ATOM 3267 C CA . ARG A 1 435 ? 37.386 -7.241 18.010 1.00 51.50 435 ARG A CA 1
ATOM 3268 C C . ARG A 1 435 ? 38.512 -7.874 17.200 1.00 51.50 435 ARG A C 1
ATOM 3270 O O . ARG A 1 435 ? 39.581 -8.089 17.748 1.00 51.50 435 ARG A O 1
ATOM 3277 N N . MET A 1 436 ? 38.271 -8.245 15.940 1.00 48.66 436 MET A N 1
ATOM 3278 C CA . MET A 1 436 ? 39.366 -8.590 15.012 1.00 48.66 436 MET A CA 1
ATOM 3279 C C . MET A 1 436 ? 38.955 -8.637 13.525 1.00 48.66 436 MET A C 1
ATOM 3281 O O . MET A 1 436 ? 39.479 -9.441 12.771 1.00 48.66 436 MET A O 1
ATOM 3285 N N . MET A 1 437 ? 38.038 -7.778 13.063 1.00 45.44 437 MET A N 1
ATOM 3286 C CA . MET A 1 437 ? 37.761 -7.646 11.616 1.00 45.44 437 MET A CA 1
ATOM 3287 C C . MET A 1 437 ? 37.583 -6.183 11.201 1.00 45.44 437 MET A C 1
ATOM 3289 O O . MET A 1 437 ? 36.559 -5.819 10.651 1.00 45.44 437 MET A O 1
ATOM 3293 N N . ASN A 1 438 ? 38.570 -5.333 11.505 1.00 45.41 438 ASN A N 1
ATOM 3294 C CA . ASN A 1 438 ? 38.645 -3.975 10.941 1.00 45.41 438 ASN A CA 1
ATOM 3295 C C . ASN A 1 438 ? 40.096 -3.540 10.656 1.00 45.41 438 ASN A C 1
ATOM 3297 O O . ASN A 1 438 ? 40.476 -2.400 10.902 1.00 45.41 438 ASN A O 1
ATOM 3301 N N . LYS A 1 439 ? 40.935 -4.474 10.184 1.00 51.22 439 LYS A N 1
ATOM 3302 C CA . LYS A 1 439 ? 42.289 -4.185 9.677 1.00 51.22 439 LYS A CA 1
ATOM 3303 C C . LYS A 1 439 ? 42.698 -5.148 8.560 1.00 51.22 439 LYS A C 1
ATOM 3305 O O . LYS A 1 439 ? 43.702 -5.831 8.683 1.00 51.22 439 LYS A O 1
ATOM 3310 N N . VAL A 1 440 ? 41.908 -5.224 7.497 1.00 49.09 440 VAL A N 1
ATOM 3311 C CA . VAL A 1 440 ? 42.367 -5.569 6.141 1.00 49.09 440 VAL A CA 1
ATOM 3312 C C . VAL A 1 440 ? 41.379 -4.854 5.221 1.00 49.09 440 VAL A C 1
ATOM 3314 O O . VAL A 1 440 ? 40.184 -4.992 5.453 1.00 49.09 440 VAL A O 1
ATOM 3317 N N . PHE A 1 441 ? 41.864 -4.088 4.245 1.00 53.53 441 PHE A N 1
ATOM 3318 C CA . PHE A 1 441 ? 41.128 -3.122 3.406 1.00 53.53 441 PHE A CA 1
ATOM 3319 C C . PHE A 1 441 ? 40.976 -1.711 4.000 1.00 53.53 441 PHE A C 1
ATOM 3321 O O . PHE A 1 441 ? 39.876 -1.229 4.249 1.00 53.53 441 PHE A O 1
ATOM 3328 N N . HIS A 1 442 ? 42.110 -1.045 4.226 1.00 46.09 442 HIS A N 1
ATOM 3329 C CA . HIS A 1 442 ? 42.518 0.102 3.405 1.00 46.09 442 HIS A CA 1
ATOM 3330 C C . HIS A 1 442 ? 43.988 0.437 3.644 1.00 46.0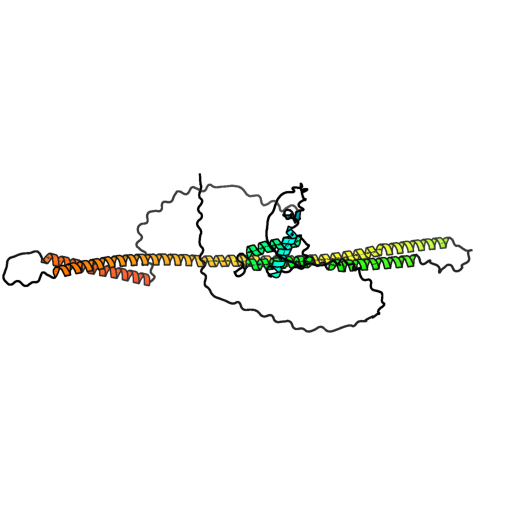9 442 HIS A C 1
ATOM 3332 O O . HIS A 1 442 ? 44.405 0.425 4.826 1.00 46.09 442 HIS A O 1
#

Organism: NCBI:txid1576542

Radius of gyration: 54.67 Å; Cα contacts (8 Å, |Δi|>4): 76; chains: 1; bounding box: 126×84×179 Å

Solvent-accessible surface area (backbone atoms only — not comparable to full-atom values): 28784 Å² total; per-residue (Å²): 137,89,83,85,84,87,77,85,85,81,85,82,84,85,85,81,90,81,82,94,78,86,83,88,82,87,81,87,80,85,88,81,88,88,88,86,84,84,88,86,83,86,84,88,83,89,83,81,89,84,89,83,82,90,82,80,83,87,83,83,88,88,87,82,84,88,82,91,81,86,87,82,88,87,82,82,85,81,84,88,81,88,68,87,73,72,82,73,76,78,60,63,45,71,53,80,96,81,48,74,40,53,67,72,46,56,64,54,38,39,51,53,49,50,54,32,34,75,69,66,75,39,71,84,72,82,65,58,86,80,40,56,68,60,38,50,54,53,40,52,51,49,54,52,45,51,61,55,38,62,62,86,90,55,82,75,40,70,72,27,56,55,47,51,52,50,50,41,52,53,46,51,54,50,39,63,66,66,60,51,64,53,57,61,58,48,47,50,51,48,52,52,50,49,55,53,50,53,53,51,52,51,52,52,49,52,63,70,64,50,73,89,80,84,82,84,80,85,77,84,94,84,76,84,58,68,67,59,56,51,52,51,50,51,52,51,51,51,51,49,50,53,49,50,49,50,62,62,43,47,62,53,53,51,49,52,52,51,51,50,54,50,50,56,49,50,51,52,50,51,53,51,51,51,52,50,50,52,51,51,51,53,51,51,52,53,50,53,54,50,51,53,52,51,53,52,52,50,52,52,52,50,63,61,47,52,61,52,53,51,49,51,53,52,51,52,52,52,50,52,52,52,54,53,52,49,52,53,51,52,56,50,50,52,52,49,53,52,50,52,49,53,52,50,53,53,54,59,70,64,64,82,76,86,70,95,78,84,87,88,90,89,78,88,80,93,76,74,65,64,59,58,52,54,50,50,51,50,54,53,49,54,54,50,51,54,53,52,52,51,52,53,53,52,50,52,52,52,37,56,74,67,70,49,82,78,78,68,85,77,71,87,73,79,80,82,85,76,79,86,80,78,79,88,77,87,82,80,90,86,81,95,82,89,86,86,88,87,85,80,93,130

Mean predicted aligned error: 23.19 Å

Foldseek 3Di:
DDDDDDDDDDDDDDDDDDDDDDDDDDDDDDDDDDDDDDDDDDDDDDDDDDDDDDDDDDDDDDDDDDDDDDDDDDDDDDDDDDDPDDPPPQDWDDDPDDDTHGPVVLVVLLVVVVVCVVVVVAPDAPDDSPPSNVSVVSSVLSVVLCVQQPDPVDDGDPVSVVSRVVRVVVRVVVRVVVCCCVPVVVVVVVVVVVVVVVVVVVVVVCVVPPPPPPPPDDDDPDDDPVVVVVVVVVVVVVVVVVVVCCVVCVVVVVVVVVVVVVVVVVVVVVVVVVVVVVVVVVVVVVVVVVVVVVVVVVVVVVVVVVVVVVVVVVVVVVVVVVVVVVVVVVVVVVVVVVVVVVVVVVVVVVPPPDDDDDDDDDDDDDDPVVVVVVVVVVVVVVVVVVVVVVVVVVVVVVCVVVVNDPPDPDDPDDDDDDDDDDDDDDDDDDDPDDPDPDPDDD

pLDDT: mean 71.89, std 23.49, range [31.19, 97.88]

Sequence (442 aa):
MQSSSHFPMLSASCYHDSSSMSPMNPRFFSSEICASPLGISAPTSSSSSTSCTRLTPPTSPGSYAHASTAPTSPGHSPAASSAPASPRACSSIVFGEDDVYPTNAVPVMAASLWHAREAVEMPTTTTSPKDAQAVVADYEALKELRLRRGCMTGEPPEAYNKFRVEISRKIEARDGAGDDSGTEEEAARRVDSYLRLVGQEHHFFDKANTPVSQHRSGVDMDQFDHADVGENLCNIVEHTIEQTMADATGPLRMNIVTLKDQSATLGRQIDMHHRAVDQQSAVNAALVSLVEQQSAANTALMSMIAPQADNLHSTSSQVNLVTNQLATVNDQLEKVDGLVRSLTDVLANLSPATSPVTASPPTRSYTADDGHQTMLECQQQMLADIQQQSRLLQNMATEVRAGRVVKLPTQPNPRPWTPPTSRPRAEKTKGGVRRMMNKVFH

Secondary structure (DSSP, 8-state):
---------------------PPPPPPP---------------------------PPPP--------------------------------EEEETTTEEEETTHHHHHHHHHHHHHHTTSS----S-TT-HHHHHHHHHHHHHHHHHH--TTSPPPHHHHHHHHHHHHHHHHHHHHH--THHHHHHHHHHHHHHHHHHHHHHHHHHHHS---SS-S---SS---HHHHHHHHHHHHHHHHHHHHHHHHHHHHHHHHHHHHHHHHHHHHHHHHHHHHHHHHHHHHHHHHHHHHHHHHHHHHHHHHHHHHHHHHHHHHHHHHHHHHHHHHHHHHHHHHHHHHHHHHHHHHTTT---------------SHHHHHHHHHHHHHHHHHHHHHHHHHHHHHHHHHTT---------PPPP-----PPPP---------SSSSSS--